Protein AF-A0A915E7G7-F1 (afdb_monomer_lite)

Radius of gyration: 58.78 Å; chains: 1; bounding box: 135×112×190 Å

Structure (mmCIF, N/CA/C/O backbone):
data_AF-A0A915E7G7-F1
#
_entry.id   AF-A0A915E7G7-F1
#
loop_
_atom_site.group_PDB
_atom_site.id
_atom_site.type_symbol
_atom_site.label_atom_id
_atom_site.label_alt_id
_atom_site.label_comp_id
_atom_site.label_asym_id
_atom_site.label_entity_id
_atom_site.label_seq_id
_atom_site.pdbx_PDB_ins_code
_atom_site.Cartn_x
_atom_site.Cartn_y
_atom_site.Cartn_z
_atom_site.occupancy
_atom_site.B_iso_or_equiv
_atom_site.auth_seq_id
_atom_site.auth_comp_id
_atom_site.auth_asym_id
_atom_site.auth_atom_id
_atom_site.pdbx_PDB_model_num
ATOM 1 N N . MET A 1 1 ? -4.649 21.781 -18.019 1.00 54.69 1 MET A N 1
ATOM 2 C CA . MET A 1 1 ? -5.034 21.771 -19.449 1.00 54.69 1 MET A CA 1
ATOM 3 C C . MET A 1 1 ? -5.941 20.570 -19.679 1.00 54.69 1 MET A C 1
ATOM 5 O O . MET A 1 1 ? -5.595 19.501 -19.196 1.00 54.69 1 MET A O 1
ATOM 9 N N . HIS A 1 2 ? -7.100 20.730 -20.323 1.00 81.50 2 HIS A N 1
ATOM 10 C CA . HIS A 1 2 ? -8.006 19.612 -20.626 1.00 81.50 2 HIS A CA 1
ATOM 11 C C . HIS A 1 2 ? -7.638 19.007 -21.987 1.00 81.50 2 HIS A C 1
ATOM 13 O O . HIS A 1 2 ? -7.570 19.746 -22.966 1.00 81.50 2 HIS A O 1
ATOM 19 N N . VAL A 1 3 ? -7.404 17.693 -22.051 1.00 84.75 3 VAL A N 1
ATOM 20 C CA . VAL A 1 3 ? -7.122 16.983 -23.311 1.00 84.75 3 VAL A CA 1
ATOM 21 C C . VAL A 1 3 ? -8.391 16.240 -23.760 1.00 84.75 3 VAL A C 1
ATOM 23 O O . VAL A 1 3 ? -8.927 15.445 -22.984 1.00 84.75 3 VAL A O 1
ATOM 26 N N . PRO A 1 4 ? -8.911 16.492 -24.976 1.00 89.94 4 PRO A N 1
ATOM 27 C CA . PRO A 1 4 ? -10.252 16.069 -25.384 1.00 89.94 4 PRO A CA 1
ATOM 28 C C . PRO A 1 4 ? -10.323 14.609 -25.876 1.00 89.94 4 PRO A C 1
ATOM 30 O O . PRO A 1 4 ? -10.762 14.321 -26.986 1.00 89.94 4 PRO A O 1
ATOM 33 N N . TYR A 1 5 ? -9.936 13.636 -25.041 1.00 89.69 5 TYR A N 1
ATOM 34 C CA . TYR A 1 5 ? -10.000 12.212 -25.419 1.00 89.69 5 TYR A CA 1
ATOM 35 C C . TYR A 1 5 ? -11.422 11.727 -25.751 1.00 89.69 5 TYR A C 1
ATOM 37 O O . TYR A 1 5 ? -11.588 10.754 -26.486 1.00 89.69 5 TYR A O 1
ATOM 45 N N . ARG A 1 6 ? -12.458 12.394 -25.224 1.00 90.44 6 ARG A N 1
ATOM 46 C CA . ARG A 1 6 ? -13.869 11.994 -25.363 1.00 90.44 6 ARG A CA 1
ATOM 47 C C . ARG A 1 6 ? -14.532 12.430 -26.674 1.00 90.44 6 ARG A C 1
ATOM 49 O O . ARG A 1 6 ? -15.612 11.919 -26.963 1.00 90.44 6 ARG A O 1
ATOM 56 N N . ASP A 1 7 ? -13.898 13.297 -27.460 1.00 90.50 7 ASP A N 1
ATOM 57 C CA . ASP A 1 7 ? -14.490 13.880 -28.674 1.00 90.50 7 ASP A CA 1
ATOM 58 C C . ASP A 1 7 ? -14.647 12.850 -29.807 1.00 90.50 7 ASP A C 1
ATOM 60 O O . ASP A 1 7 ? -15.495 13.003 -30.685 1.00 90.50 7 ASP A O 1
ATOM 64 N N . SER A 1 8 ? -13.883 11.751 -29.771 1.00 94.88 8 SER A N 1
ATOM 65 C CA . SER A 1 8 ? -14.063 10.616 -30.678 1.00 94.88 8 SER A CA 1
ATOM 66 C C . SER A 1 8 ? -13.946 9.269 -29.960 1.00 94.88 8 SER A C 1
ATOM 68 O O . SER A 1 8 ? -13.303 9.131 -28.918 1.00 94.88 8 SER A O 1
ATOM 70 N N . LYS A 1 9 ? -14.530 8.221 -30.558 1.00 89.88 9 LYS A N 1
ATOM 71 C CA . LYS A 1 9 ? -14.363 6.840 -30.071 1.00 89.88 9 LYS A CA 1
ATOM 72 C C . LYS A 1 9 ? -12.903 6.374 -30.153 1.00 89.88 9 LYS A C 1
ATOM 74 O O . LYS A 1 9 ? -12.458 5.648 -29.272 1.00 89.88 9 LYS A O 1
ATOM 79 N N . LEU A 1 10 ? -12.164 6.811 -31.177 1.00 92.75 10 LEU A N 1
ATOM 80 C CA . LEU A 1 10 ? -10.766 6.434 -31.398 1.00 92.75 10 LEU A CA 1
ATOM 81 C C . LEU A 1 10 ? -9.845 7.035 -30.327 1.00 92.75 10 LEU A C 1
ATOM 83 O O . LEU A 1 10 ? -9.101 6.306 -29.683 1.00 92.75 10 LEU A O 1
ATOM 87 N N . THR A 1 11 ? -9.951 8.341 -30.074 1.00 90.38 11 THR A N 1
ATOM 88 C CA . THR A 1 11 ? -9.165 9.042 -29.039 1.00 90.38 11 THR A CA 1
ATOM 89 C C . THR A 1 11 ? -9.468 8.554 -27.625 1.00 90.38 11 THR A C 1
ATOM 91 O O . THR A 1 11 ? -8.609 8.660 -26.757 1.00 90.38 11 THR A O 1
ATOM 94 N N . ARG A 1 12 ? -10.660 7.989 -27.392 1.00 88.81 12 ARG A N 1
ATOM 95 C CA . ARG A 1 12 ? -11.030 7.368 -26.116 1.00 88.81 12 ARG A CA 1
ATOM 96 C C . ARG A 1 12 ? -10.419 5.976 -25.936 1.00 88.81 12 ARG A C 1
ATOM 98 O O . ARG A 1 12 ? -10.080 5.622 -24.815 1.00 88.81 12 ARG A O 1
ATOM 105 N N . LEU A 1 13 ? -10.282 5.197 -27.011 1.00 89.25 13 LEU A N 1
ATOM 106 C CA . LEU A 1 13 ? -9.582 3.904 -26.982 1.00 89.25 13 LEU A CA 1
ATOM 107 C C . LEU A 1 13 ? -8.059 4.085 -26.899 1.00 89.25 13 LEU A C 1
ATOM 109 O O . LEU A 1 13 ? -7.390 3.322 -26.217 1.00 89.25 13 LEU A O 1
ATOM 113 N N . LEU A 1 14 ? -7.525 5.120 -27.551 1.00 91.69 14 LEU A N 1
ATOM 114 C CA . LEU A 1 14 ? -6.101 5.475 -27.544 1.00 91.69 14 LEU A CA 1
ATOM 115 C C . LEU A 1 14 ? -5.716 6.447 -26.415 1.00 91.69 14 LEU A C 1
ATOM 117 O O . LEU A 1 14 ? -4.626 7.016 -26.453 1.00 91.69 14 LEU A O 1
ATOM 121 N N . GLN A 1 15 ? -6.585 6.653 -25.420 1.00 89.06 15 GLN A N 1
ATOM 122 C CA . GLN A 1 15 ? -6.330 7.574 -24.308 1.00 89.06 15 GLN A CA 1
ATOM 123 C C . GLN A 1 15 ? -5.050 7.191 -23.546 1.00 89.06 15 GLN A C 1
ATOM 125 O O . GLN A 1 15 ? -4.221 8.055 -23.271 1.00 89.06 15 GLN A O 1
ATOM 130 N N . ASP A 1 16 ? -4.851 5.900 -23.275 1.00 85.62 16 ASP A N 1
ATOM 131 C CA . ASP A 1 16 ? -3.640 5.421 -22.600 1.00 85.62 16 ASP A CA 1
ATOM 132 C C . ASP A 1 16 ? -2.404 5.510 -23.508 1.00 85.62 16 ASP A C 1
ATOM 134 O O . ASP A 1 16 ? -1.295 5.756 -23.036 1.00 85.62 16 ASP A O 1
ATOM 138 N N . SER A 1 17 ? -2.593 5.393 -24.827 1.00 89.31 17 SER A N 1
ATOM 139 C CA . SER A 1 17 ? -1.530 5.516 -25.827 1.00 89.31 17 SER A CA 1
ATOM 140 C C . SER A 1 17 ? -1.025 6.948 -26.027 1.00 89.31 17 SER A C 1
ATOM 142 O O . SER A 1 17 ? 0.121 7.117 -26.447 1.00 89.31 17 SER A O 1
ATOM 144 N N . LEU A 1 18 ? -1.839 7.965 -25.741 1.00 89.56 18 LEU A N 1
ATOM 145 C CA . LEU A 1 18 ? -1.557 9.377 -26.016 1.00 89.56 18 LEU A CA 1
ATOM 146 C C . LEU A 1 18 ? -1.443 10.180 -24.711 1.00 89.56 18 LEU A C 1
ATOM 148 O O . LEU A 1 18 ? -2.327 10.960 -24.384 1.00 89.56 18 LEU A O 1
ATOM 152 N N . GLY A 1 19 ? -0.349 10.003 -23.969 1.00 81.94 19 GLY A N 1
ATOM 153 C CA . GLY A 1 19 ? -0.088 10.677 -22.689 1.00 81.94 19 GLY A CA 1
ATOM 154 C C . GLY A 1 19 ? -0.465 9.872 -21.439 1.00 81.94 19 GLY A C 1
ATOM 155 O O . GLY A 1 19 ? -0.427 10.421 -20.337 1.00 81.94 19 GLY A O 1
ATOM 156 N N . GLY A 1 20 ? -0.832 8.595 -21.586 1.00 85.31 20 GLY A N 1
ATOM 157 C CA . GLY A 1 20 ? -1.159 7.687 -20.484 1.00 85.31 20 GLY A CA 1
ATOM 158 C C . GLY A 1 20 ? -0.115 6.587 -20.265 1.00 85.31 20 GLY A C 1
ATOM 159 O O . GLY A 1 20 ? 1.084 6.789 -20.488 1.00 85.31 20 GLY A O 1
ATOM 160 N N . ASN A 1 21 ? -0.583 5.426 -19.794 1.00 83.12 21 ASN A N 1
ATOM 161 C CA . ASN A 1 21 ? 0.255 4.274 -19.466 1.00 83.12 21 ASN A CA 1
ATOM 162 C C . ASN A 1 21 ? 0.449 3.337 -20.672 1.00 83.12 21 ASN A C 1
ATOM 164 O O . ASN A 1 21 ? -0.200 2.300 -20.787 1.00 83.12 21 ASN A O 1
ATOM 168 N N . SER A 1 22 ? 1.326 3.727 -21.597 1.00 85.19 22 SER A N 1
ATOM 169 C CA . SER A 1 22 ? 1.618 2.953 -22.808 1.00 85.19 22 SER A CA 1
ATOM 170 C C . SER A 1 22 ? 2.986 3.313 -23.381 1.00 85.19 22 SER A C 1
ATOM 172 O O . SER A 1 22 ? 3.340 4.492 -23.455 1.00 85.19 22 SER A O 1
ATOM 174 N N . ARG A 1 23 ? 3.725 2.317 -23.884 1.00 86.19 23 ARG A N 1
ATOM 175 C CA . ARG A 1 23 ? 4.860 2.541 -24.793 1.00 86.19 23 ARG A CA 1
ATOM 176 C C . ARG A 1 23 ? 4.309 2.660 -26.215 1.00 86.19 23 ARG A C 1
ATOM 178 O O . ARG A 1 23 ? 3.904 1.663 -26.803 1.00 86.19 23 ARG A O 1
ATOM 185 N N . THR A 1 24 ? 4.246 3.879 -26.744 1.00 89.56 24 THR A N 1
ATOM 186 C CA . THR A 1 24 ? 3.555 4.175 -28.010 1.00 89.56 24 THR A CA 1
ATOM 187 C C . THR A 1 24 ? 4.539 4.549 -29.112 1.00 89.56 24 THR A C 1
ATOM 189 O O . THR A 1 24 ? 5.351 5.453 -28.940 1.00 89.56 24 THR A O 1
ATOM 192 N N . LEU A 1 25 ? 4.412 3.896 -30.269 1.00 91.62 25 LEU A N 1
ATOM 193 C CA . LEU A 1 25 ? 5.126 4.227 -31.501 1.00 91.62 25 LEU A CA 1
ATOM 194 C C . LEU A 1 25 ? 4.137 4.804 -32.524 1.00 91.62 25 LEU A C 1
ATOM 196 O O . LEU A 1 25 ? 3.086 4.214 -32.768 1.00 91.62 25 LEU A O 1
ATOM 200 N N . MET A 1 26 ? 4.491 5.924 -33.156 1.00 92.50 26 MET A N 1
ATOM 201 C CA . MET A 1 26 ? 3.766 6.471 -34.305 1.00 92.50 26 MET A CA 1
ATOM 202 C C . MET A 1 26 ? 4.609 6.294 -35.571 1.00 92.50 26 MET A C 1
ATOM 204 O O . MET A 1 26 ? 5.755 6.732 -35.616 1.00 92.50 26 MET A O 1
ATOM 208 N N . ILE A 1 27 ? 4.021 5.709 -36.617 1.00 94.56 27 ILE A N 1
ATOM 209 C CA . ILE A 1 27 ? 4.624 5.628 -37.952 1.00 94.56 27 ILE A CA 1
ATOM 210 C C . ILE A 1 27 ? 3.928 6.655 -38.850 1.00 94.56 27 ILE A C 1
ATOM 212 O O . ILE A 1 27 ? 2.714 6.601 -39.038 1.00 94.56 27 ILE A O 1
ATOM 216 N N . ALA A 1 28 ? 4.695 7.603 -39.386 1.00 94.81 28 ALA A N 1
ATOM 217 C CA . ALA A 1 28 ? 4.206 8.622 -40.308 1.00 94.81 28 ALA A CA 1
ATOM 218 C C . ALA A 1 28 ? 4.465 8.185 -41.759 1.00 94.81 28 ALA A C 1
ATOM 220 O O . ALA A 1 28 ? 5.601 8.217 -42.229 1.00 94.81 28 ALA A O 1
ATOM 221 N N . CYS A 1 29 ? 3.414 7.768 -42.466 1.00 94.06 29 CYS A N 1
ATOM 222 C CA . CYS A 1 29 ? 3.498 7.403 -43.880 1.00 94.06 29 CYS A CA 1
ATOM 223 C C . CYS A 1 29 ? 3.382 8.659 -44.755 1.00 94.06 29 CYS A C 1
ATOM 225 O O . CYS A 1 29 ? 2.391 9.377 -44.657 1.00 94.06 29 CYS A O 1
ATOM 227 N N . ALA A 1 30 ? 4.368 8.908 -45.616 1.00 94.94 30 ALA A N 1
ATOM 228 C CA . ALA A 1 30 ? 4.422 10.075 -46.496 1.00 94.94 30 ALA A CA 1
ATOM 229 C C . ALA A 1 30 ? 4.649 9.660 -47.956 1.00 94.94 30 ALA A C 1
ATOM 231 O O . ALA A 1 30 ? 5.318 8.660 -48.224 1.00 94.94 30 ALA A O 1
ATOM 232 N N . SER A 1 31 ? 4.114 10.446 -48.893 1.00 95.56 31 SER A N 1
ATOM 233 C CA . SER A 1 31 ? 4.314 10.245 -50.332 1.00 95.56 31 SER A CA 1
ATOM 234 C C . SER A 1 31 ? 5.494 11.090 -50.834 1.00 95.56 31 SER A C 1
ATOM 236 O O . SER A 1 31 ? 5.582 12.267 -50.470 1.00 95.56 31 SER A O 1
ATOM 238 N N . PRO A 1 32 ? 6.391 10.539 -51.678 1.00 93.12 32 PRO A N 1
ATOM 239 C CA . PRO A 1 32 ? 7.482 11.285 -52.307 1.00 93.12 32 PRO A CA 1
ATOM 240 C C . PRO A 1 32 ? 7.042 12.066 -53.563 1.00 93.12 32 PRO A C 1
ATOM 242 O O . PRO A 1 32 ? 7.893 12.603 -54.263 1.00 93.12 32 PRO A O 1
ATOM 245 N N . SER A 1 33 ? 5.746 12.080 -53.896 1.00 95.81 33 SER A N 1
ATOM 246 C CA . SER A 1 33 ? 5.197 12.794 -55.055 1.00 95.81 33 SER A CA 1
ATOM 247 C C . SER A 1 33 ? 5.033 14.289 -54.777 1.00 95.81 33 SER A C 1
ATOM 249 O O . SER A 1 33 ? 4.448 14.669 -53.763 1.00 95.81 33 SER A O 1
ATOM 251 N N . ASP A 1 34 ? 5.444 15.138 -55.724 1.00 94.25 34 ASP A N 1
ATOM 252 C CA . ASP A 1 34 ? 5.231 16.594 -55.656 1.00 94.25 34 ASP A CA 1
ATOM 253 C C . ASP A 1 34 ? 3.739 16.974 -55.576 1.00 94.25 34 ASP A C 1
ATOM 255 O O . ASP A 1 34 ? 3.386 18.000 -54.997 1.00 94.25 34 ASP A O 1
ATOM 259 N N . VAL A 1 35 ? 2.844 16.136 -56.117 1.00 96.19 35 VAL A N 1
ATOM 260 C CA . VAL A 1 35 ? 1.383 16.340 -56.054 1.00 96.19 35 VAL A CA 1
ATOM 261 C C . VAL A 1 35 ? 0.870 16.245 -54.612 1.00 96.19 35 VAL A C 1
ATOM 263 O O . VAL A 1 35 ? -0.044 16.973 -54.230 1.00 96.19 35 VAL A O 1
ATOM 266 N N . ASP A 1 36 ? 1.503 15.400 -53.796 1.00 94.62 36 ASP A N 1
ATOM 267 C CA . ASP A 1 36 ? 1.120 15.133 -52.407 1.00 94.62 36 ASP A CA 1
ATOM 268 C C . ASP A 1 36 ? 1.903 16.006 -51.406 1.00 94.62 36 ASP A C 1
ATOM 270 O O . ASP A 1 36 ? 1.794 15.816 -50.193 1.00 94.62 36 ASP A O 1
ATOM 274 N N . PHE A 1 37 ? 2.690 16.978 -51.890 1.00 94.12 37 PHE A N 1
ATOM 275 C CA . PHE A 1 37 ? 3.590 17.808 -51.080 1.00 94.12 37 PHE A CA 1
ATOM 276 C C . PHE A 1 37 ? 2.902 18.435 -49.857 1.00 94.12 37 PHE A C 1
ATOM 278 O O . PHE A 1 37 ? 3.454 18.423 -48.755 1.00 94.12 37 PHE A O 1
ATOM 285 N N . VAL A 1 38 ? 1.678 18.945 -50.033 1.00 95.69 38 VAL A N 1
ATOM 286 C CA . VAL A 1 38 ? 0.901 19.594 -48.964 1.00 95.69 38 VAL A CA 1
ATOM 287 C C . VAL A 1 38 ? 0.511 18.594 -47.869 1.00 95.69 38 VAL A C 1
ATOM 289 O O . VAL A 1 38 ? 0.689 18.884 -46.686 1.00 95.69 38 VAL A O 1
ATOM 292 N N . GLU A 1 39 ? 0.050 17.396 -48.237 1.00 95.62 39 GLU A N 1
ATOM 293 C CA . GLU A 1 39 ? -0.354 16.373 -47.265 1.00 95.62 39 GLU A CA 1
ATOM 294 C C . GLU A 1 39 ? 0.843 15.702 -46.588 1.00 95.62 39 GLU A C 1
ATOM 296 O O . GLU A 1 39 ? 0.814 15.437 -45.382 1.00 95.62 39 GLU A O 1
ATOM 301 N N . THR A 1 40 ? 1.944 15.512 -47.317 1.00 95.88 40 THR A N 1
ATOM 302 C CA . THR A 1 40 ? 3.223 15.081 -46.744 1.00 95.88 40 THR A CA 1
ATOM 303 C C . THR A 1 40 ? 3.724 16.097 -45.708 1.00 95.88 40 THR A C 1
ATOM 305 O O . THR A 1 40 ? 4.080 15.710 -44.593 1.00 95.88 40 THR A O 1
ATOM 308 N N . LEU A 1 41 ? 3.670 17.402 -46.004 1.00 94.88 41 LEU A N 1
ATOM 309 C CA . LEU A 1 41 ? 4.038 18.458 -45.054 1.00 94.88 41 LEU A CA 1
ATOM 310 C C . LEU A 1 41 ? 3.115 18.477 -43.820 1.00 94.88 41 LEU A C 1
ATOM 312 O O . LEU A 1 41 ? 3.600 18.570 -42.690 1.00 94.88 41 LEU A O 1
ATOM 316 N N . ASN A 1 42 ? 1.798 18.336 -44.003 1.00 96.56 42 ASN A N 1
ATOM 317 C CA . ASN A 1 42 ? 0.832 18.239 -42.901 1.00 96.56 42 ASN A CA 1
ATOM 318 C C . ASN A 1 42 ? 1.107 17.027 -41.995 1.00 96.56 42 ASN A C 1
ATOM 320 O O . ASN A 1 42 ? 1.098 17.152 -40.765 1.00 96.56 42 ASN A O 1
ATOM 324 N N . THR A 1 43 ? 1.407 15.876 -42.598 1.00 96.50 43 THR A N 1
ATOM 325 C CA . THR A 1 43 ? 1.704 14.618 -41.901 1.00 96.50 43 THR A CA 1
ATOM 326 C C . THR A 1 43 ? 2.986 14.724 -41.077 1.00 96.50 43 THR A C 1
ATOM 328 O O . THR A 1 43 ? 2.990 14.372 -39.895 1.00 96.50 43 THR A O 1
ATOM 331 N N . LEU A 1 44 ? 4.056 15.288 -41.648 1.00 95.38 44 LEU A N 1
ATOM 332 C CA . LEU A 1 44 ? 5.319 15.529 -40.940 1.00 95.38 44 LEU A CA 1
ATOM 333 C C . LEU A 1 44 ? 5.155 16.546 -39.798 1.00 95.38 44 LEU A C 1
ATOM 335 O O . LEU A 1 44 ? 5.664 16.326 -38.699 1.00 95.38 44 LEU A O 1
ATOM 339 N N . ASN A 1 45 ? 4.380 17.615 -40.006 1.00 96.31 45 ASN A N 1
ATOM 340 C CA . ASN A 1 45 ? 4.056 18.583 -38.955 1.00 96.31 45 ASN A CA 1
ATOM 341 C C . ASN A 1 45 ? 3.252 17.953 -37.804 1.00 96.31 45 ASN A C 1
ATOM 343 O O . ASN A 1 45 ? 3.466 18.294 -36.639 1.00 96.31 45 ASN A O 1
ATOM 347 N N . TYR A 1 46 ? 2.340 17.022 -38.099 1.00 95.25 46 TYR A N 1
ATOM 348 C CA . TYR A 1 46 ? 1.634 16.265 -37.066 1.00 95.25 46 TYR A CA 1
ATOM 349 C C . TYR A 1 46 ? 2.578 15.314 -36.316 1.00 95.25 46 TYR A C 1
ATOM 351 O O . TYR A 1 46 ? 2.574 15.319 -35.086 1.00 95.25 46 TYR A O 1
ATOM 359 N N . ALA A 1 47 ? 3.435 14.574 -37.025 1.00 95.69 47 ALA A N 1
ATOM 360 C CA . ALA A 1 47 ? 4.428 13.683 -36.421 1.00 95.69 47 ALA A CA 1
ATOM 361 C C . ALA A 1 47 ? 5.406 14.433 -35.495 1.00 95.69 47 ALA A C 1
ATOM 363 O O . ALA A 1 47 ? 5.680 13.977 -34.387 1.00 95.69 47 ALA A O 1
ATOM 364 N N . ASN A 1 48 ? 5.862 15.626 -35.892 1.00 94.50 48 ASN A N 1
ATOM 365 C CA . ASN A 1 48 ? 6.742 16.459 -35.069 1.00 94.50 48 ASN A CA 1
ATOM 366 C C . ASN A 1 48 ? 6.056 16.945 -33.774 1.00 94.50 48 ASN A C 1
ATOM 368 O O . ASN A 1 48 ? 6.692 17.026 -32.728 1.00 94.50 48 ASN A O 1
ATOM 372 N N . ARG A 1 49 ? 4.740 17.211 -33.804 1.00 92.88 49 ARG A N 1
ATOM 373 C CA . ARG A 1 49 ? 3.963 17.482 -32.578 1.00 92.88 49 ARG A CA 1
ATOM 374 C C . ARG A 1 49 ? 3.791 16.227 -31.721 1.00 92.88 49 ARG A C 1
ATOM 376 O O . ARG A 1 49 ? 3.947 16.309 -30.507 1.00 92.88 49 ARG A O 1
ATOM 383 N N . ALA A 1 50 ? 3.497 15.083 -32.341 1.00 91.88 50 ALA A N 1
ATOM 384 C CA . ALA A 1 50 ? 3.304 13.811 -31.647 1.00 91.88 50 ALA A CA 1
ATOM 385 C C . ALA A 1 50 ? 4.579 13.322 -30.937 1.00 91.88 50 ALA A C 1
ATOM 387 O O . ALA A 1 50 ? 4.486 12.795 -29.832 1.00 91.88 50 ALA A O 1
ATOM 388 N N . LYS A 1 51 ? 5.767 13.579 -31.509 1.00 92.31 51 LYS A N 1
ATOM 389 C CA . LYS A 1 51 ? 7.075 13.293 -30.890 1.00 92.31 51 LYS A CA 1
ATOM 390 C C . LYS A 1 51 ? 7.236 13.915 -29.494 1.00 92.31 51 LYS A C 1
ATOM 392 O O . LYS A 1 51 ? 7.929 13.353 -28.655 1.00 92.31 51 LYS A O 1
ATOM 397 N N . ASN A 1 52 ? 6.593 15.054 -29.235 1.00 90.38 52 ASN A N 1
ATOM 398 C CA . ASN A 1 52 ? 6.716 15.781 -27.968 1.00 90.38 52 ASN A CA 1
ATOM 399 C C . ASN A 1 52 ? 5.734 15.294 -26.880 1.00 90.38 52 ASN A C 1
ATOM 401 O O . ASN A 1 52 ? 5.700 15.863 -25.788 1.00 90.38 52 ASN A O 1
ATOM 405 N N . ILE A 1 53 ? 4.920 14.268 -27.155 1.00 90.56 53 ILE A N 1
ATOM 406 C CA . ILE A 1 53 ? 4.015 13.667 -26.168 1.00 90.56 53 ILE A CA 1
ATOM 407 C C . ILE A 1 53 ? 4.827 12.732 -25.261 1.00 90.56 53 ILE A C 1
ATOM 409 O O . ILE A 1 53 ? 5.302 11.688 -25.701 1.00 90.56 53 ILE A O 1
ATOM 413 N N . LYS A 1 54 ? 4.961 13.091 -23.979 1.00 86.44 54 LYS A N 1
ATOM 414 C CA . LYS A 1 54 ? 5.561 12.222 -22.956 1.00 86.44 54 LYS A CA 1
ATOM 415 C C . LYS A 1 54 ? 4.497 11.300 -22.348 1.00 86.44 54 LYS A C 1
ATOM 417 O O . LYS A 1 54 ? 3.571 11.779 -21.694 1.00 86.44 54 LYS A O 1
ATOM 422 N N . ASN A 1 55 ? 4.651 9.990 -22.531 1.00 87.56 55 ASN A N 1
ATOM 423 C CA . ASN A 1 55 ? 3.835 8.973 -21.858 1.00 87.56 55 ASN A CA 1
ATOM 424 C C . ASN A 1 55 ? 4.453 8.584 -20.510 1.00 87.56 55 ASN A C 1
ATOM 426 O O . ASN A 1 55 ? 5.671 8.615 -20.352 1.00 87.56 55 ASN A O 1
ATOM 430 N N . LYS A 1 56 ? 3.619 8.159 -19.556 1.00 78.94 56 LYS A N 1
ATOM 431 C CA . LYS A 1 56 ? 4.062 7.621 -18.261 1.00 78.94 56 LYS A CA 1
ATOM 432 C C . LYS A 1 56 ? 3.836 6.114 -18.237 1.00 78.94 56 LYS A C 1
ATOM 434 O O . LYS A 1 56 ? 2.873 5.636 -17.644 1.00 78.94 56 LYS A O 1
ATOM 439 N N . ALA A 1 57 ? 4.698 5.386 -18.941 1.00 77.44 57 ALA A N 1
ATOM 440 C CA . ALA A 1 57 ? 4.645 3.931 -18.992 1.00 77.44 57 ALA A CA 1
ATOM 441 C C . ALA A 1 57 ? 5.133 3.334 -17.660 1.00 77.44 57 ALA A C 1
ATOM 443 O O . ALA A 1 57 ? 6.325 3.372 -17.370 1.00 77.44 57 ALA A O 1
ATOM 444 N N . THR A 1 58 ? 4.222 2.772 -16.868 1.00 70.69 58 THR A N 1
ATOM 445 C CA . THR A 1 58 ? 4.546 1.963 -15.687 1.00 70.69 58 THR A CA 1
ATOM 446 C C . THR A 1 58 ? 4.453 0.480 -16.034 1.00 70.69 58 THR A C 1
ATOM 448 O O . THR A 1 58 ? 3.673 0.072 -16.898 1.00 70.69 58 THR A O 1
ATOM 451 N N . PHE A 1 59 ? 5.263 -0.352 -15.379 1.00 59.44 59 PHE A N 1
ATOM 452 C CA . PHE A 1 59 ? 5.261 -1.788 -15.639 1.00 59.44 59 PHE A CA 1
ATOM 453 C C . PHE A 1 59 ? 3.950 -2.425 -15.158 1.00 59.44 59 PHE A C 1
ATOM 455 O O . PHE A 1 59 ? 3.674 -2.483 -13.960 1.00 59.44 59 PHE A O 1
ATOM 462 N N . LEU A 1 60 ? 3.127 -2.908 -16.093 1.00 54.06 60 LEU A N 1
ATOM 463 C CA . LEU A 1 60 ? 1.846 -3.536 -15.771 1.00 54.06 60 LEU A CA 1
ATOM 464 C C . LEU A 1 60 ? 2.052 -5.031 -15.500 1.00 54.06 60 LEU A C 1
ATOM 466 O O . LEU A 1 60 ? 1.801 -5.895 -16.343 1.00 54.06 60 LEU A O 1
ATOM 470 N N . GLN A 1 61 ? 2.568 -5.315 -14.302 1.00 46.16 61 GLN A N 1
ATOM 471 C CA . GLN A 1 61 ? 2.841 -6.669 -13.840 1.00 46.16 61 GLN A CA 1
ATOM 472 C C . GLN A 1 61 ? 1.537 -7.482 -13.796 1.00 46.16 61 GLN A C 1
ATOM 474 O O . GLN A 1 61 ? 0.592 -7.170 -13.072 1.00 46.16 61 GLN A O 1
ATOM 479 N N . CYS A 1 62 ? 1.509 -8.555 -14.588 1.00 44.66 62 CYS A N 1
ATOM 480 C CA . CYS A 1 62 ? 0.525 -9.634 -14.530 1.00 44.66 62 CYS A CA 1
ATOM 481 C C . CYS A 1 62 ? -0.955 -9.241 -14.738 1.00 44.66 62 CYS A C 1
ATOM 483 O O . CYS A 1 62 ? -1.753 -9.324 -13.808 1.00 44.66 62 CYS A O 1
ATOM 485 N N . TYR A 1 63 ? -1.391 -9.012 -15.985 1.00 50.00 63 TYR A N 1
ATOM 486 C CA . TYR A 1 63 ? -2.827 -8.930 -16.337 1.00 50.00 63 TYR A CA 1
ATOM 487 C C . TYR A 1 63 ? -3.667 -10.141 -15.873 1.00 50.00 63 TYR A C 1
ATOM 489 O O . TYR A 1 63 ? -4.865 -9.999 -15.657 1.00 50.00 63 TYR A O 1
ATOM 497 N N . GLY A 1 64 ? -3.065 -11.323 -15.687 1.00 48.50 64 GLY A N 1
ATOM 498 C CA . GLY A 1 64 ? -3.735 -12.473 -15.066 1.00 48.50 64 GLY A CA 1
ATOM 499 C C . GLY A 1 64 ? -3.853 -12.346 -13.543 1.00 48.50 64 GLY A C 1
ATOM 500 O O . GLY A 1 64 ? -4.949 -12.441 -12.997 1.00 48.50 64 GLY A O 1
ATOM 501 N N . LEU A 1 65 ? -2.735 -12.101 -12.851 1.00 47.72 65 LEU A N 1
ATOM 502 C CA . LEU A 1 65 ? -2.693 -12.051 -11.385 1.00 47.72 65 LEU A CA 1
ATOM 503 C C . LEU A 1 65 ? -3.389 -10.803 -10.830 1.00 47.72 65 LEU A C 1
ATOM 505 O O . LEU A 1 65 ? -4.158 -10.923 -9.887 1.00 47.72 65 LEU A O 1
ATOM 509 N N . CYS A 1 66 ? -3.192 -9.635 -11.446 1.00 50.81 66 CYS A N 1
ATOM 510 C CA . CYS A 1 66 ? -3.857 -8.387 -11.081 1.00 50.81 66 CYS A CA 1
ATOM 511 C C . CYS A 1 66 ? -5.373 -8.477 -11.305 1.00 50.81 66 CYS A C 1
ATOM 513 O O . CYS A 1 66 ? -6.129 -8.081 -10.426 1.00 50.81 66 CYS A O 1
ATOM 515 N N . LEU A 1 67 ? -5.845 -9.084 -12.404 1.00 50.53 67 LEU A N 1
ATOM 516 C CA . LEU A 1 67 ? -7.281 -9.296 -12.612 1.00 50.53 67 LEU A CA 1
ATOM 517 C C . LEU A 1 67 ? -7.855 -10.314 -11.613 1.00 50.53 67 LEU A C 1
ATOM 519 O O . LEU A 1 67 ? -8.943 -10.098 -11.091 1.00 50.53 67 LEU A O 1
ATOM 523 N N . ILE A 1 68 ? -7.128 -11.389 -11.285 1.00 56.91 68 ILE A N 1
ATOM 524 C CA . ILE A 1 68 ? -7.541 -12.348 -10.246 1.00 56.91 68 ILE A CA 1
ATOM 525 C C . ILE A 1 68 ? -7.559 -11.688 -8.861 1.00 56.91 68 ILE A C 1
ATOM 527 O O . ILE A 1 68 ? -8.521 -11.888 -8.127 1.00 56.91 68 ILE A O 1
ATOM 531 N N . LEU A 1 69 ? -6.558 -10.877 -8.510 1.00 53.25 69 LEU A N 1
ATOM 532 C CA . LEU A 1 69 ? -6.517 -10.089 -7.275 1.00 53.25 69 LEU A CA 1
ATOM 533 C C . LEU A 1 69 ? -7.660 -9.073 -7.236 1.00 53.25 69 LEU A C 1
ATOM 535 O O . LEU A 1 69 ? -8.370 -9.005 -6.245 1.00 53.25 69 LEU A O 1
ATOM 539 N N . GLN A 1 70 ? -7.916 -8.349 -8.324 1.00 53.91 70 GLN A N 1
ATOM 540 C CA . GLN A 1 70 ? -8.985 -7.356 -8.410 1.00 53.91 70 GLN A CA 1
ATOM 541 C C . GLN A 1 70 ? -10.381 -7.998 -8.386 1.00 53.91 70 GLN A C 1
ATOM 543 O O . GLN A 1 70 ? -11.296 -7.428 -7.790 1.00 53.91 70 GLN A O 1
ATOM 548 N N . ILE A 1 71 ? -10.557 -9.190 -8.969 1.00 57.59 71 ILE A N 1
ATOM 549 C CA . ILE A 1 71 ? -11.791 -9.988 -8.870 1.00 57.59 71 ILE A CA 1
ATOM 550 C C . ILE A 1 71 ? -11.951 -10.564 -7.460 1.00 57.59 71 ILE A C 1
ATOM 552 O O . ILE A 1 71 ? -13.043 -10.455 -6.909 1.00 57.59 71 ILE A O 1
ATOM 556 N N . LYS A 1 72 ? -10.896 -11.123 -6.850 1.00 62.16 72 LYS A N 1
ATOM 557 C CA . LYS A 1 72 ? -10.918 -11.622 -5.463 1.00 62.16 72 LYS A CA 1
ATOM 558 C C . LYS A 1 72 ? -11.236 -10.498 -4.484 1.00 62.16 72 LYS A C 1
ATOM 560 O O . LYS A 1 72 ? -12.218 -10.609 -3.769 1.00 62.16 72 LYS A O 1
ATOM 565 N N . PHE A 1 73 ? -10.508 -9.387 -4.543 1.00 68.19 73 PHE A N 1
ATOM 566 C CA . PHE A 1 73 ? -10.729 -8.189 -3.734 1.00 68.19 73 PHE A CA 1
ATOM 567 C C . PHE A 1 73 ? -12.128 -7.599 -3.961 1.00 68.19 73 PHE A C 1
ATOM 569 O O . PHE A 1 73 ? -12.828 -7.281 -3.007 1.00 68.19 73 PHE A O 1
ATOM 576 N N . SER A 1 74 ? -12.613 -7.537 -5.209 1.00 69.00 74 SER A N 1
ATOM 577 C CA . SER A 1 74 ? -13.999 -7.125 -5.486 1.00 69.00 74 SER A CA 1
ATOM 578 C C . SER A 1 74 ? -15.032 -8.111 -4.939 1.00 69.00 74 SER A C 1
ATOM 580 O O . SER A 1 74 ? -16.094 -7.683 -4.497 1.00 69.00 74 SER A O 1
ATOM 582 N N . SER A 1 75 ? -14.763 -9.416 -4.985 1.00 64.25 75 SER A N 1
ATOM 583 C CA . SER A 1 75 ? -15.644 -10.462 -4.455 1.00 64.25 75 SER A CA 1
ATOM 584 C C . SER A 1 75 ? -15.655 -10.465 -2.929 1.00 64.25 75 SER A C 1
ATOM 586 O O . SER A 1 75 ? -16.708 -10.653 -2.329 1.00 64.25 75 SER A O 1
ATOM 588 N N . GLU A 1 76 ? -14.508 -10.222 -2.302 1.00 74.81 76 GLU A N 1
ATOM 589 C CA . GLU A 1 76 ? -14.350 -10.111 -0.860 1.00 74.81 76 GLU A CA 1
ATOM 590 C C . GLU A 1 76 ? -15.010 -8.838 -0.340 1.00 74.81 76 GLU A C 1
ATOM 592 O O . GLU A 1 76 ? -15.818 -8.921 0.577 1.00 74.81 76 GLU A O 1
ATOM 597 N N . LEU A 1 77 ? -14.786 -7.683 -0.977 1.00 81.38 77 LEU A N 1
ATOM 598 C CA . LEU A 1 77 ? -15.500 -6.448 -0.649 1.00 81.38 77 LEU A CA 1
ATOM 599 C C . LEU A 1 77 ? -17.013 -6.604 -0.838 1.00 81.38 77 LEU A C 1
ATOM 601 O O . LEU A 1 77 ? -17.770 -6.199 0.037 1.00 81.38 77 LEU A O 1
ATOM 605 N N . ARG A 1 78 ? -17.477 -7.240 -1.924 1.00 80.31 78 ARG A N 1
ATOM 606 C CA . ARG A 1 78 ? -18.910 -7.540 -2.120 1.00 80.31 78 ARG A CA 1
ATOM 607 C C . ARG A 1 78 ? -19.449 -8.509 -1.067 1.00 80.31 78 ARG A C 1
ATOM 609 O O . ARG A 1 78 ? -20.566 -8.311 -0.605 1.00 80.31 78 ARG A O 1
ATOM 616 N N . GLY A 1 79 ? -18.670 -9.508 -0.657 1.00 82.75 79 GLY A N 1
ATOM 617 C CA . GLY A 1 79 ? -19.019 -10.431 0.424 1.00 82.75 79 GLY A CA 1
ATOM 618 C C . GLY A 1 79 ? -19.071 -9.741 1.789 1.00 82.75 79 GLY A C 1
ATOM 619 O O . GLY A 1 79 ? -20.010 -9.960 2.548 1.00 82.75 79 GLY A O 1
ATOM 620 N N . ARG A 1 80 ? -18.118 -8.845 2.074 1.00 85.19 80 ARG A N 1
ATOM 621 C CA . ARG A 1 80 ? -18.069 -8.014 3.283 1.00 85.19 80 ARG A CA 1
ATOM 622 C C . ARG A 1 80 ? -19.255 -7.056 3.330 1.00 85.19 80 ARG A C 1
ATOM 624 O O . ARG A 1 80 ? -19.891 -6.956 4.370 1.00 85.19 80 ARG A O 1
ATOM 631 N N . ILE A 1 81 ? -19.581 -6.407 2.209 1.00 86.25 81 ILE A N 1
ATOM 632 C CA . ILE A 1 81 ? -20.767 -5.554 2.062 1.00 86.25 81 ILE A CA 1
ATOM 633 C C . ILE A 1 81 ? -22.033 -6.382 2.290 1.00 86.25 81 ILE A C 1
ATOM 635 O O . ILE A 1 81 ? -22.816 -6.013 3.150 1.00 86.25 81 ILE A O 1
ATOM 639 N N . ALA A 1 82 ? -22.201 -7.531 1.631 1.00 83.12 82 ALA A N 1
ATOM 640 C CA . ALA A 1 82 ? -23.382 -8.378 1.813 1.00 83.12 82 ALA A CA 1
ATOM 641 C C . ALA A 1 82 ? -23.531 -8.906 3.254 1.00 83.12 82 ALA A C 1
ATOM 643 O O . ALA A 1 82 ? -24.640 -8.947 3.780 1.00 83.12 82 ALA A O 1
ATOM 644 N N . ALA A 1 83 ? -22.428 -9.271 3.918 1.00 81.19 83 ALA A N 1
ATOM 645 C CA . ALA A 1 83 ? -22.434 -9.695 5.317 1.00 81.19 83 ALA A CA 1
ATOM 646 C C . ALA A 1 83 ? -22.779 -8.538 6.270 1.00 81.19 83 ALA A C 1
ATOM 648 O O . ALA A 1 83 ? -23.606 -8.709 7.161 1.00 81.19 83 ALA A O 1
ATOM 649 N N . LEU A 1 84 ? -22.203 -7.350 6.051 1.00 83.00 84 LEU A N 1
ATOM 650 C CA . LEU A 1 84 ? -22.518 -6.144 6.822 1.00 83.00 84 LEU A CA 1
ATOM 651 C C . LEU A 1 84 ? -23.949 -5.659 6.563 1.00 83.00 84 LEU A C 1
ATOM 653 O O . LEU A 1 84 ? -24.607 -5.216 7.493 1.00 83.00 84 LEU A O 1
ATOM 657 N N . GLU A 1 85 ? -24.465 -5.764 5.339 1.00 82.19 85 GLU A N 1
ATOM 658 C CA . GLU A 1 85 ? -25.857 -5.455 5.000 1.00 82.19 85 GLU A CA 1
ATOM 659 C C . GLU A 1 85 ? -26.825 -6.461 5.631 1.00 82.19 85 GLU A C 1
ATOM 661 O O . GLU A 1 85 ? -27.879 -6.055 6.118 1.00 82.19 85 GLU A O 1
ATOM 666 N N . ALA A 1 86 ? -26.472 -7.749 5.679 1.00 76.69 86 ALA A N 1
ATOM 667 C CA . ALA A 1 86 ? -27.247 -8.773 6.375 1.00 76.69 86 ALA A CA 1
ATOM 668 C C . ALA A 1 86 ? -27.265 -8.532 7.892 1.00 76.69 86 ALA A C 1
ATOM 670 O O . ALA A 1 86 ? -28.345 -8.465 8.473 1.00 76.69 86 ALA A O 1
ATOM 671 N N . GLU A 1 87 ? -26.106 -8.310 8.519 1.00 76.94 87 GLU A N 1
ATOM 672 C CA . GLU A 1 87 ? -26.001 -8.002 9.950 1.00 76.94 87 GLU A CA 1
ATOM 673 C C . GLU A 1 87 ? -26.705 -6.672 10.299 1.00 76.94 87 GLU A C 1
ATOM 675 O O . GLU A 1 87 ? -27.441 -6.589 11.281 1.00 76.94 87 GLU A O 1
ATOM 680 N N . LEU A 1 88 ? -26.567 -5.634 9.468 1.00 74.69 88 LEU A N 1
ATOM 681 C CA . LEU A 1 88 ? -27.277 -4.362 9.637 1.00 74.69 88 LEU A CA 1
ATOM 682 C C . LEU A 1 88 ? -28.796 -4.532 9.467 1.00 74.69 88 LEU A C 1
ATOM 684 O O . LEU A 1 88 ? -29.559 -3.875 10.172 1.00 74.69 88 LEU A O 1
ATOM 688 N N . ASN A 1 89 ? -29.254 -5.395 8.557 1.00 75.25 89 ASN A N 1
ATOM 689 C CA . ASN A 1 89 ? -30.675 -5.717 8.411 1.00 75.25 89 ASN A CA 1
ATOM 690 C C . ASN A 1 89 ? -31.200 -6.554 9.587 1.00 75.25 89 ASN A C 1
ATOM 692 O O . ASN A 1 89 ? -32.316 -6.304 10.030 1.00 75.25 89 ASN A O 1
ATOM 696 N N . GLU A 1 90 ? -30.402 -7.467 10.141 1.00 69.38 90 GLU A N 1
ATOM 697 C CA . GLU A 1 90 ? -30.727 -8.220 11.359 1.00 69.38 90 GLU A CA 1
ATOM 698 C C . GLU A 1 90 ? -30.841 -7.284 12.575 1.00 69.38 90 GLU A C 1
ATOM 700 O O . GLU A 1 90 ? -31.834 -7.331 13.298 1.00 69.38 90 GLU A O 1
ATOM 705 N N . TYR A 1 91 ? -29.902 -6.343 12.757 1.00 63.62 91 TYR A N 1
ATOM 706 C CA . TYR A 1 91 ? -30.028 -5.308 13.791 1.00 63.62 91 TYR A CA 1
ATOM 707 C C . TYR A 1 91 ? -31.236 -4.386 13.560 1.00 63.62 91 TYR A C 1
ATOM 709 O O . TYR A 1 91 ? -31.881 -3.992 14.529 1.00 63.62 91 TYR A O 1
ATOM 717 N N . LYS A 1 92 ? -31.578 -4.057 12.305 1.00 65.12 92 LYS A N 1
ATOM 718 C CA . LYS A 1 92 ? -32.766 -3.247 11.969 1.00 65.12 92 LYS A CA 1
ATOM 719 C C . LYS A 1 92 ? -34.095 -3.971 12.202 1.00 65.12 92 LYS A C 1
ATOM 721 O O . LYS A 1 92 ? -35.089 -3.303 12.469 1.00 65.12 92 LYS A O 1
ATOM 726 N N . GLN A 1 93 ? -34.121 -5.296 12.064 1.00 64.88 93 GLN A N 1
ATOM 727 C CA . GLN A 1 93 ? -35.315 -6.139 12.225 1.00 64.88 93 GLN A CA 1
ATOM 728 C C . GLN A 1 93 ? -35.473 -6.712 13.644 1.00 64.88 93 GLN A C 1
ATOM 730 O O . GLN A 1 93 ? -36.434 -7.434 13.893 1.00 64.88 93 GLN A O 1
ATOM 735 N N . GLY A 1 94 ? -34.552 -6.384 14.556 1.00 59.47 94 GLY A N 1
ATOM 736 C CA . GLY A 1 94 ? -34.496 -6.942 15.904 1.00 59.47 94 GLY A CA 1
ATOM 737 C C . GLY A 1 94 ? -33.695 -8.244 15.921 1.00 59.47 94 GLY A C 1
ATOM 738 O O . GLY A 1 94 ? -34.117 -9.271 15.387 1.00 59.47 94 GLY A O 1
ATOM 739 N N . LYS A 1 95 ? -32.519 -8.221 16.557 1.00 59.75 95 LYS A N 1
ATOM 740 C CA . LYS A 1 95 ? -31.632 -9.391 16.601 1.00 59.75 95 LYS A CA 1
ATOM 741 C C . LYS A 1 95 ? -32.258 -10.488 17.460 1.00 59.75 95 LYS A C 1
ATOM 743 O O . LYS A 1 95 ? -32.522 -10.260 18.642 1.00 59.75 95 LYS A O 1
ATOM 748 N N . LYS A 1 96 ? -32.465 -11.678 16.888 1.00 56.00 96 LYS A N 1
ATOM 749 C CA . LYS A 1 96 ? -32.889 -12.862 17.647 1.00 56.00 96 LYS A CA 1
ATOM 750 C C . LYS A 1 96 ? -31.715 -13.373 18.475 1.00 56.00 96 LYS A C 1
ATOM 752 O O . LYS A 1 96 ? -30.745 -13.893 17.931 1.00 56.00 96 LYS A O 1
ATOM 757 N N . LEU A 1 97 ? -31.808 -13.237 19.791 1.00 56.56 97 LEU A N 1
ATOM 758 C CA . LEU A 1 97 ? -30.851 -13.807 20.731 1.00 56.56 97 LEU A CA 1
ATOM 759 C C . LEU A 1 97 ? -31.489 -15.020 21.402 1.00 56.56 97 LEU A C 1
ATOM 761 O O . LEU A 1 97 ? -32.524 -14.903 22.057 1.00 56.56 97 LEU A O 1
ATOM 765 N N . THR A 1 98 ? -30.873 -16.189 21.259 1.00 47.59 98 THR A N 1
ATOM 766 C CA . THR A 1 98 ? -31.228 -17.363 22.060 1.00 47.59 98 THR A CA 1
ATOM 767 C C . THR A 1 98 ? -30.749 -17.130 23.491 1.00 47.59 98 THR A C 1
ATOM 769 O O . THR A 1 98 ? -29.548 -17.001 23.727 1.00 47.59 98 THR A O 1
ATOM 772 N N . GLY A 1 99 ? -31.679 -17.048 24.445 1.00 56.12 99 GLY A N 1
ATOM 773 C CA . GLY A 1 99 ? -31.340 -17.035 25.869 1.00 56.12 99 GLY A CA 1
ATOM 774 C C . GLY A 1 99 ? -30.784 -18.387 26.331 1.00 56.12 99 GLY A C 1
ATOM 775 O O . GLY A 1 99 ? -30.926 -19.391 25.633 1.00 56.12 99 GLY A O 1
ATOM 776 N N . GLU A 1 100 ? -30.192 -18.434 27.528 1.00 56.53 100 GLU A N 1
ATOM 777 C CA . GLU A 1 100 ? -29.619 -19.670 28.100 1.00 56.53 100 GLU A CA 1
ATOM 778 C C . GLU A 1 100 ? -30.655 -20.803 28.263 1.00 56.53 100 GLU A C 1
ATOM 780 O O . GLU A 1 100 ? -30.297 -21.976 28.184 1.00 56.53 100 GLU A O 1
ATOM 785 N N . ASP A 1 101 ? -31.944 -20.462 28.379 1.00 56.50 101 ASP A N 1
ATOM 786 C CA . ASP A 1 101 ? -33.073 -21.407 28.427 1.00 56.50 101 ASP A CA 1
ATOM 787 C C . ASP A 1 101 ? -33.552 -21.891 27.037 1.00 56.50 101 ASP A C 1
ATOM 789 O O . ASP A 1 101 ? -34.581 -22.558 26.918 1.00 56.50 101 ASP A O 1
ATOM 793 N N . GLY A 1 102 ? -32.862 -21.519 25.952 1.00 56.72 102 GLY A N 1
ATOM 794 C CA . GLY A 1 102 ? -33.226 -21.880 24.575 1.00 56.72 102 GLY A CA 1
ATOM 795 C C . GLY A 1 102 ? -34.429 -21.122 23.994 1.00 56.72 102 GLY A C 1
ATOM 796 O O . GLY A 1 102 ? -34.845 -21.413 22.873 1.00 56.72 102 GLY A O 1
ATOM 797 N N . GLN A 1 103 ? -34.988 -20.148 24.718 1.00 57.88 103 GLN A N 1
ATOM 798 C CA . GLN A 1 103 ? -36.054 -19.279 24.212 1.00 57.88 103 GLN A CA 1
ATOM 799 C C . GLN A 1 103 ? -35.486 -18.154 23.334 1.00 57.88 103 GLN A C 1
ATOM 801 O O . GLN A 1 103 ? -34.488 -17.520 23.684 1.00 57.88 103 GLN A O 1
ATOM 806 N N . GLU A 1 104 ? -36.137 -17.892 22.198 1.00 54.38 104 GLU A N 1
ATOM 807 C CA . GLU A 1 104 ? -35.817 -16.755 21.330 1.00 54.38 104 GLU A CA 1
ATOM 808 C C . GLU A 1 104 ? -36.290 -15.444 21.974 1.00 54.38 104 GLU A C 1
ATOM 810 O O . GLU A 1 104 ? -37.490 -15.219 22.138 1.00 54.38 104 GLU A O 1
ATOM 815 N N . ILE A 1 105 ? -35.353 -14.553 22.299 1.00 58.66 105 ILE A N 1
ATOM 816 C CA . ILE A 1 105 ? -35.635 -13.191 22.754 1.00 58.66 105 ILE A CA 1
ATOM 817 C C . ILE A 1 105 ? -35.300 -12.236 21.604 1.00 58.66 105 ILE A C 1
ATOM 819 O O . ILE A 1 105 ? -34.169 -12.201 21.116 1.00 58.66 105 ILE A O 1
ATOM 823 N N . VAL A 1 106 ? -36.286 -11.456 21.158 1.00 57.75 106 VAL A N 1
ATOM 824 C CA . VAL A 1 106 ? -36.098 -10.437 20.115 1.00 57.75 106 VAL A CA 1
ATOM 825 C C . VAL A 1 106 ? -35.562 -9.161 20.760 1.00 57.75 106 VAL A C 1
ATOM 827 O O . VAL A 1 106 ? -36.217 -8.573 21.620 1.00 57.75 106 VAL A O 1
ATOM 830 N N . ASN A 1 107 ? -34.363 -8.733 20.364 1.00 62.12 107 ASN A N 1
ATOM 831 C CA . ASN A 1 107 ? -33.767 -7.495 20.852 1.00 62.12 107 ASN A CA 1
ATOM 832 C C . ASN A 1 107 ? -34.137 -6.302 19.948 1.00 62.12 107 ASN A C 1
ATOM 834 O O . ASN A 1 107 ? -33.408 -5.970 19.012 1.00 62.12 107 ASN A O 1
ATOM 838 N N . ASP A 1 108 ? -35.247 -5.635 20.275 1.00 67.19 108 ASP A N 1
ATOM 839 C CA . ASP A 1 108 ? -35.806 -4.473 19.556 1.00 67.19 108 ASP A CA 1
ATOM 840 C C . ASP A 1 108 ? -35.127 -3.121 19.876 1.00 67.19 108 ASP A C 1
ATOM 842 O O . ASP A 1 108 ? -35.653 -2.051 19.552 1.00 67.19 108 ASP A O 1
ATOM 846 N N . GLN A 1 109 ? -33.916 -3.134 20.448 1.00 69.44 109 GLN A N 1
ATOM 847 C CA . GLN A 1 109 ? -33.131 -1.928 20.767 1.00 69.44 109 GLN A CA 1
ATOM 848 C C . GLN A 1 109 ? -32.983 -0.940 19.596 1.00 69.44 109 GLN A C 1
ATOM 850 O O . GLN A 1 109 ? -32.809 0.257 19.833 1.00 69.44 109 GLN A O 1
ATOM 855 N N . TYR A 1 110 ? -33.055 -1.391 18.339 1.00 68.38 110 TYR A N 1
ATOM 856 C CA . TYR A 1 110 ? -33.056 -0.496 17.180 1.00 68.38 110 TYR A CA 1
ATOM 857 C C . TYR A 1 110 ? -34.339 0.346 17.086 1.00 68.38 110 TYR A C 1
ATOM 859 O O . TYR A 1 110 ? -34.257 1.568 16.953 1.00 68.38 110 TYR A O 1
ATOM 867 N N . LEU A 1 111 ? -35.516 -0.277 17.213 1.00 70.69 111 LEU A N 1
ATOM 868 C CA . LEU A 1 111 ? -36.808 0.418 17.195 1.00 70.69 111 LEU A CA 1
ATOM 869 C C . LEU A 1 111 ? -36.948 1.358 18.399 1.00 70.69 111 LEU A C 1
ATOM 871 O O . LEU A 1 111 ? -37.404 2.494 18.247 1.00 70.69 111 LEU A O 1
ATOM 875 N N . GLU A 1 112 ? -36.473 0.928 19.570 1.00 79.44 112 GLU A N 1
ATOM 876 C CA . GLU A 1 112 ? -36.403 1.768 20.768 1.00 79.44 112 GLU A CA 1
ATOM 877 C C . GLU A 1 112 ? -35.516 3.004 20.535 1.00 79.44 112 GLU A C 1
ATOM 879 O O . G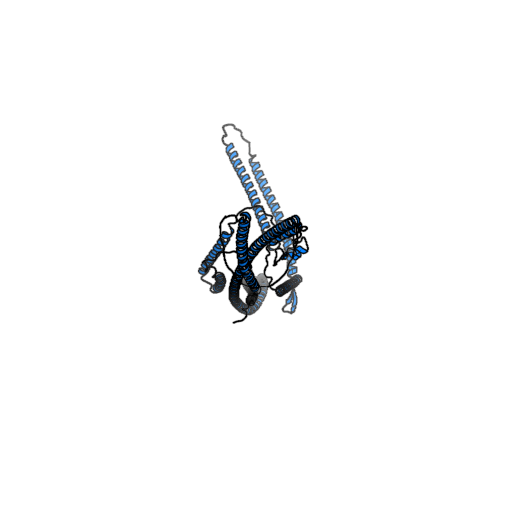LU A 1 112 ? -35.962 4.131 20.756 1.00 79.44 112 GLU A O 1
ATOM 884 N N . ASN A 1 113 ? -34.303 2.833 19.993 1.00 74.50 113 ASN A N 1
ATOM 885 C CA . ASN A 1 113 ? -33.418 3.956 19.662 1.00 74.50 113 ASN A CA 1
ATOM 886 C C . ASN A 1 113 ? -34.027 4.905 18.618 1.00 74.50 113 ASN A C 1
ATOM 888 O O . ASN A 1 113 ? -33.893 6.120 18.758 1.00 74.50 113 ASN A O 1
ATOM 892 N N . VAL A 1 114 ? -34.723 4.393 17.598 1.00 78.81 114 VAL A N 1
ATOM 893 C CA . VAL A 1 114 ? -35.417 5.232 16.602 1.00 78.81 114 VAL A CA 1
ATOM 894 C C . VAL A 1 114 ? -36.540 6.049 17.253 1.00 78.81 114 VAL A C 1
ATOM 896 O O . VAL A 1 114 ? -36.677 7.239 16.955 1.00 78.81 114 VAL A O 1
ATOM 899 N N . SER A 1 115 ? -37.303 5.462 18.180 1.00 79.38 115 SER A N 1
ATOM 900 C CA . SER A 1 115 ? -38.331 6.177 18.950 1.00 79.38 115 SER A CA 1
ATOM 901 C C . SER A 1 115 ? -37.716 7.246 19.866 1.00 79.38 115 SER A C 1
ATOM 903 O O . SER A 1 115 ? -38.127 8.408 19.841 1.00 79.38 115 SER A O 1
ATOM 905 N N . LEU A 1 116 ? -36.653 6.898 20.600 1.00 83.62 116 LEU A N 1
ATOM 906 C CA . LEU A 1 116 ? -35.913 7.825 21.462 1.00 83.62 116 LEU A CA 1
ATOM 907 C C . LEU A 1 116 ? -35.252 8.965 20.671 1.00 83.62 116 LEU A C 1
ATOM 909 O O . LEU A 1 116 ? -35.172 10.086 21.175 1.00 83.62 116 LEU A O 1
ATOM 913 N N . GLN A 1 117 ? -34.812 8.731 19.431 1.00 81.81 117 GLN A N 1
ATOM 914 C CA . GLN A 1 117 ? -34.319 9.787 18.539 1.00 81.81 117 GLN A CA 1
ATOM 915 C C . GLN A 1 117 ? -35.438 10.736 18.093 1.00 81.81 117 GLN A C 1
ATOM 917 O O . GLN A 1 117 ? -35.232 11.951 18.095 1.00 81.81 117 GLN A O 1
ATOM 922 N N . HIS A 1 118 ? -36.631 10.226 17.771 1.00 89.62 118 HIS A N 1
ATOM 923 C CA . HIS A 1 118 ? -37.794 11.072 17.472 1.00 89.62 118 HIS A CA 1
ATOM 924 C C . HIS A 1 118 ? -38.190 11.935 18.676 1.00 89.62 118 HIS A C 1
ATOM 926 O O . HIS A 1 118 ? -38.440 13.133 18.522 1.00 89.62 118 HIS A O 1
ATOM 932 N N . GLU A 1 119 ? -38.190 11.363 19.881 1.00 90.50 119 GLU A N 1
ATOM 933 C CA . GLU A 1 119 ? -38.488 12.104 21.105 1.00 90.50 119 GLU A CA 1
ATOM 934 C C . GLU A 1 119 ? -37.402 13.142 21.434 1.00 90.50 119 GLU A C 1
ATOM 936 O O . GLU A 1 119 ? -37.727 14.298 21.709 1.00 90.50 119 GLU A O 1
ATOM 941 N N . ASN A 1 120 ? -36.118 12.800 21.282 1.00 85.31 120 ASN A N 1
ATOM 942 C CA . ASN A 1 120 ? -35.014 13.759 21.394 1.00 85.31 120 ASN A CA 1
ATOM 943 C C . ASN A 1 120 ? -35.139 14.912 20.390 1.00 85.31 120 ASN A C 1
ATOM 945 O O . ASN A 1 120 ? -34.938 16.068 20.759 1.00 85.31 120 ASN A O 1
ATOM 949 N N . ASN A 1 121 ? -35.494 14.632 19.134 1.00 89.88 121 ASN A N 1
ATOM 950 C CA . ASN A 1 121 ? -35.689 15.669 18.120 1.00 89.88 121 ASN A CA 1
ATOM 951 C C . ASN A 1 121 ? -36.863 16.590 18.481 1.00 89.88 121 ASN A C 1
ATOM 953 O O . ASN A 1 121 ? -36.710 17.810 18.458 1.00 89.88 121 ASN A O 1
ATOM 957 N N . ARG A 1 122 ? -37.993 16.026 18.925 1.00 93.62 122 ARG A N 1
ATOM 958 C CA . ARG A 1 122 ? -39.151 16.784 19.429 1.00 93.62 122 ARG A CA 1
ATOM 959 C C . ARG A 1 122 ? -38.791 17.665 20.632 1.00 93.62 122 ARG A C 1
ATOM 961 O O . ARG A 1 122 ? -39.223 18.818 20.698 1.00 93.62 122 ARG A O 1
ATOM 968 N N . LEU A 1 123 ? -37.988 17.153 21.567 1.00 92.00 123 LEU A N 1
ATOM 969 C CA . LEU A 1 123 ? -37.483 17.917 22.710 1.00 92.00 123 LEU A CA 1
ATOM 970 C C . LEU A 1 123 ? -36.539 19.044 22.264 1.00 92.00 123 LEU A C 1
ATOM 972 O O . LEU A 1 123 ? -36.683 20.165 22.745 1.00 92.00 123 LEU A O 1
ATOM 976 N N . ARG A 1 124 ? -35.647 18.804 21.294 1.00 91.75 124 ARG A N 1
ATOM 977 C CA . ARG A 1 124 ? -34.764 19.834 20.713 1.00 91.75 124 ARG A CA 1
ATOM 978 C C . ARG A 1 124 ? -35.545 20.956 20.027 1.00 91.75 124 ARG A C 1
ATOM 980 O O . ARG A 1 124 ? -35.241 22.121 20.269 1.00 91.75 124 ARG A O 1
ATOM 987 N N . THR A 1 125 ? -36.576 20.643 19.237 1.00 89.62 125 THR A N 1
ATOM 988 C CA . THR A 1 125 ? -37.466 21.663 18.644 1.00 89.62 125 THR A CA 1
ATOM 989 C C . THR A 1 125 ? -38.150 22.499 19.729 1.00 89.62 125 THR A C 1
ATOM 991 O O . THR A 1 125 ? -38.238 23.718 19.605 1.00 89.62 125 THR A O 1
ATOM 994 N N . ARG A 1 126 ? -38.595 21.862 20.822 1.00 92.94 126 ARG A N 1
ATOM 995 C CA . ARG A 1 126 ? -39.231 22.554 21.951 1.00 92.94 126 ARG A CA 1
ATOM 996 C C . ARG A 1 126 ? -38.256 23.440 22.732 1.00 92.94 126 ARG A C 1
ATOM 998 O O . ARG A 1 126 ? -38.648 24.536 23.109 1.00 92.94 126 ARG A O 1
ATOM 1005 N N . ILE A 1 127 ? -37.017 22.995 22.950 1.00 90.50 127 ILE A N 1
ATOM 1006 C CA . ILE A 1 127 ? -35.954 23.817 23.551 1.00 90.50 127 ILE A CA 1
ATOM 1007 C C . ILE A 1 127 ? -35.705 25.048 22.676 1.00 90.50 127 ILE A C 1
ATOM 1009 O O . ILE A 1 127 ? -35.800 26.159 23.178 1.00 90.50 127 ILE A O 1
ATOM 1013 N N . LYS A 1 128 ? -35.545 24.871 21.358 1.00 90.50 128 LYS A N 1
ATOM 1014 C CA . LYS A 1 128 ? -35.328 25.992 20.435 1.00 90.50 128 LYS A CA 1
ATOM 1015 C C . LYS A 1 128 ? -36.453 27.039 20.487 1.00 90.50 128 LYS A C 1
ATOM 1017 O O . LYS A 1 128 ? -36.172 28.229 20.541 1.00 90.50 128 LYS A O 1
ATOM 1022 N N . ALA A 1 129 ? -37.716 26.611 20.531 1.00 87.31 129 ALA A N 1
ATOM 1023 C CA . ALA A 1 129 ? -38.854 27.527 20.667 1.00 87.31 129 ALA A CA 1
ATOM 1024 C C . ALA A 1 129 ? -38.889 28.257 22.031 1.00 87.31 129 ALA A C 1
ATOM 1026 O O . ALA A 1 129 ? -39.363 29.392 22.124 1.00 87.31 129 ALA A O 1
ATOM 1027 N N . LEU A 1 130 ? -38.383 27.625 23.098 1.00 88.94 130 LEU A N 1
ATOM 1028 C CA . LEU A 1 130 ? -38.218 28.268 24.405 1.00 88.94 130 LEU A CA 1
ATOM 1029 C C . LEU A 1 130 ? -37.055 29.268 24.400 1.00 88.94 130 LEU A C 1
ATOM 1031 O O . LEU A 1 130 ? -37.224 30.356 24.941 1.00 88.94 130 LEU A O 1
ATOM 1035 N N . ASP A 1 131 ? -35.934 28.956 23.748 1.00 85.62 131 ASP A N 1
ATOM 1036 C CA . ASP A 1 131 ? -34.803 29.878 23.581 1.00 85.62 131 ASP A CA 1
ATOM 1037 C C . ASP A 1 131 ? -35.213 31.116 22.765 1.00 85.62 131 ASP A C 1
ATOM 1039 O O . ASP A 1 131 ? -34.990 32.242 23.205 1.00 85.62 131 ASP A O 1
ATOM 1043 N N . GLU A 1 132 ? -35.930 30.928 21.649 1.00 89.19 132 GLU A N 1
ATOM 1044 C CA . GLU A 1 132 ? -36.519 32.020 20.854 1.00 89.19 132 GLU A CA 1
ATOM 1045 C C . GLU A 1 132 ? -37.467 32.897 21.712 1.00 89.19 132 GLU A C 1
ATOM 1047 O O . GLU A 1 132 ? -37.457 34.125 21.609 1.00 89.19 132 GLU A O 1
ATOM 1052 N N . THR A 1 133 ? -38.230 32.296 22.636 1.00 90.19 133 THR A N 1
ATOM 1053 C CA . THR A 1 133 ? -39.079 33.034 23.595 1.00 90.19 133 THR A CA 1
ATOM 1054 C C . THR A 1 133 ? -38.253 33.794 24.641 1.00 90.19 133 THR A C 1
ATOM 1056 O O . THR A 1 133 ? -38.582 34.933 24.983 1.00 90.19 133 THR A O 1
ATOM 1059 N N . ILE A 1 134 ? -37.177 33.191 25.154 1.00 88.94 134 ILE A N 1
ATOM 1060 C CA . ILE A 1 134 ? -36.254 33.818 26.110 1.00 88.94 134 ILE A CA 1
ATOM 1061 C C . ILE A 1 134 ? -35.562 35.023 25.469 1.00 88.94 134 ILE A C 1
ATOM 1063 O O . ILE A 1 134 ? -35.458 36.064 26.116 1.00 88.94 134 ILE A O 1
ATOM 1067 N N . ASP A 1 135 ? -35.143 34.929 24.208 1.00 87.06 135 ASP A N 1
ATOM 1068 C CA . ASP A 1 135 ? -34.501 36.039 23.503 1.00 87.06 135 ASP A CA 1
ATOM 1069 C C . ASP A 1 135 ? -35.478 37.189 23.225 1.00 87.06 135 ASP A C 1
ATOM 1071 O O . ASP A 1 135 ? -35.142 38.339 23.505 1.00 87.06 135 ASP A O 1
ATOM 1075 N N . ILE A 1 136 ? -36.731 36.909 22.839 1.00 88.94 136 ILE A N 1
ATOM 1076 C CA . ILE A 1 136 ? -37.787 37.939 22.758 1.00 88.94 136 ILE A CA 1
ATOM 1077 C C . ILE A 1 136 ? -37.974 38.652 24.111 1.00 88.94 136 ILE A C 1
ATOM 1079 O O . ILE A 1 136 ? -38.090 39.881 24.163 1.00 88.94 136 ILE A O 1
ATOM 1083 N N . LEU A 1 137 ? -37.982 37.905 25.221 1.00 87.06 137 LEU A N 1
ATOM 1084 C CA . LEU A 1 137 ? -38.100 38.476 26.567 1.00 87.06 137 LEU A CA 1
ATOM 1085 C C . LEU A 1 137 ? -36.853 39.277 26.979 1.00 87.06 137 LEU A C 1
ATOM 1087 O O . LEU A 1 137 ? -37.001 40.334 27.593 1.00 87.06 137 LEU A O 1
ATOM 1091 N N . ARG A 1 138 ? -35.644 38.836 26.606 1.00 88.00 138 ARG A N 1
ATOM 1092 C CA . ARG A 1 138 ? -34.387 39.578 26.812 1.00 88.00 138 ARG A CA 1
ATOM 1093 C C . ARG A 1 138 ? -34.394 40.896 26.046 1.00 88.00 138 ARG A C 1
ATOM 1095 O O . ARG A 1 138 ? -34.177 41.935 26.662 1.00 88.00 138 ARG A O 1
ATOM 1102 N N . THR A 1 139 ? -34.715 40.882 24.751 1.00 87.06 139 THR A N 1
ATOM 1103 C CA . THR A 1 139 ? -34.828 42.100 23.932 1.00 87.06 139 THR A CA 1
ATOM 1104 C C . THR A 1 139 ? -35.858 43.059 24.520 1.00 87.06 139 THR A C 1
ATOM 1106 O O . THR A 1 139 ? -35.569 44.243 24.675 1.00 87.06 139 THR A O 1
ATOM 1109 N N . ARG A 1 140 ? -37.027 42.558 24.944 1.00 88.38 140 ARG A N 1
ATOM 1110 C CA . ARG A 1 140 ? -38.048 43.383 25.606 1.00 88.38 140 ARG A CA 1
ATOM 1111 C C . ARG A 1 140 ? -37.571 43.950 26.947 1.00 88.38 140 ARG A C 1
ATOM 1113 O O . ARG A 1 140 ? -37.891 45.092 27.257 1.00 88.38 140 ARG A O 1
ATOM 1120 N N . SER A 1 141 ? -36.807 43.188 27.731 1.00 85.12 141 SER A N 1
ATOM 1121 C CA . SER A 1 141 ? -36.218 43.660 28.992 1.00 85.12 141 SER A CA 1
ATOM 1122 C C . SER A 1 141 ? -35.188 44.766 28.757 1.00 85.12 141 SER A C 1
ATOM 1124 O O . SER A 1 141 ? -35.233 45.782 29.445 1.00 85.12 141 SER A O 1
ATOM 1126 N N . ILE A 1 142 ? -34.310 44.604 27.763 1.00 82.75 142 ILE A N 1
ATOM 1127 C CA . ILE A 1 142 ? -33.319 45.616 27.364 1.00 82.75 142 ILE A CA 1
ATOM 1128 C C . ILE A 1 142 ? -34.030 46.883 26.877 1.00 82.75 142 ILE A C 1
ATOM 1130 O O . ILE A 1 142 ? -33.716 47.976 27.335 1.00 82.75 142 ILE A O 1
ATOM 1134 N N . GLN A 1 143 ? -35.048 46.747 26.024 1.00 81.69 143 GLN A N 1
ATOM 1135 C CA . GLN A 1 143 ? -35.824 47.881 25.520 1.00 81.69 143 GLN A CA 1
ATOM 1136 C C . GLN A 1 143 ? -36.582 48.613 26.641 1.00 81.69 143 GLN A C 1
ATOM 1138 O O . GLN A 1 143 ? -36.665 49.839 26.637 1.00 81.69 143 GLN A O 1
ATOM 1143 N N . LEU A 1 144 ? -37.105 47.889 27.637 1.00 84.00 144 LEU A N 1
ATOM 1144 C CA . LEU A 1 144 ? -37.708 48.497 28.827 1.00 84.00 144 LEU A CA 1
ATOM 1145 C C . LEU A 1 144 ? -36.669 49.217 29.697 1.00 84.00 144 LEU A C 1
ATOM 1147 O O . LEU A 1 144 ? -36.963 50.307 30.177 1.00 84.00 144 LEU A O 1
ATOM 1151 N N . GLN A 1 145 ? -35.465 48.660 29.870 1.00 77.38 145 GLN A N 1
ATOM 1152 C CA . GLN A 1 145 ? -34.365 49.329 30.577 1.00 77.38 145 GLN A CA 1
ATOM 1153 C C . GLN A 1 145 ? -33.932 50.611 29.855 1.00 77.38 145 GLN A C 1
ATOM 1155 O O . GLN A 1 145 ? -33.893 51.663 30.486 1.00 77.38 145 GLN A O 1
ATOM 1160 N N . GLN A 1 146 ? -33.727 50.554 28.536 1.00 74.75 146 GLN A N 1
ATOM 1161 C CA . GLN A 1 146 ? -33.413 51.718 27.700 1.00 74.75 146 GLN A CA 1
ATOM 1162 C C . GLN A 1 146 ? -34.501 52.794 27.783 1.00 74.75 146 GLN A C 1
ATOM 1164 O O . GLN A 1 146 ? -34.188 53.962 27.982 1.00 74.75 146 GLN A O 1
ATOM 1169 N N . ASN A 1 147 ? -35.784 52.423 27.711 1.00 75.12 147 ASN A N 1
ATOM 1170 C CA . ASN A 1 147 ? -36.887 53.375 27.876 1.00 75.12 147 ASN A CA 1
ATOM 1171 C C . ASN A 1 147 ? -36.891 54.031 29.270 1.00 75.12 147 ASN A C 1
ATOM 1173 O O . ASN A 1 147 ? -37.230 55.206 29.394 1.00 75.12 147 ASN A O 1
ATOM 1177 N N . LEU A 1 148 ? -36.504 53.295 30.316 1.00 77.50 148 LEU A N 1
ATOM 1178 C CA . LEU A 1 148 ? -36.438 53.787 31.696 1.00 77.50 148 LEU A CA 1
ATOM 1179 C C . LEU A 1 148 ? -35.215 54.702 31.912 1.00 77.50 148 LEU A C 1
ATOM 1181 O O . LEU A 1 148 ? -35.305 55.697 32.628 1.00 77.50 148 LEU A O 1
ATOM 1185 N N . GLU A 1 149 ? -34.089 54.426 31.253 1.00 71.06 149 GLU A N 1
ATOM 1186 C CA . GLU A 1 149 ? -32.915 55.311 31.228 1.00 71.06 149 GLU A CA 1
ATOM 1187 C C . GLU A 1 149 ? -33.159 56.577 30.396 1.00 71.06 149 GLU A C 1
ATOM 1189 O O . GLU A 1 149 ? -32.824 57.673 30.844 1.00 71.06 149 GLU A O 1
ATOM 1194 N N . MET A 1 150 ? -33.836 56.462 29.250 1.00 69.56 150 MET A N 1
ATOM 1195 C CA . MET A 1 150 ? -34.296 57.605 28.453 1.00 69.56 150 MET A CA 1
ATOM 1196 C C . MET A 1 150 ? -35.291 58.481 29.227 1.00 69.56 150 MET A C 1
ATOM 1198 O O . MET A 1 150 ? -35.196 59.704 29.162 1.00 69.56 150 MET A O 1
ATOM 1202 N N . ALA A 1 151 ? -36.199 57.884 30.008 1.00 69.31 151 ALA A N 1
ATOM 1203 C CA . ALA A 1 151 ? -37.096 58.630 30.892 1.00 69.31 151 ALA A CA 1
ATOM 1204 C C . ALA A 1 151 ? -36.324 59.388 31.989 1.00 69.31 151 ALA A C 1
ATOM 1206 O O . ALA A 1 151 ? -36.557 60.578 32.178 1.00 69.31 151 ALA A O 1
ATOM 1207 N N . LYS A 1 152 ? -35.339 58.750 32.640 1.00 67.56 152 LYS A N 1
ATOM 1208 C CA . LYS A 1 152 ? -34.463 59.405 33.634 1.00 67.56 152 LYS A CA 1
ATOM 1209 C C . LYS A 1 152 ? -33.627 60.544 33.043 1.00 67.56 152 LYS A C 1
ATOM 1211 O O . LYS A 1 152 ? -33.427 61.562 33.701 1.00 67.56 152 LYS A O 1
ATOM 1216 N N . LEU A 1 153 ? -33.140 60.388 31.810 1.00 58.53 153 LEU A N 1
ATOM 1217 C CA . LEU A 1 153 ? -32.447 61.451 31.075 1.00 58.53 153 LEU A CA 1
ATOM 1218 C C . LEU A 1 153 ? -33.393 62.602 30.694 1.00 58.53 153 LEU A C 1
ATOM 1220 O O . LEU A 1 153 ? -32.954 63.748 30.656 1.00 58.53 153 LEU A O 1
ATOM 1224 N N . GLY A 1 154 ? -34.678 62.314 30.461 1.00 55.47 154 GLY A N 1
ATOM 1225 C CA . GLY A 1 154 ? -35.724 63.319 30.259 1.00 55.47 154 GLY A CA 1
ATOM 1226 C C . GLY A 1 154 ? -36.077 64.097 31.531 1.00 55.47 154 GLY A C 1
ATOM 1227 O O . GLY A 1 154 ? -36.150 65.321 31.488 1.00 55.47 154 GLY A O 1
ATOM 1228 N N . GLU A 1 155 ? -36.229 63.421 32.675 1.00 50.41 155 GLU A N 1
ATOM 1229 C CA . GLU A 1 155 ? -36.552 64.066 33.963 1.00 50.41 155 GLU A CA 1
ATOM 1230 C C . GLU A 1 155 ? -35.439 65.010 34.455 1.00 50.41 155 GLU A C 1
ATOM 1232 O O . GLU A 1 155 ? -35.727 66.050 35.046 1.00 50.41 155 GLU A O 1
ATOM 1237 N N . LEU A 1 156 ? -34.173 64.722 34.129 1.00 48.69 156 LEU A N 1
ATOM 1238 C CA . LEU A 1 156 ? -33.037 65.633 34.350 1.00 48.69 156 LEU A CA 1
ATOM 1239 C C . LEU A 1 156 ? -33.071 66.907 33.477 1.00 48.69 156 LEU A C 1
ATOM 1241 O O . LEU A 1 156 ? -32.282 67.819 33.716 1.00 48.69 156 LEU A O 1
ATOM 1245 N N . GLY A 1 157 ? -33.973 66.988 32.493 1.00 51.25 157 GLY A N 1
ATOM 1246 C CA . GLY A 1 157 ? -34.213 68.176 31.671 1.00 51.25 157 GLY A CA 1
ATOM 1247 C C . GLY A 1 157 ? -35.361 69.074 32.150 1.00 51.25 157 GLY A C 1
ATOM 1248 O O . GLY A 1 157 ? -35.509 70.176 31.627 1.00 51.25 157 GLY A O 1
ATOM 1249 N N . THR A 1 158 ? -36.176 68.641 33.122 1.00 47.25 158 THR A N 1
ATOM 1250 C CA . THR A 1 158 ? -37.367 69.386 33.577 1.00 47.25 158 THR A CA 1
ATOM 1251 C C . THR A 1 158 ? -37.532 69.356 35.099 1.00 47.25 158 THR A C 1
ATOM 1253 O O . THR A 1 158 ? -38.530 68.856 35.619 1.00 47.25 158 THR A O 1
ATOM 1256 N N . ALA A 1 159 ? -36.564 69.924 35.821 1.00 42.53 159 ALA A N 1
ATOM 1257 C CA . ALA A 1 159 ? -36.668 70.157 37.259 1.00 42.53 159 ALA A CA 1
ATOM 1258 C C . ALA A 1 159 ? -36.313 71.612 37.620 1.00 42.53 159 ALA A C 1
ATOM 1260 O O . ALA A 1 159 ? -35.152 72.006 37.586 1.00 42.53 159 ALA A O 1
ATOM 1261 N N . GLN A 1 160 ? -37.338 72.358 38.044 1.00 41.25 160 GLN A N 1
ATOM 1262 C CA . GLN A 1 160 ? -37.254 73.596 38.829 1.00 41.25 160 GLN A CA 1
ATOM 1263 C C . GLN A 1 160 ? -36.675 74.870 38.157 1.00 41.25 160 GLN A C 1
ATOM 1265 O O . GLN A 1 160 ? -35.597 75.347 38.505 1.00 41.25 160 GLN A O 1
ATOM 1270 N N . GLU A 1 161 ? -37.486 75.547 37.334 1.00 40.94 161 GLU A N 1
ATOM 1271 C CA . GLU A 1 161 ? -37.521 77.019 37.410 1.00 40.94 161 GLU A CA 1
ATOM 1272 C C . GLU A 1 161 ? -38.290 77.427 38.679 1.00 40.94 161 GLU A C 1
ATOM 1274 O O . GLU A 1 161 ? -39.361 76.885 38.961 1.00 40.94 161 GLU A O 1
ATOM 1279 N N . GLY A 1 162 ? -37.762 78.382 39.451 1.00 38.81 162 GLY A N 1
ATOM 1280 C CA . GLY A 1 162 ? -38.466 78.936 40.610 1.00 38.81 162 GLY A CA 1
ATOM 1281 C C . GLY A 1 162 ? -37.575 79.715 41.579 1.00 38.81 162 GLY A C 1
ATOM 1282 O O . GLY A 1 162 ? -37.035 79.129 42.514 1.00 38.81 162 GLY A O 1
ATOM 1283 N N . GLY A 1 163 ? -37.487 81.037 41.399 1.00 35.44 163 GLY A N 1
ATOM 1284 C CA . GLY A 1 163 ? -36.916 81.961 42.390 1.00 35.44 163 GLY A CA 1
ATOM 1285 C C . GLY A 1 163 ? -36.056 83.078 41.793 1.00 35.44 163 GLY A C 1
ATOM 1286 O O . GLY A 1 163 ? -34.955 82.830 41.310 1.00 35.44 163 GLY A O 1
ATOM 1287 N N . ASP A 1 164 ? -36.545 84.316 41.870 1.00 39.94 164 ASP A N 1
ATOM 1288 C CA . ASP A 1 164 ? -35.877 85.521 41.371 1.00 39.94 164 ASP A CA 1
ATOM 1289 C C . ASP A 1 164 ? -34.572 85.879 42.114 1.00 39.94 164 ASP A C 1
ATOM 1291 O O . ASP A 1 164 ? -34.571 86.015 43.340 1.00 39.94 164 ASP A O 1
ATOM 1295 N N . ASN A 1 165 ? -33.493 86.179 41.375 1.00 43.00 165 ASN A N 1
ATOM 1296 C CA . ASN A 1 165 ? -32.801 87.482 41.457 1.00 43.00 165 ASN A CA 1
ATOM 1297 C C . ASN A 1 165 ? -31.639 87.620 40.442 1.00 43.00 165 ASN A C 1
ATOM 1299 O O . ASN A 1 165 ? -30.999 86.623 40.108 1.00 43.00 165 ASN A O 1
ATOM 1303 N N . PRO A 1 166 ? -31.303 88.844 39.978 1.00 55.72 166 PRO A N 1
ATOM 1304 C CA . PRO A 1 166 ? -30.252 89.061 38.984 1.00 55.72 166 PRO A CA 1
ATOM 1305 C C . PRO A 1 166 ? -28.928 89.568 39.586 1.00 55.72 166 PRO A C 1
ATOM 1307 O O . PRO A 1 166 ? -28.925 90.603 40.253 1.00 55.72 166 PRO A O 1
ATOM 1310 N N . SER A 1 167 ? -27.790 88.929 39.267 1.00 38.16 167 SER A N 1
ATOM 1311 C CA . SER A 1 167 ? -26.489 89.590 38.984 1.00 38.16 167 SER A CA 1
ATOM 1312 C C . SER A 1 167 ? -25.317 88.617 38.772 1.00 38.16 167 SER A C 1
ATOM 1314 O O . SER A 1 167 ? -25.275 87.529 39.335 1.00 38.16 167 SER A O 1
ATOM 1316 N N . SER A 1 168 ? -24.313 89.107 38.032 1.00 39.28 168 SER A N 1
ATOM 1317 C CA . SER A 1 168 ? -22.921 88.623 37.910 1.00 39.28 168 SER A CA 1
ATOM 1318 C C . SER A 1 168 ? -22.643 87.248 37.269 1.00 39.28 168 SER A C 1
ATOM 1320 O O . SER A 1 168 ? -22.616 86.216 37.927 1.00 39.28 168 SER A O 1
ATOM 1322 N N . ASN A 1 169 ? -22.264 87.314 35.987 1.00 39.50 169 ASN A N 1
ATOM 1323 C CA . ASN A 1 169 ? -21.134 86.620 35.346 1.00 39.50 169 ASN A CA 1
ATOM 1324 C C . ASN A 1 169 ? -20.952 85.108 35.602 1.00 39.50 169 ASN A C 1
ATOM 1326 O O . ASN A 1 169 ? -20.085 84.688 36.367 1.00 39.50 169 ASN A O 1
ATOM 1330 N N . GLY A 1 170 ? -21.675 84.290 34.834 1.00 38.66 170 GLY A N 1
ATOM 1331 C CA . GLY A 1 170 ? -21.466 82.841 34.732 1.00 38.66 170 GLY A CA 1
ATOM 1332 C C . GLY A 1 170 ? -20.510 82.407 33.609 1.00 38.66 170 GLY A C 1
ATOM 1333 O O . GLY A 1 170 ? -20.924 81.672 32.714 1.00 38.66 170 GLY A O 1
ATOM 1334 N N . GLU A 1 171 ? -19.231 82.794 33.650 1.00 45.16 171 GLU A N 1
ATOM 1335 C CA . GLU A 1 171 ? -18.202 82.200 32.772 1.00 45.16 171 GLU A CA 1
ATOM 1336 C C . GLU A 1 171 ? -17.766 80.819 33.303 1.00 45.16 171 GLU A C 1
ATOM 1338 O O . GLU A 1 171 ? -16.747 80.677 33.978 1.00 45.16 171 GLU A O 1
ATOM 1343 N N . GLY A 1 172 ? -18.553 79.774 33.019 1.00 48.12 172 GLY A N 1
ATOM 1344 C CA . GLY A 1 172 ? -18.216 78.411 33.465 1.00 48.12 172 GLY A CA 1
ATOM 1345 C C . GLY A 1 172 ? -18.986 77.246 32.835 1.00 48.12 172 GLY A C 1
ATOM 1346 O O . GLY A 1 172 ? -18.478 76.125 32.830 1.00 48.12 172 GLY A O 1
ATOM 1347 N N . ALA A 1 173 ? -20.176 77.473 32.269 1.00 48.09 173 ALA A N 1
ATOM 1348 C CA . ALA A 1 173 ? -21.067 76.382 31.851 1.00 48.09 173 ALA A CA 1
ATOM 1349 C C . ALA A 1 173 ? -20.689 75.690 30.518 1.00 48.09 173 ALA A C 1
ATOM 1351 O O . ALA A 1 173 ? -20.939 74.494 30.358 1.00 48.09 173 ALA A O 1
ATOM 1352 N N . GLU A 1 174 ? -20.056 76.387 29.564 1.00 51.09 174 GLU A N 1
ATOM 1353 C CA . GLU A 1 174 ? -19.803 75.828 28.219 1.00 51.09 174 GLU A CA 1
ATOM 1354 C C . GLU A 1 174 ? -18.809 74.657 28.202 1.00 51.09 174 GLU A C 1
ATOM 1356 O O . GLU A 1 174 ? -19.007 73.680 27.475 1.00 51.09 174 GLU A O 1
ATOM 1361 N N . LYS A 1 175 ? -17.748 74.705 29.021 1.00 51.72 175 LYS A N 1
ATOM 1362 C CA . LYS A 1 175 ? -16.700 73.666 29.001 1.00 51.72 175 LYS A CA 1
ATOM 1363 C C . LYS A 1 175 ? -17.195 72.318 29.530 1.00 51.72 175 LYS A C 1
ATOM 1365 O O . LYS A 1 175 ? -16.769 71.286 29.018 1.00 51.72 175 LYS A O 1
ATOM 1370 N N . GLY A 1 176 ? -18.122 72.314 30.491 1.00 50.81 176 GLY A N 1
ATOM 1371 C CA . GLY A 1 176 ? -18.747 71.084 30.989 1.00 50.81 176 GLY A CA 1
ATOM 1372 C C . GLY A 1 176 ? -19.581 70.386 29.912 1.00 50.81 176 GLY A C 1
ATOM 1373 O O . GLY A 1 176 ? -19.414 69.187 29.683 1.00 50.81 176 GLY A O 1
ATOM 1374 N N . SER A 1 177 ? -20.413 71.149 29.194 1.00 55.88 177 SER A N 1
ATOM 1375 C CA . SER A 1 177 ? -21.223 70.636 28.081 1.00 55.88 177 SER A CA 1
ATOM 1376 C C . SER A 1 177 ? -20.353 70.122 26.926 1.00 55.88 177 SER A C 1
ATOM 1378 O O . SER A 1 177 ? -20.550 69.002 26.459 1.00 55.88 177 SER A O 1
ATOM 1380 N N . SER A 1 178 ? -19.315 70.871 26.531 1.00 56.31 178 SER A N 1
ATOM 1381 C CA . SER A 1 178 ? -18.386 70.465 25.464 1.00 56.31 178 SER A CA 1
ATOM 1382 C C . SER A 1 178 ? -17.623 69.174 25.800 1.00 56.31 178 SER A C 1
ATOM 1384 O O . SER A 1 178 ? -17.585 68.258 24.977 1.00 56.31 178 SER A O 1
ATOM 1386 N N . ILE A 1 179 ? -17.084 69.043 27.019 1.00 62.09 179 ILE A N 1
ATOM 1387 C CA . ILE A 1 179 ? -16.379 67.823 27.452 1.00 62.09 179 ILE A CA 1
ATOM 1388 C C . ILE A 1 179 ? -17.349 66.636 27.553 1.00 62.09 179 ILE A C 1
ATOM 1390 O O . ILE A 1 179 ? -17.024 65.543 27.097 1.00 62.09 179 ILE A O 1
ATOM 1394 N N . THR A 1 180 ? -18.561 66.844 28.073 1.00 66.19 180 THR A N 1
ATOM 1395 C CA . THR A 1 180 ? -19.592 65.792 28.152 1.00 66.19 180 THR A CA 1
ATOM 1396 C C . THR A 1 180 ? -20.064 65.352 26.761 1.00 66.19 180 THR A C 1
ATOM 1398 O O . THR A 1 180 ? -20.268 64.161 26.531 1.00 66.19 180 THR A O 1
ATOM 1401 N N . SER A 1 181 ? -20.172 66.282 25.807 1.00 69.69 181 SER A N 1
ATOM 1402 C CA . SER A 1 181 ? -20.482 65.988 24.403 1.00 69.69 181 SER A CA 1
ATOM 1403 C C . SER A 1 181 ? -19.360 65.205 23.719 1.00 69.69 181 SER A C 1
ATOM 1405 O O . SER A 1 181 ? -19.644 64.260 22.989 1.00 69.69 181 SER A O 1
ATOM 1407 N N . ALA A 1 182 ? -18.094 65.554 23.968 1.00 69.06 182 ALA A N 1
ATOM 1408 C CA . ALA A 1 182 ? -16.948 64.823 23.429 1.00 69.06 182 ALA A CA 1
ATOM 1409 C C . ALA A 1 182 ? -16.861 63.399 24.007 1.00 69.06 182 ALA A C 1
ATOM 1411 O O . ALA A 1 182 ? -16.668 62.441 23.264 1.00 69.06 182 ALA A O 1
ATOM 1412 N N . ILE A 1 183 ? -17.077 63.241 25.319 1.00 73.25 183 ILE A N 1
ATOM 1413 C CA . ILE A 1 183 ? -17.151 61.926 25.975 1.00 73.25 183 ILE A CA 1
ATOM 1414 C C . ILE A 1 183 ? -18.301 61.092 25.395 1.00 73.25 183 ILE A C 1
ATOM 1416 O O . ILE A 1 183 ? -18.104 59.909 25.131 1.00 73.25 183 ILE A O 1
ATOM 1420 N N . ARG A 1 184 ? -19.472 61.693 25.139 1.00 72.25 184 ARG A N 1
ATOM 1421 C CA . ARG A 1 184 ? -20.595 61.003 24.486 1.00 72.25 184 ARG A CA 1
ATOM 1422 C C . ARG A 1 184 ? -20.229 60.521 23.078 1.00 72.25 184 ARG A C 1
ATOM 1424 O O . ARG A 1 184 ? -20.445 59.352 22.789 1.00 72.25 184 ARG A O 1
ATOM 1431 N N . GLY A 1 185 ? -19.603 61.372 22.262 1.00 76.06 185 GLY A N 1
ATOM 1432 C CA . GLY A 1 185 ? -19.126 60.990 20.927 1.00 76.06 185 GLY A CA 1
ATOM 1433 C C . GLY A 1 185 ? -18.139 59.817 20.958 1.00 76.06 185 GLY A C 1
ATOM 1434 O O . GLY A 1 185 ? -18.301 58.863 20.205 1.00 76.06 185 GLY A O 1
ATOM 1435 N N . TYR A 1 186 ? -17.177 59.821 21.889 1.00 80.31 186 TYR A N 1
ATOM 1436 C CA . TYR A 1 186 ? -16.258 58.688 22.058 1.00 80.31 186 TYR A CA 1
ATOM 1437 C C . TYR A 1 186 ? -16.947 57.410 22.560 1.00 80.31 186 TYR A C 1
ATOM 1439 O O . TYR A 1 186 ? -16.510 56.317 22.209 1.00 80.31 186 TYR A O 1
ATOM 1447 N N . ILE A 1 187 ? -18.007 57.508 23.370 1.00 77.69 187 ILE A N 1
ATOM 1448 C CA . ILE A 1 187 ? -18.795 56.339 23.793 1.00 77.69 187 ILE A CA 1
ATOM 1449 C C . ILE A 1 187 ? -19.554 55.752 22.596 1.00 77.69 187 ILE A C 1
ATOM 1451 O O . ILE A 1 187 ? -19.444 54.553 22.351 1.00 77.69 187 ILE A O 1
ATOM 1455 N N . GLU A 1 188 ? -20.240 56.588 21.812 1.00 74.44 188 GLU A N 1
ATOM 1456 C CA . GLU A 1 188 ? -20.956 56.174 20.595 1.00 74.44 188 GLU A CA 1
ATOM 1457 C C . GLU A 1 188 ? -20.001 55.535 19.564 1.00 74.44 188 GLU A C 1
ATOM 1459 O O . GLU A 1 188 ? -20.308 54.490 18.986 1.00 74.44 188 GLU A O 1
ATOM 1464 N N . GLU A 1 189 ? -18.799 56.094 19.387 1.00 80.88 189 GLU A N 1
ATOM 1465 C CA . GLU A 1 189 ? -17.765 55.546 18.499 1.00 80.88 189 GLU A CA 1
ATOM 1466 C C . GLU A 1 189 ? -17.186 54.214 19.020 1.00 80.88 189 GLU A C 1
ATOM 1468 O O . GLU A 1 189 ? -17.036 53.257 18.256 1.00 80.88 189 GLU A O 1
ATOM 1473 N N . LEU A 1 190 ? -16.927 54.093 20.330 1.00 79.06 190 LEU A N 1
ATOM 1474 C CA . LEU A 1 190 ? -16.489 52.838 20.957 1.00 79.06 190 LEU A CA 1
ATOM 1475 C C . LEU A 1 190 ? -17.555 51.736 20.878 1.00 79.06 190 LEU A C 1
ATOM 1477 O O . LEU A 1 190 ? -17.211 50.559 20.740 1.00 79.06 190 LEU A O 1
ATOM 1481 N N . GLU A 1 191 ? -18.837 52.086 20.962 1.00 75.69 191 GLU A N 1
ATOM 1482 C CA . GLU A 1 191 ? -19.944 51.145 20.785 1.00 75.69 191 GLU A CA 1
ATOM 1483 C C . GLU A 1 191 ? -20.090 50.719 19.319 1.00 75.69 191 GLU A C 1
ATOM 1485 O O . GLU A 1 191 ? -20.171 49.518 19.048 1.00 75.69 191 GLU A O 1
ATOM 1490 N N . GLY A 1 192 ? -19.981 51.651 18.366 1.00 78.12 192 GLY A N 1
ATOM 1491 C CA . GLY A 1 192 ? -19.935 51.340 16.933 1.00 78.12 192 GLY A CA 1
ATOM 1492 C C . GLY A 1 192 ? -18.784 50.394 16.562 1.00 78.12 192 GLY A C 1
ATOM 1493 O O . GLY A 1 192 ? -18.996 49.382 15.889 1.00 78.12 192 GLY A O 1
ATOM 1494 N N . LEU A 1 193 ? -17.575 50.653 17.074 1.00 83.38 193 LEU A N 1
ATOM 1495 C CA . LEU A 1 193 ? -16.409 49.783 16.878 1.00 83.38 193 LEU A CA 1
ATOM 1496 C C . LEU A 1 193 ? -16.584 48.401 17.531 1.00 83.38 193 LEU A C 1
ATOM 1498 O O . LEU A 1 193 ? -16.131 47.397 16.977 1.00 83.38 193 LEU A O 1
ATOM 1502 N N . ARG A 1 194 ? -17.269 48.309 18.681 1.00 76.06 194 ARG A N 1
ATOM 1503 C CA . ARG A 1 194 ? -17.611 47.020 19.310 1.00 76.06 194 ARG A CA 1
ATOM 1504 C C . ARG A 1 194 ? -18.591 46.210 18.465 1.00 76.06 194 ARG A C 1
ATOM 1506 O O . ARG A 1 194 ? -18.375 45.008 18.319 1.00 76.06 194 ARG A O 1
ATOM 1513 N N . VAL A 1 195 ? -19.618 46.842 17.893 1.00 78.94 195 VAL A N 1
ATOM 1514 C CA . VAL A 1 195 ? -20.577 46.178 16.991 1.00 78.94 195 VAL A CA 1
ATOM 1515 C C . VAL A 1 195 ? -19.854 45.639 15.755 1.00 78.94 195 VAL A C 1
ATOM 1517 O O . VAL A 1 195 ? -19.910 44.435 15.505 1.00 78.94 195 VAL A O 1
ATOM 1520 N N . GLN A 1 196 ? -19.066 46.474 15.067 1.00 75.44 196 GLN A N 1
ATOM 1521 C CA . GLN A 1 196 ? -18.279 46.047 13.901 1.00 75.44 196 GLN A CA 1
ATOM 1522 C C . GLN A 1 196 ? -17.313 44.898 14.228 1.00 75.44 196 GLN A C 1
ATOM 1524 O O . GLN A 1 196 ? -17.148 43.973 13.435 1.00 75.44 196 GLN A O 1
ATOM 1529 N N . LEU A 1 197 ? -16.693 44.904 15.412 1.00 81.12 197 LEU A N 1
ATOM 1530 C CA . LEU A 1 197 ? -15.792 43.836 15.852 1.00 81.12 197 LEU A CA 1
ATOM 1531 C C . LEU A 1 197 ? -16.532 42.522 16.169 1.00 81.12 197 LEU A C 1
ATOM 1533 O O . LEU A 1 197 ? -15.976 41.443 15.949 1.00 81.12 197 LEU A O 1
ATOM 1537 N N . ILE A 1 198 ? -17.775 42.581 16.655 1.00 82.19 198 ILE A N 1
ATOM 1538 C CA . ILE A 1 198 ? -18.631 41.400 16.854 1.00 82.19 198 ILE A CA 1
ATOM 1539 C C . ILE A 1 198 ? -19.083 40.835 15.499 1.00 82.19 198 ILE A C 1
ATOM 1541 O O . ILE A 1 198 ? -18.970 39.628 15.277 1.00 82.19 198 ILE A O 1
ATOM 1545 N N . GLU A 1 199 ? -19.498 41.687 14.562 1.00 72.44 199 GLU A N 1
ATOM 1546 C CA . GLU A 1 199 ? -19.861 41.293 13.193 1.00 72.44 199 GLU A CA 1
ATOM 1547 C C . GLU A 1 199 ? -18.666 40.686 12.434 1.00 72.44 199 GLU A C 1
ATOM 1549 O O . GLU A 1 199 ? -18.779 39.610 11.838 1.00 72.44 199 GLU A O 1
ATOM 1554 N N . ALA A 1 200 ? -17.483 41.301 12.529 1.00 72.38 200 ALA A N 1
ATOM 1555 C CA . ALA A 1 200 ? -16.240 40.800 11.937 1.00 72.38 200 ALA A CA 1
ATOM 1556 C C . ALA A 1 200 ? -15.776 39.461 12.544 1.00 72.38 200 ALA A C 1
ATOM 1558 O O . ALA A 1 200 ? -15.177 38.634 11.849 1.00 72.38 200 ALA A O 1
ATOM 1559 N N . ARG A 1 201 ? -16.056 39.214 13.833 1.00 77.56 201 ARG A N 1
ATOM 1560 C CA . ARG A 1 201 ? -15.811 37.913 14.481 1.00 77.56 201 ARG A CA 1
ATOM 1561 C C . ARG A 1 201 ? -16.814 36.855 14.028 1.00 77.56 201 ARG A C 1
ATOM 1563 O O . ARG A 1 201 ? -16.387 35.767 13.653 1.00 77.56 201 ARG A O 1
ATOM 1570 N N . SER A 1 202 ? -18.104 37.186 14.008 1.00 77.00 202 SER A N 1
ATOM 1571 C CA . SER A 1 202 ? -19.185 36.293 13.565 1.00 77.00 202 SER A CA 1
ATOM 1572 C C . SER A 1 202 ? -18.977 35.826 12.118 1.00 77.00 202 SER A C 1
ATOM 1574 O O . SER A 1 202 ? -18.959 34.628 11.837 1.00 77.00 202 SER A O 1
ATOM 1576 N N . THR A 1 203 ? -18.687 36.761 11.209 1.00 75.94 203 THR A N 1
ATOM 1577 C CA . THR A 1 203 ? -18.376 36.462 9.799 1.00 75.94 203 THR A CA 1
ATOM 1578 C C . THR A 1 203 ? -17.116 35.605 9.634 1.00 75.94 203 THR A C 1
ATOM 1580 O O . THR A 1 203 ? -17.129 34.655 8.851 1.00 75.94 203 THR A O 1
ATOM 1583 N N . ASN A 1 204 ? -16.048 35.856 10.403 1.00 72.62 204 ASN A N 1
ATOM 1584 C CA . ASN A 1 204 ? -14.861 34.990 10.414 1.00 72.62 204 ASN A CA 1
ATOM 1585 C C . ASN A 1 204 ? -15.157 33.576 10.931 1.00 72.62 204 ASN A C 1
ATOM 1587 O O . ASN A 1 204 ? -14.605 32.600 10.420 1.00 72.62 204 ASN A O 1
ATOM 1591 N N . GLU A 1 205 ? -16.000 33.447 11.954 1.00 80.38 205 GLU A N 1
ATOM 1592 C CA . GLU A 1 205 ? -16.367 32.149 12.513 1.00 80.38 205 GLU A CA 1
ATOM 1593 C C . GLU A 1 205 ? -17.223 31.340 11.529 1.00 80.38 205 GLU A C 1
ATOM 1595 O O . GLU A 1 205 ? -16.981 30.147 11.342 1.00 80.38 205 GLU A O 1
ATOM 1600 N N . GLU A 1 206 ? -18.152 31.990 10.825 1.00 75.69 206 GLU A N 1
ATOM 1601 C CA . GLU A 1 206 ? -18.957 31.350 9.783 1.00 75.69 206 GLU A CA 1
ATOM 1602 C C . GLU A 1 206 ? -18.103 30.946 8.569 1.00 75.69 206 GLU A C 1
ATOM 1604 O O . GLU A 1 206 ? -18.219 29.821 8.082 1.00 75.69 206 GLU A O 1
ATOM 1609 N N . LEU A 1 207 ? -17.148 31.785 8.144 1.00 75.00 207 LEU A N 1
ATOM 1610 C CA . LEU A 1 207 ? -16.163 31.431 7.110 1.00 75.00 207 LEU A CA 1
ATOM 1611 C C . LEU A 1 207 ? -15.257 30.262 7.528 1.00 75.00 207 LEU A C 1
ATOM 1613 O O . LEU A 1 207 ? -14.903 29.430 6.687 1.00 75.00 207 LEU A O 1
ATOM 1617 N N . ARG A 1 208 ? -14.895 30.152 8.814 1.00 78.56 208 ARG A N 1
ATOM 1618 C CA . ARG A 1 208 ? -14.167 28.988 9.349 1.00 78.56 208 ARG A CA 1
ATOM 1619 C C . ARG A 1 208 ? -15.030 27.730 9.335 1.00 78.56 208 ARG A C 1
ATOM 1621 O O . ARG A 1 208 ? -14.555 26.696 8.871 1.00 78.56 208 ARG A O 1
ATOM 1628 N N . LYS A 1 209 ? -16.296 27.814 9.759 1.00 80.25 209 LYS A N 1
ATOM 1629 C CA . LYS A 1 209 ? -17.256 26.695 9.706 1.00 80.25 209 LYS A CA 1
ATOM 1630 C C . LYS A 1 209 ? -17.513 26.237 8.269 1.00 80.25 209 LYS A C 1
ATOM 1632 O O . LYS A 1 209 ? -17.510 25.034 8.016 1.00 80.25 209 LYS A O 1
ATOM 1637 N N . GLN A 1 210 ? -17.660 27.160 7.318 1.00 74.69 210 GLN A N 1
ATOM 1638 C CA . GLN A 1 210 ? -17.761 26.832 5.893 1.00 74.69 210 GLN A CA 1
ATOM 1639 C C . GLN A 1 210 ? -16.487 26.161 5.372 1.00 74.69 210 GLN A C 1
ATOM 1641 O O . GLN A 1 210 ? -16.581 25.086 4.789 1.00 74.69 210 GLN A O 1
ATOM 1646 N N . ASN A 1 211 ? -15.297 26.714 5.633 1.00 69.50 211 ASN A N 1
ATOM 1647 C CA . ASN A 1 211 ? -14.033 26.078 5.236 1.00 69.50 211 ASN A CA 1
ATOM 1648 C C . ASN A 1 211 ? -13.864 24.680 5.844 1.00 69.50 211 ASN A C 1
ATOM 1650 O O . ASN A 1 211 ? -13.394 23.771 5.166 1.00 69.50 211 ASN A O 1
ATOM 1654 N N . GLN A 1 212 ? -14.271 24.477 7.097 1.00 72.50 212 GLN A N 1
ATOM 1655 C CA . GLN A 1 212 ? -14.218 23.165 7.731 1.00 72.50 212 GLN A CA 1
ATOM 1656 C C . GLN A 1 212 ? -15.193 22.182 7.066 1.00 72.50 212 GLN A C 1
ATOM 1658 O O . GLN A 1 212 ? -14.779 21.073 6.744 1.00 72.50 212 GLN A O 1
ATOM 1663 N N . ARG A 1 213 ? -16.426 22.603 6.743 1.00 71.25 213 ARG A N 1
ATOM 1664 C CA . ARG A 1 213 ? -17.379 21.801 5.948 1.00 71.25 213 ARG A CA 1
ATOM 1665 C C . ARG A 1 213 ? -16.849 21.478 4.548 1.00 71.25 213 ARG A C 1
ATOM 1667 O O . ARG A 1 213 ? -16.983 20.341 4.112 1.00 71.25 213 ARG A O 1
ATOM 1674 N N . TYR A 1 214 ? -16.201 22.425 3.865 1.00 67.44 214 TYR A N 1
ATOM 1675 C CA . TYR A 1 214 ? -15.555 22.169 2.573 1.00 67.44 214 TYR A CA 1
ATOM 1676 C C . TYR A 1 214 ? -14.385 21.185 2.694 1.00 67.44 214 TYR A C 1
ATOM 1678 O O . TYR A 1 214 ? -14.257 20.309 1.846 1.00 67.44 214 TYR A O 1
ATOM 1686 N N . ARG A 1 215 ? -13.566 21.259 3.755 1.00 64.94 215 ARG A N 1
ATOM 1687 C CA . ARG A 1 215 ? -12.489 20.281 4.003 1.00 64.94 215 ARG A CA 1
ATOM 1688 C C . ARG A 1 215 ? -13.029 18.891 4.352 1.00 64.94 215 ARG A C 1
ATOM 1690 O O . ARG A 1 215 ? -12.461 17.914 3.880 1.00 64.94 215 ARG A O 1
ATOM 1697 N N . SER A 1 216 ? -14.126 18.795 5.106 1.00 56.94 216 SER A N 1
ATOM 1698 C CA . SER A 1 216 ? -14.826 17.528 5.362 1.00 56.94 216 SER A CA 1
ATOM 1699 C C . SER A 1 216 ? -15.401 16.930 4.075 1.00 56.94 216 SER A C 1
ATOM 1701 O O . SER A 1 216 ? -15.095 15.790 3.744 1.00 56.94 216 SER A O 1
ATOM 1703 N N . HIS A 1 217 ? -16.138 17.712 3.280 1.00 53.88 217 HIS A N 1
ATOM 1704 C CA . HIS A 1 217 ? -16.677 17.226 2.007 1.00 53.88 217 HIS A CA 1
ATOM 1705 C C . HIS A 1 217 ? -15.592 16.902 0.971 1.00 53.88 217 HIS A C 1
ATOM 1707 O O . HIS A 1 217 ? -15.771 15.964 0.205 1.00 53.88 217 HIS A O 1
ATOM 1713 N N . ALA A 1 218 ? -14.453 17.600 0.963 1.00 50.81 218 ALA A N 1
ATOM 1714 C CA . ALA A 1 218 ? -13.312 17.255 0.109 1.00 50.81 218 ALA A CA 1
ATOM 1715 C C . ALA A 1 218 ? -12.575 15.974 0.554 1.00 50.81 218 ALA A C 1
ATOM 1717 O O . ALA A 1 218 ? -11.862 15.382 -0.252 1.00 50.81 218 ALA A O 1
ATOM 1718 N N . ALA A 1 219 ? -12.741 15.540 1.809 1.00 51.28 219 ALA A N 1
ATOM 1719 C CA . ALA A 1 219 ? -12.230 14.258 2.297 1.00 51.28 219 ALA A CA 1
ATOM 1720 C C . ALA A 1 219 ? -13.188 13.085 1.998 1.00 51.28 219 ALA A C 1
ATOM 1722 O O . ALA A 1 219 ? -12.730 11.962 1.811 1.00 51.28 219 ALA A O 1
ATOM 1723 N N . GLU A 1 220 ? -14.499 13.338 1.922 1.00 46.94 220 GLU A N 1
ATOM 1724 C CA . GLU A 1 220 ? -15.525 12.316 1.643 1.00 46.94 220 GLU A CA 1
ATOM 1725 C C . GLU A 1 220 ? -15.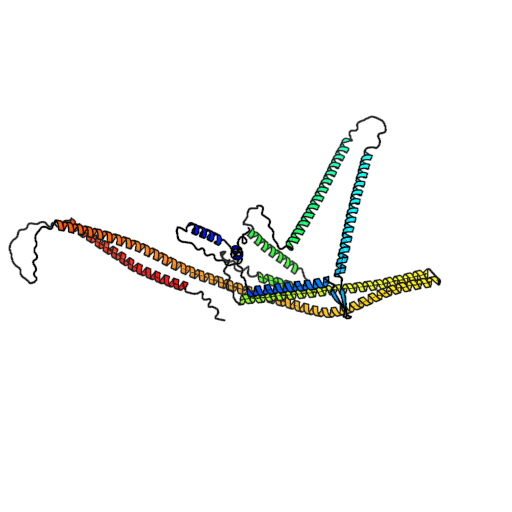869 12.177 0.146 1.00 46.94 220 GLU A C 1
ATOM 1727 O O . GLU A 1 220 ? -16.223 11.094 -0.316 1.00 46.94 220 GLU A O 1
ATOM 1732 N N . SER A 1 221 ? -15.744 13.253 -0.637 1.00 43.56 221 SER A N 1
ATOM 1733 C CA . SER A 1 221 ? -15.945 13.260 -2.089 1.00 43.56 221 SER A CA 1
ATOM 1734 C C . SER A 1 221 ? -14.598 13.336 -2.806 1.00 43.56 221 SER A C 1
ATOM 1736 O O . SER A 1 221 ? -14.072 14.427 -3.032 1.00 43.56 221 SER A O 1
ATOM 1738 N N . GLY A 1 222 ? -14.080 12.182 -3.237 1.00 46.38 222 GLY A N 1
ATOM 1739 C CA . GLY A 1 222 ? -12.851 12.039 -4.033 1.00 46.38 222 GLY A CA 1
ATOM 1740 C C . GLY A 1 222 ? -12.954 12.566 -5.473 1.00 46.38 2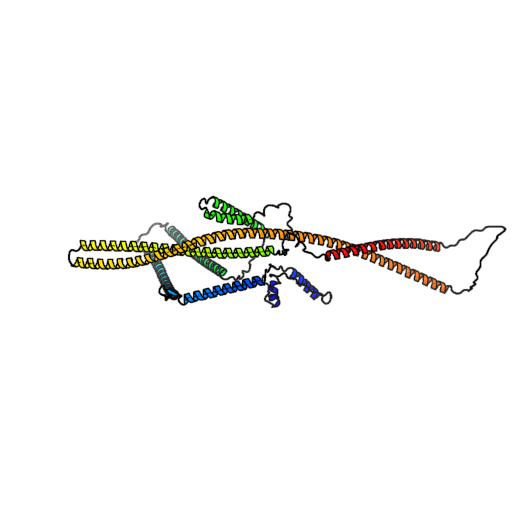22 GLY A C 1
ATOM 1741 O O . GLY A 1 222 ? -12.623 11.853 -6.415 1.00 46.38 222 GLY A O 1
ATOM 1742 N N . ASN A 1 223 ? -13.435 13.797 -5.650 1.00 35.53 223 ASN A N 1
ATOM 1743 C CA . ASN A 1 223 ? -13.672 14.441 -6.937 1.00 35.53 223 ASN A CA 1
ATOM 1744 C C . ASN A 1 223 ? -13.086 15.862 -6.920 1.00 35.53 223 ASN A C 1
ATOM 1746 O O . ASN A 1 223 ? -13.589 16.747 -6.228 1.00 35.53 223 ASN A O 1
ATOM 1750 N N . SER A 1 224 ? -12.026 16.091 -7.694 1.00 41.97 224 SER A N 1
ATOM 1751 C CA . SER A 1 224 ? -11.411 17.409 -7.856 1.00 41.97 224 SER A CA 1
ATOM 1752 C C . SER A 1 224 ? -12.157 18.242 -8.906 1.00 41.97 224 SER A C 1
ATOM 1754 O O . SER A 1 224 ? -12.382 17.808 -10.035 1.00 41.97 224 SER A O 1
ATOM 1756 N N . VAL A 1 225 ? -12.532 19.469 -8.536 1.00 38.53 225 VAL A N 1
ATOM 1757 C CA . VAL A 1 225 ? -13.193 20.463 -9.402 1.00 38.53 225 VAL A CA 1
ATOM 1758 C C . VAL A 1 225 ? -12.368 21.762 -9.339 1.00 38.53 225 VAL A C 1
ATOM 1760 O O . VAL A 1 225 ? -11.813 22.061 -8.280 1.00 38.53 225 VAL A O 1
ATOM 1763 N N . PRO A 1 226 ? -12.165 22.487 -10.459 1.00 39.81 226 PRO A N 1
ATOM 1764 C CA . PRO A 1 226 ? -10.933 23.250 -10.641 1.00 39.81 226 PRO A CA 1
ATOM 1765 C C . PRO A 1 226 ? -11.011 24.703 -10.162 1.00 39.81 226 PRO A C 1
ATOM 1767 O O . PRO A 1 226 ? -11.968 25.422 -10.441 1.00 39.81 226 PRO A O 1
ATOM 1770 N N . THR A 1 227 ? -9.919 25.176 -9.564 1.00 34.97 227 THR A N 1
ATOM 1771 C CA . THR A 1 227 ? -9.601 26.602 -9.463 1.00 34.97 227 THR A CA 1
ATOM 1772 C C . THR A 1 227 ? -8.867 27.065 -10.724 1.00 34.97 227 THR A C 1
ATOM 1774 O O . THR A 1 227 ? -7.787 26.573 -11.051 1.00 34.97 227 THR A O 1
ATOM 1777 N N . SER A 1 228 ? -9.445 28.032 -11.443 1.00 31.94 228 SER A N 1
ATOM 1778 C CA . SER A 1 228 ? -8.722 28.765 -12.492 1.00 31.94 228 SER A CA 1
ATOM 1779 C C . SER A 1 228 ? -7.703 29.733 -11.868 1.00 31.94 228 SER A C 1
ATOM 1781 O O . SER A 1 228 ? -7.952 30.236 -10.769 1.00 31.94 228 SER A O 1
ATOM 1783 N N . PRO A 1 229 ? -6.565 30.021 -12.528 1.00 40.75 229 PRO A N 1
ATOM 1784 C CA . PRO A 1 229 ? -5.450 30.716 -11.894 1.00 40.75 229 PRO A CA 1
ATOM 1785 C C . PRO A 1 229 ? -5.522 32.236 -12.077 1.00 40.75 229 PRO A C 1
ATOM 1787 O O . PRO A 1 229 ? -5.833 32.723 -13.164 1.00 40.75 229 PRO A O 1
ATOM 1790 N N . CYS A 1 230 ? -5.126 32.981 -11.042 1.00 28.41 230 CYS A N 1
ATOM 1791 C CA . CYS A 1 230 ? -4.672 34.362 -11.193 1.00 28.41 230 CYS A CA 1
ATOM 1792 C C . CYS A 1 230 ? -3.134 34.404 -11.219 1.00 28.41 230 CYS A C 1
ATOM 1794 O O . CYS A 1 230 ? -2.469 33.619 -10.545 1.00 28.41 230 CYS A O 1
ATOM 1796 N N . MET A 1 231 ? -2.600 35.315 -12.028 1.00 41.56 231 MET A N 1
ATOM 1797 C CA . MET A 1 231 ? -1.183 35.510 -12.350 1.00 41.56 231 MET A CA 1
ATOM 1798 C C . MET A 1 231 ? -0.263 35.638 -11.123 1.00 41.56 231 MET A C 1
ATOM 1800 O O . MET A 1 231 ? -0.424 36.578 -10.348 1.00 41.56 231 MET A O 1
ATOM 1804 N N . ILE A 1 232 ? 0.796 34.822 -11.051 1.00 31.66 232 ILE A N 1
ATOM 1805 C CA . ILE A 1 232 ? 2.086 35.210 -10.447 1.00 31.66 232 ILE A CA 1
ATOM 1806 C C . ILE A 1 232 ? 3.215 34.673 -11.342 1.00 31.66 232 ILE A C 1
ATOM 1808 O O . ILE A 1 232 ? 3.262 33.483 -11.645 1.00 31.66 232 ILE A O 1
ATOM 1812 N N . ASN A 1 233 ? 4.113 35.562 -11.773 1.00 34.47 233 ASN A N 1
ATOM 1813 C CA . ASN A 1 233 ? 5.312 35.235 -12.554 1.00 34.47 233 ASN A CA 1
ATOM 1814 C C . ASN A 1 233 ? 6.524 34.954 -11.647 1.00 34.47 233 ASN A C 1
ATOM 1816 O O . ASN A 1 233 ? 6.602 35.498 -10.549 1.00 34.47 233 ASN A O 1
ATOM 1820 N N . SER A 1 234 ? 7.526 34.251 -12.200 1.00 32.47 234 SER A N 1
ATOM 1821 C CA . SER A 1 234 ? 8.935 34.151 -11.743 1.00 32.47 234 SER A CA 1
ATOM 1822 C C . SER A 1 234 ? 9.171 33.515 -10.353 1.00 32.47 234 SER A C 1
ATOM 1824 O O . SER A 1 234 ? 8.727 34.016 -9.333 1.00 32.47 234 SER A O 1
ATOM 1826 N N . THR A 1 235 ? 9.914 32.414 -10.209 1.00 31.52 235 THR A N 1
ATOM 1827 C CA . THR A 1 235 ? 11.371 32.322 -10.443 1.00 31.52 235 THR A CA 1
ATOM 1828 C C . THR A 1 235 ? 11.841 30.859 -10.344 1.00 31.52 235 THR A C 1
ATOM 1830 O O . THR A 1 235 ? 11.469 30.139 -9.422 1.00 31.52 235 THR A O 1
ATOM 1833 N N . THR A 1 236 ? 12.709 30.413 -11.254 1.00 41.84 236 THR A N 1
ATOM 1834 C CA . THR A 1 236 ? 13.121 28.998 -11.400 1.00 41.84 236 THR A CA 1
ATOM 1835 C C . THR A 1 236 ? 14.261 28.542 -10.468 1.00 41.84 236 THR A C 1
ATOM 1837 O O . THR A 1 236 ? 14.915 27.548 -10.752 1.00 41.84 236 THR A O 1
ATOM 1840 N N . ALA A 1 237 ? 14.524 29.252 -9.363 1.00 42.75 237 ALA A N 1
ATOM 1841 C CA . ALA A 1 237 ? 15.716 29.049 -8.520 1.00 42.75 237 ALA A CA 1
ATOM 1842 C C . ALA A 1 237 ? 15.441 28.482 -7.105 1.00 42.75 237 ALA A C 1
ATOM 1844 O O . ALA A 1 237 ? 16.375 28.252 -6.341 1.00 42.75 237 ALA A O 1
ATOM 1845 N N . ALA A 1 238 ? 14.177 28.266 -6.718 1.00 40.19 238 ALA A N 1
ATOM 1846 C CA . ALA A 1 238 ? 13.805 27.943 -5.329 1.00 40.19 238 ALA A CA 1
ATOM 1847 C C . ALA A 1 238 ? 13.695 26.433 -4.994 1.00 40.19 238 ALA A C 1
ATOM 1849 O O . ALA A 1 238 ? 13.640 26.065 -3.816 1.00 40.19 238 ALA A O 1
ATOM 1850 N N . ASN A 1 239 ? 13.673 25.54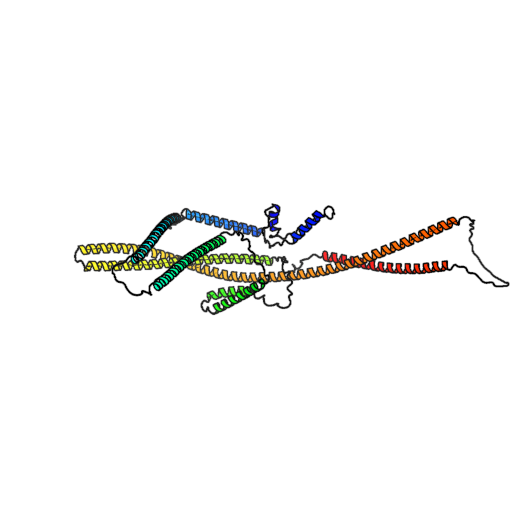7 -5.995 1.00 48.59 239 ASN A N 1
ATOM 1851 C CA . ASN A 1 239 ? 13.389 24.116 -5.786 1.00 48.59 239 ASN A CA 1
ATOM 1852 C C . ASN A 1 239 ? 14.568 23.331 -5.172 1.00 48.59 239 ASN A C 1
ATOM 1854 O O . ASN A 1 239 ? 14.364 22.378 -4.416 1.00 48.59 239 ASN A O 1
ATOM 1858 N N . ASN A 1 240 ? 15.805 23.771 -5.411 1.00 51.62 240 ASN A N 1
ATOM 1859 C CA . ASN A 1 240 ? 16.994 23.094 -4.879 1.00 51.62 240 ASN A CA 1
ATOM 1860 C C . ASN A 1 240 ? 17.175 23.421 -3.383 1.00 51.62 240 ASN A C 1
ATOM 1862 O O . ASN A 1 240 ? 17.431 22.533 -2.567 1.00 51.62 240 ASN A O 1
ATOM 1866 N N . ASN A 1 241 ? 16.914 24.675 -2.989 1.00 55.88 241 ASN A N 1
ATOM 1867 C CA . ASN A 1 241 ? 16.941 25.094 -1.584 1.00 55.88 241 ASN A CA 1
ATOM 1868 C C . ASN A 1 241 ? 15.829 24.450 -0.749 1.00 55.88 241 ASN A C 1
ATOM 1870 O O . ASN A 1 241 ? 16.075 24.082 0.394 1.00 55.88 241 ASN A O 1
ATOM 1874 N N . THR A 1 242 ? 14.621 24.272 -1.289 1.00 51.12 242 THR A N 1
ATOM 1875 C CA . THR A 1 242 ? 13.535 23.603 -0.547 1.00 51.12 242 THR A CA 1
ATOM 1876 C C . THR A 1 242 ? 13.848 22.130 -0.280 1.00 51.12 242 THR A C 1
ATOM 1878 O O . THR A 1 242 ? 13.654 21.668 0.841 1.00 51.12 242 THR A O 1
ATOM 1881 N N . THR A 1 243 ? 14.430 21.415 -1.246 1.00 51.91 243 THR A N 1
ATOM 1882 C CA . THR A 1 243 ? 14.874 20.020 -1.058 1.00 51.91 243 THR A CA 1
ATOM 1883 C C . THR A 1 243 ? 16.007 19.911 -0.025 1.00 51.91 243 THR A C 1
ATOM 1885 O O . THR A 1 243 ? 15.956 19.058 0.863 1.00 51.91 243 THR A O 1
ATOM 1888 N N . SER A 1 244 ? 16.982 20.827 -0.072 1.00 58.56 244 SER A N 1
ATOM 1889 C CA . SER A 1 244 ? 18.061 20.948 0.923 1.00 58.56 244 SER A CA 1
ATOM 1890 C C . SER A 1 244 ? 17.531 21.224 2.341 1.00 58.56 244 SER A C 1
ATOM 1892 O O . SER A 1 244 ? 17.860 20.503 3.285 1.00 58.56 244 SER A O 1
ATOM 1894 N N . LEU A 1 245 ? 16.625 22.197 2.489 1.00 61.56 245 LEU A N 1
ATOM 1895 C CA . LEU A 1 245 ? 15.994 22.544 3.769 1.00 61.56 245 LEU A CA 1
ATOM 1896 C C . LEU A 1 245 ? 15.154 21.391 4.338 1.00 61.56 245 LEU A C 1
ATOM 1898 O O . LEU A 1 245 ? 15.150 21.184 5.549 1.00 61.56 245 LEU A O 1
ATOM 1902 N N . ILE A 1 246 ? 14.492 20.596 3.489 1.00 60.28 246 ILE A N 1
ATOM 1903 C CA . ILE A 1 246 ? 13.768 19.389 3.918 1.00 60.28 246 ILE A CA 1
ATOM 1904 C C . ILE A 1 246 ? 14.741 18.308 4.419 1.00 60.28 246 ILE A C 1
ATOM 1906 O O . ILE A 1 246 ? 14.472 17.701 5.458 1.00 60.28 246 ILE A O 1
ATOM 1910 N N . LYS A 1 247 ? 15.880 18.078 3.741 1.00 64.12 247 LYS A N 1
ATOM 1911 C CA . LYS A 1 247 ? 16.928 17.158 4.233 1.00 64.12 247 LYS A CA 1
ATOM 1912 C C . LYS A 1 247 ? 17.495 17.636 5.585 1.00 64.12 247 LYS A C 1
ATOM 1914 O O . LYS A 1 247 ? 17.628 16.829 6.505 1.00 64.12 247 LYS A O 1
ATOM 1919 N N . ALA A 1 248 ? 17.753 18.937 5.745 1.00 64.75 248 ALA A N 1
ATOM 1920 C CA . ALA A 1 248 ? 18.235 19.520 7.001 1.00 64.75 248 ALA A CA 1
ATOM 1921 C C . ALA A 1 248 ? 17.218 19.378 8.154 1.00 64.75 248 ALA A C 1
ATOM 1923 O O . ALA A 1 248 ? 17.568 18.872 9.219 1.00 64.75 248 ALA A O 1
ATOM 1924 N N . ALA A 1 249 ? 15.948 19.730 7.924 1.00 63.22 249 ALA A N 1
ATOM 1925 C CA . ALA A 1 249 ? 14.890 19.633 8.932 1.00 63.22 249 ALA A CA 1
ATOM 1926 C C . ALA A 1 249 ? 14.628 18.183 9.385 1.00 63.22 249 ALA A C 1
ATOM 1928 O O . ALA A 1 249 ? 14.408 17.932 10.569 1.00 63.22 249 ALA A O 1
ATOM 1929 N N . LYS A 1 250 ? 14.704 17.201 8.472 1.00 60.00 250 LYS A N 1
ATOM 1930 C CA . LYS A 1 250 ? 14.622 15.773 8.833 1.00 60.00 250 LYS A CA 1
ATOM 1931 C C . LYS A 1 250 ? 15.760 15.349 9.767 1.00 60.00 250 LYS A C 1
ATOM 1933 O O . LYS A 1 250 ? 15.509 14.661 10.757 1.00 60.00 250 LYS A O 1
ATOM 1938 N N . ARG A 1 251 ? 16.992 15.789 9.486 1.00 64.44 251 ARG A N 1
ATOM 1939 C CA . ARG A 1 251 ? 18.177 15.504 10.312 1.00 64.44 251 ARG A CA 1
ATOM 1940 C C . ARG A 1 251 ? 18.047 16.105 11.716 1.00 64.44 251 ARG A C 1
ATOM 1942 O O . ARG A 1 251 ? 18.337 15.427 12.698 1.00 64.44 251 ARG A O 1
ATOM 1949 N N . GLU A 1 252 ? 17.540 17.332 11.816 1.00 72.00 252 GLU A N 1
ATOM 1950 C CA . GLU A 1 252 ? 17.295 18.014 13.092 1.00 72.00 252 GLU A CA 1
ATOM 1951 C C . GLU A 1 252 ? 16.212 17.308 13.933 1.00 72.00 252 GLU A C 1
ATOM 1953 O O . GLU A 1 252 ? 16.414 17.064 15.123 1.00 72.00 252 GLU A O 1
ATOM 1958 N N . ILE A 1 253 ? 15.110 16.869 13.310 1.00 65.25 253 ILE A N 1
ATOM 1959 C CA . ILE A 1 253 ? 14.055 16.083 13.978 1.00 65.25 253 ILE A CA 1
ATOM 1960 C C . ILE A 1 253 ? 14.598 14.743 14.508 1.00 65.25 253 ILE A C 1
ATOM 1962 O O . ILE A 1 253 ? 14.266 14.355 15.630 1.00 65.25 253 ILE A O 1
ATOM 1966 N N . ARG A 1 254 ? 15.455 14.038 13.751 1.00 58.03 254 ARG A N 1
ATOM 1967 C CA . ARG A 1 254 ? 16.110 12.806 14.238 1.00 58.03 254 ARG A CA 1
ATOM 1968 C C . ARG A 1 254 ? 17.026 13.077 15.431 1.00 58.03 254 ARG A C 1
ATOM 1970 O O . ARG A 1 254 ? 16.976 12.342 16.413 1.00 58.03 254 ARG A O 1
ATOM 1977 N N . GLN A 1 255 ? 17.811 14.154 15.391 1.00 66.19 255 GLN A N 1
ATOM 1978 C CA . GLN A 1 255 ? 18.696 14.519 16.499 1.00 66.19 255 GLN A CA 1
ATOM 1979 C C . GLN A 1 255 ? 17.904 14.859 17.775 1.00 66.19 255 GLN A C 1
ATOM 1981 O O . GLN A 1 255 ? 18.280 14.427 18.865 1.00 66.19 255 GLN A O 1
ATOM 1986 N N . GLN A 1 256 ? 16.760 15.540 17.642 1.00 67.81 256 GLN A N 1
ATOM 1987 C CA . GLN A 1 256 ? 15.834 15.792 18.752 1.00 67.81 256 GLN A CA 1
ATOM 1988 C C . GLN A 1 256 ? 15.210 14.496 19.304 1.00 67.81 256 GLN A C 1
ATOM 1990 O O . GLN A 1 256 ? 15.148 14.332 20.522 1.00 67.81 256 GLN A O 1
ATOM 1995 N N . LYS A 1 257 ? 14.813 13.544 18.444 1.00 61.66 257 LYS A N 1
ATOM 1996 C CA . LYS A 1 257 ? 14.329 12.219 18.879 1.00 61.66 257 LYS A CA 1
ATOM 1997 C C . LYS A 1 257 ? 15.397 11.425 19.640 1.00 61.66 257 LYS A C 1
ATOM 1999 O O . LYS A 1 257 ? 15.096 10.906 20.710 1.00 61.66 257 LYS A O 1
ATOM 2004 N N . LYS A 1 258 ? 16.642 11.389 19.149 1.00 58.12 258 LYS A N 1
ATOM 2005 C CA . LYS A 1 258 ? 17.761 10.679 19.799 1.00 58.12 258 LYS A CA 1
ATOM 2006 C C . LYS A 1 258 ? 18.071 11.260 21.185 1.00 58.12 258 LYS A C 1
ATOM 2008 O O . LYS A 1 258 ? 18.258 10.515 22.143 1.00 58.12 258 LYS A O 1
ATOM 2013 N N . LEU A 1 259 ? 18.027 12.588 21.324 1.00 67.75 259 LEU A N 1
ATOM 2014 C CA . LEU A 1 259 ? 18.155 13.268 22.619 1.00 67.75 259 LEU A CA 1
ATOM 2015 C C . LEU A 1 259 ? 16.975 12.979 23.564 1.00 67.75 259 LEU A C 1
ATOM 2017 O O . LEU A 1 259 ? 17.198 12.801 24.759 1.00 67.75 259 LEU A O 1
ATOM 2021 N N . ALA A 1 260 ? 15.744 12.886 23.051 1.00 63.97 260 ALA A N 1
ATOM 2022 C CA . ALA A 1 260 ? 14.575 12.508 23.848 1.00 63.97 260 ALA A CA 1
ATOM 2023 C C . ALA A 1 260 ? 14.636 11.040 24.319 1.00 63.97 260 ALA A C 1
ATOM 2025 O O . ALA A 1 260 ? 14.323 10.758 25.474 1.00 63.97 260 ALA A O 1
ATOM 2026 N N . ALA A 1 261 ? 15.105 10.118 23.470 1.00 55.28 261 ALA A N 1
ATOM 2027 C CA . ALA A 1 261 ? 15.300 8.711 23.823 1.00 55.28 261 ALA A CA 1
ATOM 2028 C C . ALA A 1 261 ? 16.363 8.534 24.923 1.00 55.28 261 ALA A C 1
ATOM 2030 O O . ALA A 1 261 ? 16.118 7.844 25.909 1.00 55.28 261 ALA A O 1
ATOM 2031 N N . MET A 1 262 ? 17.501 9.238 24.833 1.00 60.50 262 MET A N 1
ATOM 2032 C CA . MET A 1 262 ? 18.537 9.222 25.883 1.00 60.50 262 MET A CA 1
ATOM 2033 C C . MET A 1 262 ? 18.079 9.834 27.222 1.00 60.50 262 MET A C 1
ATOM 2035 O O . MET A 1 262 ? 18.716 9.600 28.248 1.00 60.50 262 MET A O 1
ATOM 2039 N N . GLN A 1 263 ? 16.994 10.615 27.235 1.00 62.25 263 GLN A N 1
ATOM 2040 C CA . GLN A 1 263 ? 16.396 11.174 28.455 1.00 62.25 263 GLN A CA 1
ATOM 2041 C C . GLN A 1 263 ? 15.323 10.257 29.071 1.00 62.25 263 GLN A C 1
ATOM 2043 O O . GLN A 1 263 ? 15.006 10.401 30.253 1.00 62.25 263 GLN A O 1
ATOM 2048 N N . ALA A 1 264 ? 14.798 9.286 28.318 1.00 52.28 264 ALA A N 1
ATOM 2049 C CA . ALA A 1 264 ? 13.752 8.357 28.746 1.00 52.28 264 ALA A CA 1
ATOM 2050 C C . ALA A 1 264 ? 14.315 7.103 29.450 1.00 52.28 264 ALA A C 1
ATOM 2052 O O . ALA A 1 264 ? 14.060 5.966 29.053 1.00 52.28 264 ALA A O 1
ATOM 2053 N N . ASN A 1 265 ? 15.072 7.297 30.535 1.00 50.59 265 ASN A N 1
ATOM 2054 C CA . ASN A 1 265 ? 15.525 6.192 31.387 1.00 50.59 265 ASN A CA 1
ATOM 2055 C C . ASN A 1 265 ? 14.364 5.614 32.216 1.00 50.59 265 ASN A C 1
ATOM 2057 O O . ASN A 1 265 ? 14.162 6.008 33.366 1.00 50.59 265 ASN A O 1
ATOM 2061 N N . GLY A 1 266 ? 13.631 4.652 31.646 1.00 48.34 266 GLY A N 1
ATOM 2062 C CA . GLY A 1 266 ? 12.709 3.808 32.410 1.00 48.34 266 GLY A CA 1
ATOM 2063 C C . GLY A 1 266 ? 11.526 3.225 31.641 1.00 48.34 266 GLY A C 1
ATOM 2064 O O . GLY A 1 266 ? 10.407 3.601 31.949 1.00 48.34 266 GLY A O 1
ATOM 2065 N N . GLU A 1 267 ? 11.765 2.294 30.705 1.00 42.59 267 GLU A N 1
ATOM 2066 C CA . GLU A 1 267 ? 10.868 1.161 30.373 1.00 42.59 267 GLU A CA 1
ATOM 2067 C C . GLU A 1 267 ? 11.508 0.268 29.283 1.00 42.59 267 GLU A C 1
ATOM 2069 O O . GLU A 1 267 ? 11.421 0.530 28.082 1.00 42.59 267 GLU A O 1
ATOM 2074 N N . GLU A 1 268 ? 12.174 -0.819 29.695 1.00 44.38 268 GLU A N 1
ATOM 2075 C CA . GLU A 1 268 ? 13.011 -1.655 28.807 1.00 44.38 268 GLU A CA 1
ATOM 2076 C C . GLU A 1 268 ? 12.242 -2.301 27.637 1.00 44.38 268 GLU A C 1
ATOM 2078 O O . GLU A 1 268 ? 12.825 -2.555 26.584 1.00 44.38 268 GLU A O 1
ATOM 2083 N N . SER A 1 269 ? 10.927 -2.509 27.775 1.00 41.94 269 SER A N 1
ATOM 2084 C CA . SER A 1 269 ? 10.097 -3.153 26.746 1.00 41.94 269 SER A CA 1
ATOM 2085 C C . SER A 1 269 ? 9.722 -2.244 25.567 1.00 41.94 269 SER A C 1
ATOM 2087 O O . SER A 1 269 ? 9.289 -2.764 24.538 1.00 41.94 269 SER A O 1
ATOM 2089 N N . SER A 1 270 ? 9.859 -0.916 25.688 1.00 45.50 270 SER A N 1
ATOM 2090 C CA . SER A 1 270 ? 9.615 0.012 24.569 1.00 45.50 270 SER A CA 1
ATOM 2091 C C . SER A 1 270 ? 10.876 0.222 23.724 1.00 45.50 270 SER A C 1
ATOM 2093 O O . SER A 1 270 ? 10.786 0.361 22.503 1.00 45.50 270 SER A O 1
ATOM 2095 N N . ASN A 1 271 ? 12.057 0.183 24.352 1.00 39.78 271 ASN A N 1
ATOM 2096 C CA . ASN A 1 271 ? 13.340 0.374 23.670 1.00 39.78 271 ASN A CA 1
ATOM 2097 C C . ASN A 1 271 ? 13.584 -0.663 22.567 1.00 39.78 271 ASN A C 1
ATOM 2099 O O . ASN A 1 271 ? 14.104 -0.310 21.515 1.00 39.78 271 ASN A O 1
ATOM 2103 N N . THR A 1 272 ? 13.168 -1.922 22.747 1.00 43.94 272 THR A N 1
ATOM 2104 C CA . THR A 1 272 ? 13.355 -2.956 21.714 1.00 43.94 272 THR A CA 1
ATOM 2105 C C . THR A 1 272 ? 12.569 -2.667 20.432 1.00 43.94 272 THR A C 1
ATOM 2107 O O . THR A 1 272 ? 13.020 -3.042 19.356 1.00 43.94 272 THR A O 1
ATOM 2110 N N . HIS A 1 273 ? 11.415 -1.995 20.513 1.00 48.09 273 HIS A N 1
ATOM 2111 C CA . HIS A 1 273 ? 10.646 -1.634 19.318 1.00 48.09 273 HIS A CA 1
ATOM 2112 C C . HIS A 1 273 ? 11.271 -0.437 18.589 1.00 48.09 273 HIS A C 1
ATOM 2114 O O . HIS A 1 273 ? 11.345 -0.457 17.362 1.00 48.09 273 HIS A O 1
ATOM 2120 N N . ILE A 1 274 ? 11.751 0.558 19.342 1.00 48.69 274 ILE A N 1
ATOM 2121 C CA . ILE A 1 274 ? 12.396 1.764 18.802 1.00 48.69 274 ILE A CA 1
ATOM 2122 C C . ILE A 1 274 ? 13.714 1.399 18.110 1.00 48.69 274 ILE A C 1
ATOM 2124 O O . ILE A 1 274 ? 13.917 1.789 16.969 1.00 48.69 274 ILE A O 1
ATOM 2128 N N . LEU A 1 275 ? 14.554 0.569 18.740 1.00 46.53 275 LEU A N 1
ATOM 2129 C CA . LEU A 1 275 ? 15.822 0.118 18.153 1.00 46.53 275 LEU A CA 1
ATOM 2130 C C . LEU A 1 275 ? 15.624 -0.643 16.830 1.00 46.53 275 LEU A C 1
ATOM 2132 O O . LEU A 1 275 ? 16.422 -0.478 15.917 1.00 46.53 275 LEU A O 1
ATOM 2136 N N . ILE A 1 276 ? 14.542 -1.420 16.691 1.00 49.69 276 ILE A N 1
ATOM 2137 C CA . ILE A 1 276 ? 14.216 -2.133 15.441 1.00 49.69 276 ILE A CA 1
ATOM 2138 C C . ILE A 1 276 ? 13.686 -1.178 14.354 1.00 49.69 276 ILE A C 1
ATOM 2140 O O . ILE A 1 276 ? 13.865 -1.460 13.173 1.00 49.69 276 ILE A O 1
ATOM 2144 N N . GLU A 1 277 ? 13.041 -0.061 14.712 1.00 48.81 277 GLU A N 1
ATOM 2145 C CA . GLU A 1 277 ? 12.662 0.985 13.744 1.00 48.81 277 GLU A CA 1
ATOM 2146 C C . GLU A 1 277 ? 13.857 1.866 13.341 1.00 48.81 277 GLU A C 1
ATOM 2148 O O . GLU A 1 277 ? 13.954 2.259 12.180 1.00 48.81 277 GLU A O 1
ATOM 2153 N N . GLU A 1 278 ? 14.791 2.131 14.259 1.00 45.50 278 GLU A N 1
ATOM 2154 C CA . GLU A 1 278 ? 16.033 2.866 13.978 1.00 45.50 278 GLU A CA 1
ATOM 2155 C C . GLU A 1 278 ? 16.987 2.043 13.092 1.00 45.50 278 GLU A C 1
ATOM 2157 O O . GLU A 1 278 ? 17.446 2.558 12.076 1.00 45.50 278 GLU A O 1
ATOM 2162 N N . GLU A 1 279 ? 17.167 0.745 13.364 1.00 46.59 279 GLU A N 1
ATOM 2163 C CA . GLU A 1 279 ? 17.910 -0.199 12.503 1.00 46.59 279 GLU A CA 1
ATOM 2164 C C . GLU A 1 279 ? 17.252 -0.345 11.106 1.00 46.59 279 GLU A C 1
ATOM 2166 O O . GLU A 1 279 ? 17.929 -0.584 10.104 1.00 46.59 279 GLU A O 1
ATOM 2171 N N . TYR A 1 280 ? 15.933 -0.116 11.006 1.00 50.34 280 TYR A N 1
ATOM 2172 C CA . TYR A 1 280 ? 15.187 -0.048 9.740 1.00 50.34 280 TYR A CA 1
ATOM 2173 C C . TYR A 1 280 ? 15.464 1.238 8.936 1.00 50.34 280 TYR A C 1
ATOM 2175 O O . TYR A 1 280 ? 15.445 1.182 7.703 1.00 50.34 280 TYR A O 1
ATOM 2183 N N . GLU A 1 281 ? 15.677 2.389 9.594 1.00 49.06 281 GLU A N 1
ATOM 2184 C CA . GLU A 1 281 ? 16.019 3.661 8.930 1.00 49.06 281 GLU A CA 1
ATOM 2185 C C . GLU A 1 281 ? 17.525 3.797 8.637 1.00 49.06 281 GLU A C 1
ATOM 2187 O O . GLU A 1 281 ? 17.868 4.313 7.575 1.00 49.06 281 GLU A O 1
ATOM 2192 N N . GLU A 1 282 ? 18.426 3.305 9.497 1.00 44.66 282 GLU A N 1
ATOM 2193 C CA . GLU A 1 282 ? 19.878 3.321 9.232 1.00 44.66 282 GLU A CA 1
ATOM 2194 C C . GLU A 1 282 ? 20.212 2.442 8.005 1.00 44.66 282 GLU A C 1
ATOM 2196 O O . GLU A 1 282 ? 20.818 2.927 7.046 1.00 44.66 282 GLU A O 1
ATOM 2201 N N . ALA A 1 283 ? 19.636 1.235 7.900 1.00 46.22 283 ALA A N 1
ATOM 2202 C CA . ALA A 1 283 ? 19.742 0.377 6.707 1.00 46.22 283 ALA A CA 1
ATOM 2203 C C . ALA A 1 283 ? 19.044 0.933 5.436 1.00 46.22 283 ALA A C 1
ATOM 2205 O O . ALA A 1 283 ? 19.012 0.274 4.383 1.00 46.22 283 ALA A O 1
ATOM 2206 N N . LEU A 1 284 ? 18.442 2.128 5.504 1.00 47.25 284 LEU A N 1
ATOM 2207 C CA . LEU A 1 284 ? 17.914 2.880 4.364 1.00 47.25 284 LEU A CA 1
ATOM 2208 C C . LEU A 1 284 ? 18.818 4.029 3.896 1.00 47.25 284 LEU A C 1
ATOM 2210 O O . LEU A 1 284 ? 18.582 4.497 2.784 1.00 47.25 284 LEU A O 1
ATOM 2214 N N . GLU A 1 285 ? 19.831 4.439 4.668 1.00 48.97 285 GLU A N 1
ATOM 2215 C CA . GLU A 1 285 ? 20.608 5.666 4.407 1.00 48.97 285 GLU A CA 1
ATOM 2216 C C . GLU A 1 285 ? 22.145 5.501 4.391 1.00 48.97 285 GLU A C 1
ATOM 2218 O O . GLU A 1 285 ? 22.832 6.459 4.047 1.00 48.97 285 GLU A O 1
ATOM 2223 N N . GLU A 1 286 ? 22.708 4.325 4.703 1.00 46.81 286 GLU A N 1
ATOM 2224 C CA . GLU A 1 286 ? 24.176 4.146 4.805 1.00 46.81 286 GLU A CA 1
ATOM 2225 C C . GLU A 1 286 ? 24.986 4.235 3.485 1.00 46.81 286 GLU A C 1
ATOM 2227 O O . GLU A 1 286 ? 26.194 4.438 3.557 1.00 46.81 286 GLU A O 1
ATOM 2232 N N . ASP A 1 287 ? 24.366 4.176 2.298 1.00 38.97 287 ASP A N 1
ATOM 2233 C CA . ASP A 1 287 ? 25.077 4.250 0.995 1.00 38.97 287 ASP A CA 1
ATOM 2234 C C . ASP A 1 287 ? 25.227 5.695 0.434 1.00 38.97 287 ASP A C 1
ATOM 2236 O O . ASP A 1 287 ? 25.888 5.891 -0.582 1.00 38.97 287 ASP A O 1
ATOM 2240 N N . ASP A 1 288 ? 24.661 6.736 1.068 1.00 45.00 288 ASP A N 1
ATOM 2241 C CA . ASP A 1 288 ? 24.633 8.128 0.539 1.00 45.00 288 ASP A CA 1
ATOM 2242 C C . ASP A 1 288 ? 25.958 8.918 0.782 1.00 45.00 288 ASP A C 1
ATOM 2244 O O . ASP A 1 288 ? 25.969 10.150 0.692 1.00 45.00 288 ASP A O 1
ATOM 2248 N N . MET A 1 289 ? 27.063 8.251 1.168 1.00 46.50 289 MET A N 1
ATOM 2249 C CA . MET A 1 289 ? 28.269 8.899 1.738 1.00 46.50 289 MET A CA 1
ATOM 2250 C C . MET A 1 289 ? 29.651 8.343 1.320 1.00 46.50 289 MET A C 1
ATOM 2252 O O . MET A 1 289 ? 30.652 8.800 1.873 1.00 46.50 289 MET A O 1
ATOM 2256 N N . GLU A 1 290 ? 29.758 7.444 0.335 1.00 42.34 290 GLU A N 1
ATOM 2257 C CA . GLU A 1 290 ? 31.066 6.991 -0.187 1.00 42.34 290 GLU A CA 1
ATOM 2258 C C . GLU A 1 290 ? 31.047 6.776 -1.717 1.00 42.34 290 GLU A C 1
ATOM 2260 O O . GLU A 1 290 ? 30.964 5.653 -2.187 1.00 42.34 290 GLU A O 1
ATOM 2265 N N . ASP A 1 291 ? 31.079 7.880 -2.483 1.00 37.44 291 ASP A N 1
ATOM 2266 C CA . ASP A 1 291 ? 31.748 8.003 -3.804 1.00 37.44 291 ASP A CA 1
ATOM 2267 C C . ASP A 1 291 ? 31.650 9.456 -4.334 1.00 37.44 291 ASP A C 1
ATOM 2269 O O . ASP A 1 291 ? 31.056 9.769 -5.362 1.00 37.44 291 ASP A O 1
ATOM 2273 N N . ALA A 1 292 ? 32.242 10.402 -3.595 1.00 41.31 292 ALA A N 1
ATOM 2274 C CA . ALA A 1 292 ? 32.328 11.816 -3.988 1.00 41.31 292 ALA A CA 1
ATOM 2275 C C . ALA A 1 292 ? 33.641 12.130 -4.738 1.00 41.31 292 ALA A C 1
ATOM 2277 O O . ALA A 1 292 ? 34.367 13.060 -4.374 1.00 41.31 292 ALA A O 1
ATOM 2278 N N . ALA A 1 293 ? 33.966 11.327 -5.756 1.00 47.09 293 ALA A N 1
ATOM 2279 C CA . ALA A 1 293 ? 35.141 11.502 -6.608 1.00 47.09 293 ALA A CA 1
ATOM 2280 C C . ALA A 1 293 ? 34.814 11.166 -8.077 1.00 47.09 293 ALA A C 1
ATOM 2282 O O . ALA A 1 293 ? 34.867 10.011 -8.483 1.00 47.09 293 ALA A O 1
ATOM 2283 N N . ASP A 1 294 ? 34.526 12.213 -8.854 1.00 43.09 294 ASP A N 1
ATOM 2284 C CA . ASP A 1 294 ? 34.404 12.216 -10.319 1.00 43.09 294 ASP A CA 1
ATOM 2285 C C . ASP A 1 294 ? 33.325 11.298 -10.948 1.00 43.09 294 ASP A C 1
ATOM 2287 O O . ASP A 1 294 ? 33.619 10.486 -11.826 1.00 43.09 294 ASP A O 1
ATOM 2291 N N . GLU A 1 295 ? 32.048 11.528 -10.614 1.00 40.12 295 GLU A N 1
ATOM 2292 C CA . GLU A 1 295 ? 30.957 11.352 -11.592 1.00 40.12 295 GLU A CA 1
ATOM 2293 C C . GLU A 1 295 ? 30.545 12.736 -12.136 1.00 40.12 295 GLU A C 1
ATOM 2295 O O . GLU A 1 295 ? 30.056 13.590 -11.394 1.00 40.12 295 GLU A O 1
ATOM 2300 N N . GLU A 1 296 ? 30.768 12.984 -13.434 1.00 40.16 296 GLU A N 1
ATOM 2301 C CA . GLU A 1 296 ? 30.117 14.098 -14.138 1.00 40.16 296 GLU A CA 1
ATOM 2302 C C . GLU A 1 296 ? 28.620 13.762 -14.276 1.00 40.16 296 GLU A C 1
ATOM 2304 O O . GLU A 1 296 ? 28.269 12.713 -14.817 1.00 40.16 296 GLU A O 1
ATOM 2309 N N . GLU A 1 297 ? 27.738 14.634 -13.771 1.00 42.22 297 GLU A N 1
ATOM 2310 C CA . GLU A 1 297 ? 26.275 14.470 -13.831 1.00 42.22 297 GLU A CA 1
ATOM 2311 C C . GLU A 1 297 ? 25.742 14.618 -15.276 1.00 42.22 297 GLU A C 1
ATOM 2313 O O . GLU A 1 297 ? 25.187 15.654 -15.648 1.00 42.22 297 GLU A O 1
ATOM 2318 N N . ASP A 1 298 ? 25.872 13.572 -16.095 1.00 36.03 298 ASP A N 1
ATOM 2319 C CA . ASP A 1 298 ? 25.093 13.424 -17.331 1.00 36.03 298 ASP A CA 1
ATOM 2320 C C . ASP A 1 298 ? 23.671 12.927 -16.986 1.00 36.03 298 ASP A C 1
ATOM 2322 O O . ASP A 1 298 ? 23.463 11.773 -16.605 1.00 36.03 298 ASP A O 1
ATOM 2326 N N . GLU A 1 299 ? 22.668 13.806 -17.124 1.00 44.56 299 GLU A N 1
ATOM 2327 C CA . GLU A 1 299 ? 21.240 13.544 -16.850 1.00 44.56 299 GLU A CA 1
ATOM 2328 C C . GLU A 1 299 ? 20.582 12.550 -17.856 1.00 44.56 299 GLU A C 1
ATOM 2330 O O . GLU A 1 299 ? 19.630 12.900 -18.557 1.00 44.56 299 GLU A O 1
ATOM 2335 N N . GLU A 1 300 ? 21.041 11.292 -17.926 1.00 42.12 300 GLU A N 1
ATOM 2336 C CA . GLU A 1 300 ? 20.451 10.221 -18.768 1.00 42.12 300 GLU A CA 1
ATOM 2337 C C . GLU A 1 300 ? 19.859 9.025 -17.977 1.00 42.12 300 GLU A C 1
ATOM 2339 O O . GLU A 1 300 ? 19.631 7.948 -18.527 1.00 42.12 300 GLU A O 1
ATOM 2344 N N . ASP A 1 301 ? 19.512 9.209 -16.698 1.00 38.44 301 ASP A N 1
ATOM 2345 C CA . ASP A 1 301 ? 18.952 8.149 -15.828 1.00 38.44 301 ASP A CA 1
ATOM 2346 C C . ASP A 1 301 ? 17.473 7.756 -16.125 1.00 38.44 301 ASP A C 1
ATOM 2348 O O . ASP A 1 301 ? 16.920 6.856 -15.484 1.00 38.44 301 ASP A O 1
ATOM 2352 N N . GLU A 1 302 ? 16.790 8.377 -17.103 1.00 44.56 302 GLU A N 1
ATOM 2353 C CA . GLU A 1 302 ? 15.426 7.978 -17.508 1.00 44.56 302 GLU A CA 1
ATOM 2354 C C . GLU A 1 302 ? 15.410 6.956 -18.668 1.00 44.56 302 GLU A C 1
ATOM 2356 O O . GLU A 1 302 ? 15.302 7.303 -19.845 1.00 44.56 302 GLU A O 1
ATOM 2361 N N . ALA A 1 303 ? 15.313 5.679 -18.271 1.00 47.19 303 ALA A N 1
ATOM 2362 C CA . ALA A 1 303 ? 14.786 4.533 -19.028 1.00 47.19 303 ALA A CA 1
ATOM 2363 C C . ALA A 1 303 ? 15.750 3.661 -19.861 1.00 47.19 303 ALA A C 1
ATOM 2365 O O . ALA A 1 303 ? 15.532 3.437 -21.056 1.00 47.19 303 ALA A O 1
ATOM 2366 N N . VAL A 1 304 ? 16.605 2.912 -19.158 1.00 46.78 304 VAL A N 1
ATOM 2367 C CA . VAL A 1 304 ? 16.649 1.455 -19.380 1.00 46.78 304 VAL A CA 1
ATOM 2368 C C . VAL A 1 304 ? 16.429 0.756 -18.033 1.00 46.78 304 VAL A C 1
ATOM 2370 O O . VAL A 1 304 ? 17.201 0.938 -17.104 1.00 46.78 304 VAL A O 1
ATOM 2373 N N . GLU A 1 305 ? 15.307 0.044 -17.913 1.00 49.78 305 GLU A N 1
ATOM 2374 C CA . GLU A 1 305 ? 15.023 -0.901 -16.824 1.00 49.78 305 GLU A CA 1
ATOM 2375 C C . GLU A 1 305 ? 14.194 -2.032 -17.443 1.00 49.78 305 GLU A C 1
ATOM 2377 O O . GLU A 1 305 ? 12.958 -1.950 -17.497 1.00 49.78 305 GLU A O 1
ATOM 2382 N N . LEU A 1 306 ? 14.850 -3.046 -18.024 1.00 48.97 306 LEU A N 1
ATOM 2383 C CA . LEU A 1 306 ? 14.151 -4.276 -18.434 1.00 48.97 306 LEU A CA 1
ATOM 2384 C C . LEU A 1 306 ? 15.049 -5.503 -18.670 1.00 48.97 306 LEU A C 1
ATOM 2386 O O . LEU A 1 306 ? 14.951 -6.173 -19.700 1.00 48.97 306 LEU A O 1
ATOM 2390 N N . VAL A 1 307 ? 15.805 -5.901 -17.645 1.00 46.53 307 VAL A N 1
ATOM 2391 C CA . VAL A 1 307 ? 16.155 -7.319 -17.439 1.00 46.53 307 VAL A CA 1
ATOM 2392 C C . VAL A 1 307 ? 15.496 -7.811 -16.152 1.00 46.53 307 VAL A C 1
ATOM 2394 O O . VAL A 1 307 ? 16.003 -7.639 -15.048 1.00 46.53 307 VAL A O 1
ATOM 2397 N N . ILE A 1 308 ? 14.315 -8.415 -16.293 1.00 53.72 308 ILE A N 1
ATOM 2398 C CA . ILE A 1 308 ? 13.575 -8.991 -15.165 1.00 53.72 308 ILE A CA 1
ATOM 2399 C C . ILE A 1 308 ? 14.184 -10.353 -14.823 1.00 53.72 308 ILE A C 1
ATOM 2401 O O . ILE A 1 308 ? 13.888 -11.350 -15.485 1.00 53.72 308 ILE A O 1
ATOM 2405 N N . SER A 1 309 ? 15.016 -10.405 -13.779 1.00 63.94 309 SER A N 1
ATOM 2406 C CA . SER A 1 309 ? 15.384 -11.682 -13.158 1.00 63.94 309 SER A CA 1
ATOM 2407 C C . SER A 1 309 ? 14.157 -12.304 -12.483 1.00 63.94 309 SER A C 1
ATOM 2409 O O . SER A 1 309 ? 13.402 -11.625 -11.781 1.00 63.94 309 SER A O 1
ATOM 2411 N N . LYS A 1 310 ? 13.980 -13.619 -12.660 1.00 72.56 310 LYS A N 1
ATOM 2412 C CA . LYS A 1 310 ? 12.928 -14.401 -11.984 1.00 72.56 310 LYS A CA 1
ATOM 2413 C C . LYS A 1 310 ? 13.063 -14.318 -10.459 1.00 72.56 310 LYS A C 1
ATOM 2415 O O . LYS A 1 310 ? 12.056 -14.326 -9.760 1.00 72.56 310 LYS A O 1
ATOM 2420 N N . GLU A 1 311 ? 14.292 -14.195 -9.963 1.00 73.75 311 GLU A N 1
ATOM 2421 C CA . GLU A 1 311 ? 14.611 -14.115 -8.535 1.00 73.75 311 GLU A CA 1
ATOM 2422 C C . GLU A 1 311 ? 14.148 -12.785 -7.934 1.00 73.75 311 GLU A C 1
ATOM 2424 O O . GLU A 1 311 ? 13.537 -12.772 -6.869 1.00 73.75 311 GLU A O 1
ATOM 2429 N N . ARG A 1 312 ? 14.324 -11.671 -8.660 1.00 74.62 312 ARG A N 1
ATOM 2430 C CA . ARG A 1 312 ? 13.804 -10.350 -8.268 1.00 74.62 312 ARG A CA 1
ATOM 2431 C C . ARG A 1 312 ? 12.280 -10.372 -8.132 1.00 74.62 312 ARG A C 1
ATOM 2433 O O . ARG A 1 312 ? 11.739 -9.893 -7.139 1.00 74.62 312 ARG A O 1
ATOM 2440 N N . ASP A 1 313 ? 11.586 -10.947 -9.114 1.00 76.19 313 ASP A N 1
ATOM 2441 C CA . ASP A 1 313 ? 10.125 -11.073 -9.075 1.00 76.19 313 ASP A CA 1
ATOM 2442 C C . ASP A 1 313 ? 9.663 -11.994 -7.932 1.00 76.19 313 ASP A C 1
ATOM 2444 O O . ASP A 1 313 ? 8.655 -11.706 -7.286 1.00 76.19 313 ASP A O 1
ATOM 2448 N N . GLN A 1 314 ? 10.410 -13.058 -7.625 1.00 79.44 314 GLN A N 1
ATOM 2449 C CA . GLN A 1 314 ? 10.134 -13.926 -6.479 1.00 79.44 314 GLN A CA 1
ATOM 2450 C C . GLN A 1 314 ? 10.315 -13.189 -5.140 1.00 79.44 314 GLN A C 1
ATOM 2452 O O . GLN A 1 314 ? 9.388 -13.189 -4.333 1.00 79.44 314 GLN A O 1
ATOM 2457 N N . LEU A 1 315 ? 11.423 -12.463 -4.949 1.00 78.44 315 LEU A N 1
ATOM 2458 C CA . LEU A 1 315 ? 11.661 -11.631 -3.761 1.00 78.44 315 LEU A CA 1
ATOM 2459 C C . LEU A 1 315 ? 10.559 -10.577 -3.556 1.00 78.44 315 LEU A C 1
ATOM 2461 O O . LEU A 1 315 ? 10.112 -10.370 -2.428 1.00 78.44 315 LEU A O 1
ATOM 2465 N N . CYS A 1 316 ? 10.078 -9.939 -4.629 1.00 74.19 316 CYS A N 1
ATOM 2466 C CA . CYS A 1 316 ? 8.944 -9.011 -4.567 1.00 74.19 316 CYS A CA 1
ATOM 2467 C C . CYS A 1 316 ? 7.642 -9.689 -4.103 1.00 74.19 316 CYS A C 1
ATOM 2469 O O . CYS A 1 316 ? 6.907 -9.111 -3.299 1.00 74.19 316 CYS A O 1
ATOM 2471 N N . ASN A 1 317 ? 7.352 -10.900 -4.590 1.00 77.19 317 ASN A N 1
ATOM 2472 C CA . ASN A 1 317 ? 6.153 -11.652 -4.205 1.00 77.19 317 ASN A CA 1
ATOM 2473 C C . ASN A 1 317 ? 6.213 -12.113 -2.739 1.00 77.19 317 ASN A C 1
ATOM 2475 O O . ASN A 1 317 ? 5.245 -11.924 -2.001 1.00 77.19 317 ASN A O 1
ATOM 2479 N N . ASP A 1 318 ? 7.351 -12.657 -2.302 1.00 80.75 318 ASP A N 1
ATOM 2480 C CA . ASP A 1 318 ? 7.558 -13.123 -0.925 1.00 80.75 318 ASP A CA 1
ATOM 2481 C C . ASP A 1 318 ? 7.436 -11.957 0.076 1.00 80.75 318 ASP A C 1
ATOM 2483 O O . ASP A 1 318 ? 6.810 -12.075 1.132 1.00 80.75 318 ASP A O 1
ATOM 2487 N N . LEU A 1 319 ? 7.961 -10.784 -0.294 1.00 79.44 319 LEU A N 1
ATOM 2488 C CA . LEU A 1 319 ? 7.860 -9.556 0.492 1.00 79.44 319 LEU A CA 1
ATOM 2489 C C . LEU A 1 319 ? 6.419 -9.032 0.579 1.00 79.44 319 LEU A C 1
ATOM 2491 O O . LEU A 1 319 ? 5.990 -8.608 1.653 1.00 79.44 319 LEU A O 1
ATOM 2495 N N . ALA A 1 320 ? 5.661 -9.085 -0.521 1.00 76.56 320 ALA A N 1
ATOM 2496 C CA . ALA A 1 320 ? 4.245 -8.723 -0.527 1.00 76.56 320 ALA A CA 1
ATOM 2497 C C . ALA A 1 320 ? 3.410 -9.665 0.362 1.00 76.56 320 ALA A C 1
ATOM 2499 O O . ALA A 1 320 ? 2.591 -9.182 1.143 1.00 76.56 320 ALA A O 1
ATOM 2500 N N . SER A 1 321 ? 3.673 -10.978 0.314 1.00 79.56 321 SER A N 1
ATOM 2501 C CA . SER A 1 321 ? 3.012 -11.970 1.177 1.00 79.56 321 SER A CA 1
ATOM 2502 C C . SER A 1 321 ? 3.281 -11.701 2.660 1.00 79.56 321 SER A C 1
ATOM 2504 O O . SER A 1 321 ? 2.348 -11.633 3.454 1.00 79.56 321 SER A O 1
ATOM 2506 N N . LEU A 1 322 ? 4.542 -11.466 3.045 1.00 80.00 322 LEU A N 1
ATOM 2507 C CA . LEU A 1 322 ? 4.880 -11.149 4.438 1.00 80.00 322 LEU A CA 1
ATOM 2508 C C . LEU A 1 322 ? 4.275 -9.822 4.909 1.00 80.00 322 LEU A C 1
ATOM 2510 O O . LEU A 1 322 ? 3.899 -9.697 6.072 1.00 80.00 322 LEU A O 1
ATOM 2514 N N . GLN A 1 323 ? 4.166 -8.827 4.028 1.00 79.12 323 GLN A N 1
ATOM 2515 C CA . GLN A 1 323 ? 3.511 -7.556 4.341 1.00 79.12 323 GLN A CA 1
ATOM 2516 C C . GLN A 1 323 ? 2.006 -7.747 4.622 1.00 79.12 323 GLN A C 1
ATOM 2518 O O . GLN A 1 323 ? 1.472 -7.092 5.521 1.00 79.12 323 GLN A O 1
ATOM 2523 N N . GLU A 1 324 ? 1.337 -8.652 3.900 1.00 83.62 324 GLU A N 1
ATOM 2524 C CA . GLU A 1 324 ? -0.057 -9.046 4.144 1.00 83.62 324 GLU A CA 1
ATOM 2525 C C . GLU A 1 324 ? -0.199 -9.814 5.473 1.00 83.62 324 GLU A C 1
ATOM 2527 O O . GLU A 1 324 ? -0.998 -9.416 6.325 1.00 83.62 324 GLU A O 1
ATOM 2532 N N . ASP A 1 325 ? 0.644 -10.825 5.717 1.00 81.31 325 ASP A N 1
ATOM 2533 C CA . ASP A 1 325 ? 0.650 -11.615 6.960 1.00 81.31 325 ASP A CA 1
ATOM 2534 C C . ASP A 1 325 ? 0.913 -10.760 8.214 1.00 81.31 325 ASP A C 1
ATOM 2536 O O . ASP A 1 325 ? 0.253 -10.938 9.246 1.00 81.31 325 ASP A O 1
ATOM 2540 N N . ILE A 1 326 ? 1.843 -9.796 8.132 1.00 80.00 326 ILE A N 1
ATOM 2541 C CA . ILE A 1 326 ? 2.087 -8.802 9.190 1.00 80.00 326 ILE A CA 1
ATOM 2542 C C . ILE A 1 326 ? 0.813 -7.994 9.449 1.00 80.00 326 ILE A C 1
ATOM 2544 O O . ILE A 1 326 ? 0.391 -7.896 10.600 1.00 80.00 326 ILE A O 1
ATOM 2548 N N . SER A 1 327 ? 0.172 -7.461 8.405 1.00 78.06 327 SER A N 1
ATOM 2549 C CA . SER A 1 327 ? -1.020 -6.618 8.553 1.00 78.06 327 SER A CA 1
ATOM 2550 C C . SER A 1 327 ? -2.199 -7.375 9.180 1.00 78.06 327 SER A C 1
ATOM 2552 O O . SER A 1 327 ? -2.843 -6.866 10.102 1.00 78.06 327 SER A O 1
ATOM 2554 N N . ILE A 1 328 ? -2.438 -8.621 8.757 1.00 81.69 328 ILE A N 1
ATOM 2555 C CA . ILE A 1 328 ? -3.490 -9.485 9.314 1.00 81.69 328 ILE A CA 1
ATOM 2556 C C . ILE A 1 328 ? -3.226 -9.778 10.799 1.00 81.69 328 ILE A C 1
ATOM 2558 O O . ILE A 1 328 ? -4.136 -9.666 11.628 1.00 81.69 328 ILE A O 1
ATOM 2562 N N . LYS A 1 329 ? -1.983 -10.118 11.166 1.00 82.31 329 LYS A N 1
ATOM 2563 C CA . LYS A 1 329 ? -1.620 -10.401 12.564 1.00 82.31 329 LYS A CA 1
ATOM 2564 C C . LYS A 1 329 ? -1.649 -9.143 13.441 1.00 82.31 329 LYS A C 1
ATOM 2566 O O . LYS A 1 329 ? -2.113 -9.222 14.579 1.00 82.31 329 LYS A O 1
ATOM 2571 N N . GLU A 1 330 ? -1.251 -7.978 12.928 1.00 82.50 330 GLU A N 1
ATOM 2572 C CA . GLU A 1 330 ? -1.388 -6.690 13.628 1.00 82.50 330 GLU A CA 1
ATOM 2573 C C . GLU A 1 330 ? -2.860 -6.335 13.894 1.00 82.50 330 GLU A C 1
ATOM 2575 O O . GLU A 1 330 ? -3.205 -5.943 15.014 1.00 82.50 330 GLU A O 1
ATOM 2580 N N . MET A 1 331 ? -3.754 -6.552 12.920 1.00 82.56 331 MET A N 1
ATOM 2581 C CA . MET A 1 331 ? -5.201 -6.390 13.117 1.00 82.56 331 MET A CA 1
ATOM 2582 C C . MET A 1 331 ? -5.756 -7.337 14.190 1.00 82.56 331 MET A C 1
ATOM 2584 O O . MET A 1 331 ? -6.534 -6.904 15.043 1.00 82.56 331 MET A O 1
ATOM 2588 N N . LEU A 1 332 ? -5.338 -8.607 14.190 1.00 85.12 332 LEU A N 1
ATOM 2589 C CA . LEU A 1 332 ? -5.765 -9.591 15.191 1.00 85.12 332 LEU A CA 1
ATOM 2590 C C . LEU A 1 332 ? -5.320 -9.194 16.610 1.00 85.12 332 LEU A C 1
ATOM 2592 O O . LEU A 1 332 ? -6.115 -9.264 17.550 1.00 85.12 332 LEU A O 1
ATOM 2596 N N . VAL A 1 333 ? -4.082 -8.712 16.770 1.00 85.69 333 VAL A N 1
ATOM 2597 C CA . VAL A 1 333 ? -3.589 -8.170 18.048 1.00 85.69 333 VAL A CA 1
ATOM 2598 C C . VAL A 1 333 ? -4.421 -6.960 18.486 1.00 85.69 333 VAL A C 1
ATOM 2600 O O . VAL A 1 333 ? -4.837 -6.898 19.645 1.00 85.69 333 VAL A O 1
ATOM 2603 N N . ALA A 1 334 ? -4.731 -6.028 17.580 1.00 84.00 334 ALA A N 1
ATOM 2604 C CA . ALA A 1 334 ? -5.557 -4.860 17.894 1.00 84.00 334 ALA A CA 1
ATOM 2605 C C . ALA A 1 334 ? -6.983 -5.242 18.346 1.00 84.00 334 ALA A C 1
ATOM 2607 O O . ALA A 1 334 ? -7.504 -4.656 19.303 1.00 84.00 334 ALA A O 1
ATOM 2608 N N . GLU A 1 335 ? -7.599 -6.250 17.719 1.00 85.62 335 GLU A N 1
ATOM 2609 C CA . GLU A 1 335 ? -8.925 -6.753 18.101 1.00 85.62 335 GLU A CA 1
ATOM 2610 C C . GLU A 1 335 ? -8.905 -7.432 19.484 1.00 85.62 335 GLU A C 1
ATOM 2612 O O . GLU A 1 335 ? -9.779 -7.171 20.319 1.00 85.62 335 GLU A O 1
ATOM 2617 N N . ILE A 1 336 ? -7.889 -8.256 19.773 1.00 83.94 336 ILE A N 1
ATOM 2618 C CA . ILE A 1 336 ? -7.720 -8.887 21.093 1.00 83.94 336 ILE A CA 1
ATOM 2619 C C . ILE A 1 336 ? -7.519 -7.814 22.176 1.00 83.94 336 ILE A C 1
ATOM 2621 O O . ILE A 1 336 ? -8.199 -7.851 23.204 1.00 83.94 336 ILE A O 1
ATOM 2625 N N . GLN A 1 337 ? -6.686 -6.798 21.927 1.00 87.12 337 GLN A N 1
ATOM 2626 C CA . GLN A 1 337 ? -6.507 -5.667 22.846 1.00 87.12 337 GLN A CA 1
ATOM 2627 C C . GLN A 1 337 ? -7.796 -4.860 23.068 1.00 87.12 337 GLN A C 1
ATOM 2629 O O . GLN A 1 337 ? -8.042 -4.369 24.171 1.00 87.12 337 GLN A O 1
ATOM 2634 N N . GLN A 1 338 ? -8.642 -4.695 22.044 1.00 88.31 338 GLN A N 1
ATOM 2635 C CA . GLN A 1 338 ? -9.936 -4.026 22.201 1.00 88.31 338 GLN A CA 1
ATOM 2636 C C . GLN A 1 338 ? -10.885 -4.840 23.095 1.00 88.31 338 GLN A C 1
ATOM 2638 O O . GLN A 1 338 ? -11.550 -4.265 23.962 1.00 88.31 338 GLN A O 1
ATOM 2643 N N . LYS A 1 339 ? -10.920 -6.168 22.922 1.00 84.88 339 LYS A N 1
ATOM 2644 C CA . LYS A 1 339 ? -11.706 -7.085 23.764 1.00 84.88 339 LYS A CA 1
ATOM 2645 C C . LYS A 1 339 ? -11.202 -7.102 25.212 1.00 84.88 339 LYS A C 1
ATOM 2647 O O . LYS A 1 339 ? -12.022 -7.053 26.126 1.00 84.88 339 LYS A O 1
ATOM 2652 N N . ASP A 1 340 ? -9.887 -7.088 25.428 1.00 84.50 340 ASP A N 1
ATOM 2653 C CA . ASP A 1 340 ? -9.259 -6.985 26.755 1.00 84.50 340 ASP A CA 1
ATOM 2654 C C . ASP A 1 340 ? -9.607 -5.665 27.466 1.00 84.50 340 ASP A C 1
ATOM 2656 O O . ASP A 1 340 ? -10.121 -5.685 28.587 1.00 84.50 340 ASP A O 1
ATOM 2660 N N . ARG A 1 341 ? -9.462 -4.515 26.786 1.00 86.81 341 ARG A N 1
ATOM 2661 C CA . ARG A 1 341 ? -9.878 -3.203 27.324 1.00 86.81 341 ARG A CA 1
ATOM 2662 C C . ARG A 1 341 ? -11.361 -3.179 27.711 1.00 86.81 341 ARG A C 1
ATOM 2664 O O . ARG A 1 341 ? -11.702 -2.705 28.793 1.00 86.81 341 ARG A O 1
ATOM 2671 N N . ARG A 1 342 ? -12.242 -3.721 26.859 1.00 87.56 342 ARG A N 1
ATOM 2672 C CA . ARG A 1 342 ? -13.690 -3.783 27.127 1.00 87.56 342 ARG A CA 1
ATOM 2673 C C . ARG A 1 342 ? -14.027 -4.704 28.302 1.00 87.56 342 ARG A C 1
ATOM 2675 O O . ARG A 1 342 ? -14.917 -4.362 29.080 1.00 87.56 342 ARG A O 1
ATOM 2682 N N . LEU A 1 343 ? -13.336 -5.839 28.450 1.00 84.88 343 LEU A N 1
ATOM 2683 C CA . LEU A 1 343 ? -13.564 -6.741 29.581 1.00 84.88 343 LEU A CA 1
ATOM 2684 C C . LEU A 1 343 ? -13.110 -6.093 30.899 1.00 84.88 343 LEU A C 1
ATOM 2686 O O . LEU A 1 343 ? -13.891 -6.051 31.845 1.00 84.88 343 LEU A O 1
ATOM 2690 N N . LYS A 1 344 ? -11.919 -5.480 30.929 1.00 85.12 344 LYS A N 1
ATOM 2691 C CA . LYS A 1 344 ? -11.407 -4.738 32.098 1.00 85.12 344 LYS A CA 1
ATOM 2692 C C . LYS A 1 344 ? -12.329 -3.599 32.535 1.00 85.12 344 LYS A C 1
ATOM 2694 O O . LYS A 1 344 ? -12.570 -3.441 33.728 1.00 85.12 344 LYS A O 1
ATOM 2699 N N . GLN A 1 345 ? -12.883 -2.834 31.593 1.00 88.31 345 GLN A N 1
ATOM 2700 C CA . GLN A 1 345 ? -13.854 -1.785 31.918 1.00 88.31 345 GLN A CA 1
ATOM 2701 C C . GLN A 1 345 ? -15.135 -2.371 32.535 1.00 88.31 345 GLN A C 1
ATOM 2703 O O . GLN A 1 345 ? -15.597 -1.896 33.570 1.00 88.31 345 GLN A O 1
ATOM 2708 N N . MET A 1 346 ? -15.664 -3.452 31.954 1.00 85.50 346 MET A N 1
ATOM 2709 C CA . MET A 1 346 ? -16.830 -4.158 32.490 1.00 85.50 346 MET A CA 1
ATOM 2710 C C . MET A 1 346 ? -16.578 -4.716 33.905 1.00 85.50 346 MET A C 1
ATOM 2712 O O . MET A 1 346 ? -17.470 -4.635 34.749 1.00 85.50 346 MET A O 1
ATOM 2716 N N . GLN A 1 347 ? -15.371 -5.221 34.191 1.00 84.00 347 GLN A N 1
ATOM 2717 C CA . GLN A 1 347 ? -14.972 -5.644 35.538 1.00 84.00 347 GLN A CA 1
ATOM 2718 C C . GLN A 1 347 ? -15.079 -4.483 36.539 1.00 84.00 347 GLN A C 1
ATOM 2720 O O . GLN A 1 347 ? -15.757 -4.605 37.560 1.00 84.00 347 GLN A O 1
ATOM 2725 N N . GLN A 1 348 ? -14.460 -3.341 36.215 1.00 87.19 348 GLN A N 1
ATOM 2726 C CA . GLN A 1 348 ? -14.444 -2.149 37.070 1.00 87.19 348 GLN A CA 1
ATOM 2727 C C . GLN A 1 348 ? -15.851 -1.601 37.336 1.00 87.19 348 GLN A C 1
ATOM 2729 O O . GLN A 1 348 ? -16.138 -1.140 38.441 1.00 87.19 348 GLN A O 1
ATOM 2734 N N . ASP A 1 349 ? -16.747 -1.656 36.348 1.00 88.38 349 ASP A N 1
ATOM 2735 C CA . ASP A 1 349 ? -18.130 -1.206 36.510 1.00 88.38 349 ASP A CA 1
ATOM 2736 C C . ASP A 1 349 ? -18.935 -2.129 37.440 1.00 88.38 349 ASP A C 1
ATOM 2738 O O . ASP A 1 349 ? -19.708 -1.637 38.271 1.00 88.38 349 ASP A O 1
ATOM 2742 N N . TYR A 1 350 ? -18.717 -3.449 37.383 1.00 86.44 350 TYR A N 1
ATOM 2743 C CA . TYR A 1 350 ? -19.317 -4.382 38.342 1.00 86.44 350 TYR A CA 1
ATOM 2744 C C . TYR A 1 350 ? -18.746 -4.210 39.754 1.00 86.44 350 TYR A C 1
ATOM 2746 O O . TYR A 1 350 ? -19.527 -4.111 40.700 1.00 86.44 350 TYR A O 1
ATOM 2754 N N . GLU A 1 351 ? -17.426 -4.092 39.912 1.00 86.38 351 GLU A N 1
ATOM 2755 C CA . GLU A 1 351 ? -16.780 -3.826 41.208 1.00 86.38 351 GLU A CA 1
ATOM 2756 C C . GLU A 1 351 ? -17.306 -2.527 41.842 1.00 86.38 351 GLU A C 1
ATOM 2758 O O . GLU A 1 351 ? -17.720 -2.512 43.005 1.00 86.38 351 GLU A O 1
ATOM 2763 N N . ARG A 1 352 ? -17.406 -1.448 41.054 1.00 91.19 352 ARG A N 1
ATOM 2764 C CA . ARG A 1 352 ? -17.985 -0.167 41.487 1.00 91.19 352 ARG A CA 1
ATOM 2765 C C . ARG A 1 352 ? -19.441 -0.320 41.935 1.00 91.19 352 ARG A C 1
ATOM 2767 O O . ARG A 1 352 ? -19.822 0.228 42.970 1.00 91.19 352 ARG A O 1
ATOM 2774 N N . LYS A 1 353 ? -20.259 -1.078 41.193 1.00 90.81 353 LYS A N 1
ATOM 2775 C CA . LYS A 1 353 ? -21.670 -1.306 41.545 1.00 90.81 353 LYS A CA 1
ATOM 2776 C C . LYS A 1 353 ? -21.826 -2.172 42.798 1.00 90.81 353 LYS A C 1
ATOM 2778 O O . LYS A 1 353 ? -22.730 -1.926 43.597 1.00 90.81 353 LYS A O 1
ATOM 2783 N N . MET A 1 354 ? -20.928 -3.134 43.008 1.00 88.25 354 MET A N 1
ATOM 2784 C CA . MET A 1 354 ? -20.860 -3.929 44.236 1.00 88.25 354 MET A CA 1
ATOM 2785 C C . MET A 1 354 ? -20.542 -3.063 45.462 1.00 88.25 354 MET A C 1
ATOM 2787 O O . MET A 1 354 ? -21.192 -3.222 46.500 1.00 88.25 354 MET A O 1
ATOM 2791 N N . ILE A 1 355 ? -19.607 -2.116 45.340 1.00 91.69 355 ILE A N 1
ATOM 2792 C CA . ILE A 1 355 ? -19.294 -1.144 46.399 1.00 91.69 355 ILE A CA 1
ATOM 2793 C C . ILE A 1 355 ? -20.511 -0.248 46.680 1.00 91.69 355 ILE A C 1
ATOM 2795 O O . ILE A 1 355 ? -20.970 -0.207 47.821 1.00 91.69 355 ILE A O 1
ATOM 2799 N N . GLU A 1 356 ? -21.117 0.361 45.651 1.00 92.56 356 GLU A N 1
ATOM 2800 C CA . GLU A 1 356 ? -22.310 1.218 45.803 1.00 92.56 356 GLU A CA 1
ATOM 2801 C C . GLU A 1 356 ? -23.455 0.484 46.521 1.00 92.56 356 GLU A C 1
ATOM 2803 O O . GLU A 1 356 ? -24.061 1.021 47.448 1.00 92.56 356 GLU A O 1
ATOM 2808 N N . LEU A 1 357 ? -23.754 -0.762 46.134 1.00 90.25 357 LEU A N 1
ATOM 2809 C CA . LEU A 1 357 ? -24.797 -1.560 46.784 1.00 90.25 357 LEU A CA 1
ATOM 2810 C C . LEU A 1 357 ? -24.445 -1.898 48.241 1.00 90.25 357 LEU A C 1
ATOM 2812 O O . LEU A 1 357 ? -25.336 -1.894 49.090 1.00 90.25 357 LEU A O 1
ATOM 2816 N N . THR A 1 358 ? -23.167 -2.139 48.552 1.00 90.88 358 THR A N 1
ATOM 2817 C CA . THR A 1 358 ? -22.697 -2.375 49.930 1.00 90.88 358 THR A CA 1
ATOM 2818 C C . THR A 1 358 ? -22.921 -1.143 50.805 1.00 90.88 358 THR A C 1
ATOM 2820 O O . THR A 1 358 ? -23.550 -1.238 51.861 1.00 90.88 358 THR A O 1
ATOM 2823 N N . GLU A 1 359 ? -22.466 0.023 50.344 1.00 93.69 359 GLU A N 1
ATOM 2824 C CA . GLU A 1 359 ? -22.629 1.301 51.042 1.00 93.69 359 GLU A CA 1
ATOM 2825 C C . GLU A 1 359 ? -24.108 1.656 51.213 1.00 93.69 359 GLU A C 1
ATOM 2827 O O . GLU A 1 359 ? -24.541 2.040 52.297 1.00 93.69 359 GLU A O 1
ATOM 2832 N N . ARG A 1 360 ? -24.926 1.450 50.175 1.00 92.69 360 ARG A N 1
ATOM 2833 C CA . ARG A 1 360 ? -26.366 1.738 50.203 1.00 92.69 360 ARG A CA 1
ATOM 2834 C C . ARG A 1 360 ? -27.126 0.834 51.175 1.00 92.69 360 ARG A C 1
ATOM 2836 O O . ARG A 1 360 ? -28.008 1.319 51.880 1.00 92.69 360 ARG A O 1
ATOM 2843 N N . ILE A 1 361 ? -26.763 -0.450 51.264 1.00 91.69 361 ILE A N 1
ATOM 2844 C CA . ILE A 1 361 ? -27.286 -1.373 52.286 1.00 91.69 361 ILE A CA 1
ATOM 2845 C C . ILE A 1 361 ? -26.868 -0.915 53.692 1.00 91.69 361 ILE A C 1
ATOM 2847 O O . ILE A 1 361 ? -27.706 -0.909 54.594 1.00 91.69 361 ILE A O 1
ATOM 2851 N N . SER A 1 362 ? -25.607 -0.508 53.874 1.00 94.19 362 SER A N 1
ATOM 2852 C CA . SER A 1 362 ? -25.082 -0.015 55.156 1.00 94.19 362 SER A CA 1
ATOM 2853 C C . SER A 1 362 ? -25.793 1.263 55.618 1.00 94.19 362 SER A C 1
ATOM 2855 O O . SER A 1 362 ? -26.272 1.335 56.748 1.00 94.19 362 SER A O 1
ATOM 2857 N N . ASN A 1 363 ? -25.944 2.244 54.726 1.00 93.38 363 ASN A N 1
ATOM 2858 C CA . ASN A 1 363 ? -26.583 3.525 55.021 1.00 93.38 363 ASN A CA 1
ATOM 2859 C C . ASN A 1 363 ? -28.067 3.351 55.375 1.00 93.38 363 ASN A C 1
ATOM 2861 O O . ASN A 1 363 ? -28.518 3.889 56.381 1.00 93.38 363 ASN A O 1
ATOM 2865 N N . ILE A 1 364 ? -28.815 2.538 54.620 1.00 90.38 364 ILE A N 1
ATOM 2866 C CA . ILE A 1 364 ? -30.238 2.275 54.904 1.00 90.38 364 ILE A CA 1
ATOM 2867 C C . ILE A 1 364 ? -30.411 1.482 56.214 1.00 90.38 364 ILE A C 1
ATOM 2869 O O . ILE A 1 364 ? -31.387 1.700 56.932 1.00 90.38 364 ILE A O 1
ATOM 2873 N N . ALA A 1 365 ? -29.468 0.601 56.570 1.00 88.06 365 ALA A N 1
ATOM 2874 C CA . ALA A 1 365 ? -29.467 -0.063 57.875 1.00 88.06 365 ALA A CA 1
ATOM 2875 C C . ALA A 1 365 ? -29.206 0.928 59.027 1.00 88.06 365 ALA A C 1
ATOM 2877 O O . ALA A 1 365 ? -29.938 0.915 60.015 1.00 88.06 365 ALA A O 1
ATOM 2878 N N . ALA A 1 366 ? -28.234 1.833 58.876 1.00 91.38 366 ALA A N 1
ATOM 2879 C CA . ALA A 1 366 ? -27.946 2.871 59.866 1.00 91.38 366 ALA A CA 1
ATOM 2880 C C . ALA A 1 366 ? -29.104 3.880 60.025 1.00 91.38 366 ALA A C 1
ATOM 2882 O O . ALA A 1 366 ? -29.442 4.258 61.146 1.00 91.38 366 ALA A O 1
ATOM 2883 N N . GLU A 1 367 ? -29.756 4.281 58.926 1.00 91.38 367 GLU A N 1
ATOM 2884 C CA . GLU A 1 367 ? -30.970 5.109 58.952 1.00 91.38 367 GLU A CA 1
ATOM 2885 C C . GLU A 1 367 ? -32.116 4.416 59.694 1.00 91.38 367 GLU A C 1
ATOM 2887 O O . GLU A 1 367 ? -32.727 5.030 60.572 1.00 91.38 367 GLU A O 1
ATOM 2892 N N . ARG A 1 368 ? -32.383 3.137 59.386 1.00 88.56 368 ARG A N 1
ATOM 2893 C CA . ARG A 1 368 ? -33.390 2.324 60.086 1.00 88.56 368 ARG A CA 1
ATOM 2894 C C . ARG A 1 368 ? -33.134 2.331 61.591 1.00 88.56 368 ARG A C 1
ATOM 2896 O O . ARG A 1 368 ? -34.042 2.626 62.362 1.00 88.56 368 ARG A O 1
ATOM 2903 N N . ASP A 1 369 ? -31.908 2.022 62.003 1.00 88.94 369 ASP A N 1
ATOM 2904 C CA . ASP A 1 369 ? -31.562 1.863 63.418 1.00 88.94 369 ASP A CA 1
ATOM 2905 C C . ASP A 1 369 ? -31.638 3.202 64.169 1.00 88.94 369 ASP A C 1
ATOM 2907 O O . ASP A 1 369 ? -32.145 3.257 65.292 1.00 88.94 369 ASP A O 1
ATOM 2911 N N . LYS A 1 370 ? -31.256 4.306 63.512 1.00 90.44 370 LYS A N 1
ATOM 2912 C CA . LYS A 1 370 ? -31.421 5.669 64.033 1.00 90.44 370 LYS A CA 1
ATOM 2913 C C . LYS A 1 370 ? -32.894 6.059 64.198 1.00 90.44 370 LYS A C 1
ATOM 2915 O O . LYS A 1 370 ? -33.275 6.543 65.260 1.00 90.44 370 LYS A O 1
ATOM 2920 N N . ILE A 1 371 ? -33.734 5.821 63.188 1.00 87.19 371 ILE A N 1
ATOM 2921 C CA . ILE A 1 371 ? -35.169 6.152 63.241 1.00 87.19 371 ILE A CA 1
ATOM 2922 C C . ILE A 1 371 ? -35.885 5.307 64.304 1.00 87.19 371 ILE A C 1
ATOM 2924 O O . ILE A 1 371 ? -36.716 5.829 65.046 1.00 87.19 371 ILE A O 1
ATOM 2928 N N . ILE A 1 372 ? -35.535 4.023 64.438 1.00 84.94 372 ILE A N 1
ATOM 2929 C CA . ILE A 1 372 ? -36.062 3.160 65.504 1.00 84.94 372 ILE A CA 1
ATOM 2930 C C . ILE A 1 372 ? -35.679 3.712 66.887 1.00 84.94 372 ILE A C 1
ATOM 2932 O O . ILE A 1 372 ? -36.550 3.803 67.755 1.00 84.94 372 ILE A O 1
ATOM 2936 N N . ALA A 1 373 ? -34.429 4.140 67.096 1.00 85.75 373 ALA A N 1
ATOM 2937 C CA . ALA A 1 373 ? -33.997 4.762 68.352 1.00 85.75 373 ALA A CA 1
ATOM 2938 C C . ALA A 1 373 ? -34.726 6.094 68.641 1.00 85.75 373 ALA A C 1
ATOM 2940 O O . ALA A 1 373 ? -35.166 6.330 69.770 1.00 85.75 373 ALA A O 1
ATOM 2941 N N . ASP A 1 374 ? -34.925 6.940 67.626 1.00 85.88 374 ASP A N 1
ATOM 2942 C CA . ASP A 1 374 ? -35.652 8.212 67.743 1.00 85.88 374 ASP A CA 1
ATOM 2943 C C . ASP A 1 374 ? -37.141 8.019 68.089 1.00 85.88 374 ASP A C 1
ATOM 2945 O O . ASP A 1 374 ? -37.689 8.779 68.888 1.00 85.88 374 ASP A O 1
ATOM 2949 N N . ILE A 1 375 ? -37.813 7.008 67.523 1.00 83.69 375 ILE A N 1
ATOM 2950 C CA . ILE A 1 375 ? -39.220 6.712 67.851 1.00 83.69 375 ILE A CA 1
ATOM 2951 C C . ILE A 1 375 ? -39.323 6.096 69.255 1.00 83.69 375 ILE A C 1
ATOM 2953 O O . ILE A 1 375 ? -40.160 6.517 70.055 1.00 83.69 375 ILE A O 1
ATOM 2957 N N . THR A 1 376 ? -38.431 5.155 69.583 1.00 80.94 376 THR A N 1
ATOM 2958 C CA . THR A 1 376 ? -38.408 4.466 70.888 1.00 80.94 376 THR A CA 1
ATOM 2959 C C . THR A 1 376 ? -38.131 5.434 72.044 1.00 80.94 376 THR A C 1
ATOM 2961 O O . THR A 1 376 ? -38.717 5.296 73.113 1.00 80.94 376 THR A O 1
ATOM 2964 N N . SER A 1 377 ? -37.280 6.445 71.836 1.00 81.00 377 SER A N 1
ATOM 2965 C CA . SER A 1 377 ? -36.965 7.458 72.856 1.00 81.00 377 SER A CA 1
ATOM 2966 C C . SER A 1 377 ? -38.053 8.523 73.049 1.00 81.00 377 SER A C 1
ATOM 2968 O O . SER A 1 377 ? -38.130 9.115 74.124 1.00 81.00 377 SER A O 1
ATOM 2970 N N . LYS A 1 378 ? -38.905 8.773 72.043 1.00 74.12 378 LYS A N 1
ATOM 2971 C CA . LYS A 1 378 ? -39.922 9.845 72.077 1.00 74.12 378 LYS A CA 1
ATOM 2972 C C . LYS A 1 378 ? -41.331 9.388 72.452 1.00 74.12 378 LYS A C 1
ATOM 2974 O O . LYS A 1 378 ? -42.147 10.236 72.807 1.00 74.12 378 LYS A O 1
ATOM 2979 N N . ALA A 1 379 ? -41.649 8.097 72.360 1.00 60.03 379 ALA A N 1
ATOM 2980 C CA . ALA A 1 379 ? -43.010 7.611 72.581 1.00 60.03 379 ALA A CA 1
ATOM 2981 C C . ALA A 1 379 ? -43.048 6.277 73.345 1.00 60.03 379 ALA A C 1
ATOM 2983 O O . ALA A 1 379 ? -42.782 5.214 72.786 1.00 60.03 379 ALA A O 1
ATOM 2984 N N . GLY A 1 380 ? -43.461 6.332 74.615 1.00 59.22 380 GLY A N 1
ATOM 2985 C CA . GLY A 1 380 ? -43.800 5.156 75.418 1.00 59.22 380 GLY A CA 1
ATOM 2986 C C . GLY A 1 380 ? -45.285 4.801 75.299 1.00 59.22 380 GLY A C 1
ATOM 2987 O O . GLY A 1 380 ? -46.143 5.603 75.662 1.00 59.22 380 GLY A O 1
ATOM 2988 N N . GLY A 1 381 ? -45.599 3.599 74.805 1.00 69.88 381 GLY A N 1
ATOM 2989 C CA . GLY A 1 381 ? -46.966 3.067 74.729 1.00 69.88 381 GLY A CA 1
ATOM 2990 C C . GLY A 1 381 ? -47.227 2.220 73.479 1.00 69.88 381 GLY A C 1
ATOM 2991 O O . GLY A 1 381 ? -46.503 2.319 72.492 1.00 69.88 381 GLY A O 1
ATOM 2992 N N . LYS A 1 382 ? -48.301 1.415 73.491 1.00 67.06 382 LYS A N 1
ATOM 2993 C CA . LYS A 1 382 ? -48.599 0.411 72.442 1.00 67.06 382 LYS A CA 1
ATOM 2994 C C . LYS A 1 382 ? -48.671 0.966 71.008 1.00 67.06 382 LYS A C 1
ATOM 2996 O O . LYS A 1 382 ? -48.246 0.296 70.076 1.00 67.06 382 LYS A O 1
ATOM 3001 N N . GLN A 1 383 ? -49.151 2.202 70.818 1.00 63.69 383 GLN A N 1
ATOM 3002 C CA . GLN A 1 383 ? -49.175 2.846 69.490 1.00 63.69 383 GLN A CA 1
ATOM 3003 C C . GLN A 1 383 ? -47.783 3.253 68.964 1.00 63.69 383 GLN A C 1
ATOM 3005 O O . GLN A 1 383 ? -47.646 3.562 67.781 1.00 63.69 383 GLN A O 1
ATOM 3010 N N . SER A 1 384 ? -46.761 3.288 69.823 1.00 69.81 384 SER A N 1
ATOM 3011 C CA . SER A 1 384 ? -45.365 3.489 69.422 1.00 69.81 384 SER A CA 1
ATOM 3012 C C . SER A 1 384 ? -44.774 2.193 68.868 1.00 69.81 384 SER A C 1
ATOM 3014 O O . SER A 1 384 ? -44.238 2.187 67.763 1.00 69.81 384 SER A O 1
ATOM 3016 N N . GLU A 1 385 ? -44.963 1.076 69.579 1.00 78.06 385 GLU A N 1
ATOM 3017 C CA . GLU A 1 385 ? -44.454 -0.248 69.187 1.00 78.06 385 GLU A CA 1
ATOM 3018 C C . GLU A 1 385 ? -44.947 -0.676 67.797 1.00 78.06 385 GLU A C 1
ATOM 3020 O O . GLU A 1 385 ? -44.167 -1.174 66.987 1.00 78.06 385 GLU A O 1
ATOM 3025 N N . GLU A 1 386 ? -46.222 -0.431 67.485 1.00 83.12 386 GLU A N 1
ATOM 3026 C CA . GLU A 1 386 ? -46.803 -0.765 66.180 1.00 83.12 386 GLU A CA 1
ATOM 3027 C C . GLU A 1 386 ? -46.197 0.071 65.035 1.00 83.12 386 GLU A C 1
ATOM 3029 O O . GLU A 1 386 ? -45.875 -0.469 63.975 1.00 83.12 386 GLU A O 1
ATOM 3034 N N . LYS A 1 387 ? -45.922 1.362 65.275 1.00 81.31 387 LYS A N 1
ATOM 3035 C CA . LYS A 1 387 ? -45.237 2.244 64.311 1.00 81.31 387 LYS A CA 1
ATOM 3036 C C . LYS A 1 387 ? -43.764 1.874 64.130 1.00 81.31 387 LYS A C 1
ATOM 3038 O O . LYS A 1 387 ? -43.288 1.847 62.998 1.00 81.31 387 LYS A O 1
ATOM 3043 N N . VAL A 1 388 ? -43.053 1.547 65.214 1.00 83.81 388 VAL A N 1
ATOM 3044 C CA . VAL A 1 388 ? -41.670 1.034 65.156 1.00 83.81 388 VAL A CA 1
ATOM 3045 C C . VAL A 1 388 ? -41.612 -0.237 64.313 1.00 83.81 388 VAL A C 1
ATOM 3047 O O . VAL A 1 388 ? -40.733 -0.369 63.461 1.00 83.81 388 VAL A O 1
ATOM 3050 N N . LYS A 1 389 ? -42.566 -1.153 64.511 1.00 87.12 389 LYS A N 1
ATOM 3051 C CA . LYS A 1 389 ? -42.653 -2.407 63.760 1.00 87.12 389 LYS A CA 1
ATOM 3052 C C . LYS A 1 389 ? -42.903 -2.166 62.269 1.00 87.12 389 LYS A C 1
ATOM 3054 O O . LYS A 1 389 ? -42.165 -2.699 61.450 1.00 87.12 389 LYS A O 1
ATOM 3059 N N . GLN A 1 390 ? -43.855 -1.298 61.922 1.00 87.56 390 GLN A N 1
ATOM 3060 C CA . GLN A 1 390 ? -44.148 -0.952 60.527 1.00 87.56 390 GLN A CA 1
ATOM 3061 C C . GLN A 1 390 ? -42.939 -0.321 59.812 1.00 87.56 390 GLN A C 1
ATOM 3063 O O . GLN A 1 390 ? -42.571 -0.755 58.722 1.00 87.56 390 GLN A O 1
ATOM 3068 N N . VAL A 1 391 ? -42.267 0.647 60.451 1.00 86.44 391 VAL A N 1
ATOM 3069 C CA . VAL A 1 391 ? -41.041 1.262 59.911 1.00 86.44 391 VAL A CA 1
ATOM 3070 C C . VAL A 1 391 ? -39.934 0.220 59.738 1.00 86.44 391 VAL A C 1
ATOM 3072 O O . VAL A 1 391 ? -39.278 0.187 58.696 1.00 86.44 391 VAL A O 1
ATOM 3075 N N . LYS A 1 392 ? -39.737 -0.663 60.723 1.00 87.94 392 LYS A N 1
ATOM 3076 C CA . LYS A 1 392 ? -38.743 -1.736 60.639 1.00 87.94 392 LYS A CA 1
ATOM 3077 C C . LYS A 1 392 ? -39.011 -2.658 59.445 1.00 87.94 392 LYS A C 1
ATOM 3079 O O . LYS A 1 392 ? -38.087 -2.894 58.668 1.00 87.94 392 LYS A O 1
ATOM 3084 N N . ASP A 1 393 ? -40.248 -3.122 59.276 1.00 89.50 393 ASP A N 1
ATOM 3085 C CA . ASP A 1 393 ? -40.640 -4.036 58.198 1.00 89.50 393 ASP A CA 1
ATOM 3086 C C . ASP A 1 393 ? -40.419 -3.409 56.806 1.00 89.50 393 ASP A C 1
ATOM 3088 O O . ASP A 1 393 ? -39.957 -4.083 55.883 1.00 89.50 393 ASP A O 1
ATOM 3092 N N . ASP A 1 394 ? -40.692 -2.111 56.636 1.00 88.06 394 ASP A N 1
ATOM 3093 C CA . ASP A 1 394 ? -40.509 -1.422 55.351 1.00 88.06 394 ASP A CA 1
ATOM 3094 C C . ASP A 1 394 ? -39.031 -1.161 55.009 1.00 88.06 394 ASP A C 1
ATOM 3096 O O . ASP A 1 394 ? -38.610 -1.370 53.864 1.00 88.06 394 ASP A O 1
ATOM 3100 N N . TYR A 1 395 ? -38.204 -0.796 55.995 1.00 89.31 395 TYR A N 1
ATOM 3101 C CA . TYR A 1 395 ? -36.751 -0.708 55.801 1.00 89.31 395 TYR A CA 1
ATOM 3102 C C . TYR A 1 395 ? -36.120 -2.095 55.574 1.00 89.31 395 TYR A C 1
ATOM 3104 O O . TYR A 1 395 ? -35.215 -2.226 54.747 1.00 89.31 395 TYR A O 1
ATOM 3112 N N . GLU A 1 396 ? -36.614 -3.154 56.224 1.00 89.12 396 GLU A N 1
ATOM 3113 C CA . GLU A 1 396 ? -36.136 -4.526 56.004 1.00 89.12 396 GLU A CA 1
ATOM 3114 C C . GLU A 1 396 ? -36.503 -5.065 54.614 1.00 89.12 396 GLU A C 1
ATOM 3116 O O . GLU A 1 396 ? -35.644 -5.679 53.975 1.00 89.12 396 GLU A O 1
ATOM 3121 N N . LYS A 1 397 ? -37.690 -4.751 54.071 1.00 91.62 397 LYS A N 1
ATOM 3122 C CA . LYS A 1 397 ? -38.023 -5.024 52.655 1.00 91.62 397 LYS A CA 1
ATOM 3123 C C . LYS A 1 397 ? -37.050 -4.328 51.697 1.00 91.62 397 LYS A C 1
ATOM 3125 O O . LYS A 1 397 ? -36.564 -4.959 50.759 1.00 91.62 397 LYS A O 1
ATOM 3130 N N . LYS A 1 398 ? -36.730 -3.052 51.946 1.00 89.94 398 LYS A N 1
ATOM 3131 C CA . LYS A 1 398 ? -35.836 -2.237 51.098 1.00 89.94 398 LYS A CA 1
ATOM 3132 C C . LYS A 1 398 ? -34.372 -2.695 51.155 1.00 89.94 398 LYS A C 1
ATOM 3134 O O . LYS A 1 398 ? -33.676 -2.690 50.145 1.00 89.94 398 LYS A O 1
ATOM 3139 N N . ILE A 1 399 ? -33.911 -3.154 52.319 1.00 88.62 399 ILE A N 1
ATOM 3140 C CA . ILE A 1 399 ? -32.619 -3.844 52.467 1.00 88.62 399 ILE A CA 1
ATOM 3141 C C . ILE A 1 399 ? -32.664 -5.220 51.780 1.00 88.62 399 ILE A C 1
ATOM 3143 O O . ILE A 1 399 ? -31.673 -5.650 51.191 1.00 88.62 399 ILE A O 1
ATOM 3147 N N . GLY A 1 400 ? -33.806 -5.911 51.833 1.00 88.12 400 GLY A N 1
ATOM 3148 C CA . GLY A 1 400 ? -34.044 -7.187 51.163 1.00 88.12 400 GLY A CA 1
ATOM 3149 C C . GLY A 1 400 ? -33.878 -7.108 49.645 1.00 88.12 400 GLY A C 1
ATOM 3150 O O . GLY A 1 400 ? -33.123 -7.902 49.087 1.00 88.12 400 GLY A O 1
ATOM 3151 N N . SER A 1 401 ? -34.506 -6.128 48.983 1.00 89.88 401 SER A N 1
ATOM 3152 C CA . SER A 1 401 ? -34.376 -5.942 47.529 1.00 89.88 401 SER A CA 1
ATOM 3153 C C . SER A 1 401 ? -32.936 -5.627 47.111 1.00 89.88 401 SER A C 1
ATOM 3155 O O . SER A 1 401 ? -32.399 -6.293 46.227 1.00 89.88 401 SER A O 1
ATOM 3157 N N . LEU A 1 402 ? -32.253 -4.715 47.814 1.00 89.19 402 LEU A N 1
ATOM 3158 C CA . LEU A 1 402 ? -30.843 -4.398 47.546 1.00 89.19 402 LEU A CA 1
ATOM 3159 C C . LEU A 1 402 ? -29.913 -5.604 47.770 1.00 89.19 402 LEU A C 1
ATOM 3161 O O . LEU A 1 402 ? -28.954 -5.794 47.025 1.00 89.19 402 LEU A O 1
ATOM 3165 N N . LYS A 1 403 ? -30.204 -6.473 48.749 1.00 89.50 403 LYS A N 1
ATOM 3166 C CA . LYS A 1 403 ? -29.466 -7.736 48.951 1.00 89.50 403 LYS A CA 1
ATOM 3167 C C . LYS A 1 403 ? -29.691 -8.750 47.823 1.00 89.50 403 LYS A C 1
ATOM 3169 O O . LYS A 1 403 ? -28.802 -9.566 47.576 1.00 89.50 403 LYS A O 1
ATOM 3174 N N . VAL A 1 404 ? -30.842 -8.726 47.146 1.00 92.25 404 VAL A N 1
ATOM 3175 C CA . VAL A 1 404 ? -31.093 -9.548 45.948 1.00 92.25 404 VAL A CA 1
ATOM 3176 C C . VAL A 1 404 ? -30.293 -9.013 44.759 1.00 92.25 404 VAL A C 1
ATOM 3178 O O . VAL A 1 404 ? -29.605 -9.795 44.103 1.00 92.25 404 VAL A O 1
ATOM 3181 N N . GLU A 1 405 ? -30.283 -7.697 44.534 1.00 87.75 405 GLU A N 1
ATOM 3182 C CA . GLU A 1 405 ? -29.443 -7.063 43.504 1.00 87.75 405 GLU A CA 1
ATOM 3183 C C . GLU A 1 405 ? -27.950 -7.341 43.738 1.00 87.75 405 GLU A C 1
ATOM 3185 O O . GLU A 1 405 ? -27.261 -7.813 42.835 1.00 87.75 405 GLU A O 1
ATOM 3190 N N . PHE A 1 406 ? -27.467 -7.164 44.970 1.00 90.06 406 PHE A N 1
ATOM 3191 C CA . PHE A 1 406 ? -26.093 -7.486 45.371 1.00 90.06 406 PHE A CA 1
ATOM 3192 C C . PHE A 1 406 ? -25.727 -8.951 45.071 1.00 90.06 406 PHE A C 1
ATOM 3194 O O . PHE A 1 406 ? -24.649 -9.235 44.551 1.00 90.06 406 PHE A O 1
ATOM 3201 N N . LYS A 1 407 ? -26.630 -9.904 45.351 1.00 90.12 407 LYS A N 1
ATOM 3202 C CA . LYS A 1 407 ? -26.419 -11.321 45.004 1.00 90.12 407 LYS A CA 1
ATOM 3203 C C . LYS A 1 407 ? -26.361 -11.552 43.491 1.00 90.12 407 LYS A C 1
ATOM 3205 O O . LYS A 1 407 ? -25.559 -12.376 43.062 1.00 90.12 407 LYS A O 1
ATOM 3210 N N . LYS A 1 408 ? -27.170 -10.837 42.700 1.00 89.88 408 LYS A N 1
ATOM 3211 C CA . LYS A 1 408 ? -27.157 -10.920 41.230 1.00 89.88 408 LYS A CA 1
ATOM 3212 C C . LYS A 1 408 ? -25.810 -10.458 40.670 1.00 89.88 408 LYS A C 1
ATOM 3214 O O . LYS A 1 408 ? -25.163 -11.221 39.958 1.00 89.88 408 LYS A O 1
ATOM 3219 N N . TYR A 1 409 ? -25.344 -9.269 41.055 1.00 86.31 409 TYR A N 1
ATOM 3220 C CA . TYR A 1 409 ? -24.040 -8.754 40.618 1.00 86.31 409 TYR A CA 1
ATOM 3221 C C . TYR A 1 409 ? -22.870 -9.640 41.082 1.00 86.31 409 TYR A C 1
ATOM 3223 O O . TYR A 1 409 ? -21.975 -9.917 40.291 1.00 86.31 409 TYR A O 1
ATOM 3231 N N . LYS A 1 410 ? -22.931 -10.207 42.295 1.00 86.75 410 LYS A N 1
ATOM 3232 C CA . LYS A 1 410 ? -21.946 -11.190 42.788 1.00 86.75 410 LYS A CA 1
ATOM 3233 C C . LYS A 1 410 ? -21.958 -12.538 42.042 1.00 86.75 410 LYS A C 1
ATOM 3235 O O . LYS A 1 410 ? -20.991 -13.295 42.118 1.00 86.75 410 LYS A O 1
ATOM 3240 N N . SER A 1 411 ? -23.044 -12.876 41.343 1.00 87.88 411 SER A N 1
ATOM 3241 C CA . SER A 1 411 ? -23.071 -14.040 40.443 1.00 87.88 411 SER A CA 1
ATOM 3242 C C . SER A 1 411 ? -22.354 -13.721 39.132 1.00 87.88 411 SER A C 1
ATOM 3244 O O . SER A 1 411 ? -21.460 -14.462 38.728 1.00 87.88 411 SER A O 1
ATOM 3246 N N . ILE A 1 412 ? -22.669 -12.560 38.548 1.00 85.75 412 ILE A N 1
ATOM 3247 C CA . ILE A 1 412 ? -22.048 -12.042 37.321 1.00 85.75 412 ILE A CA 1
ATOM 3248 C C . ILE A 1 412 ? -20.530 -11.866 37.507 1.00 85.75 412 ILE A C 1
ATOM 3250 O O . ILE A 1 412 ? -19.752 -12.243 36.638 1.00 85.75 412 ILE A O 1
ATOM 3254 N N . GLU A 1 413 ? -20.086 -11.385 38.672 1.00 83.69 413 GLU A N 1
ATOM 3255 C CA . GLU A 1 413 ? -18.667 -11.290 39.055 1.00 83.69 413 GLU A CA 1
ATOM 3256 C C . GLU A 1 413 ? -17.930 -12.641 38.928 1.00 83.69 413 GLU A C 1
ATOM 3258 O O . GLU A 1 413 ? -16.821 -12.705 38.396 1.00 83.69 413 GLU A O 1
ATOM 3263 N N . LYS A 1 414 ? -18.550 -13.750 39.356 1.00 85.19 414 LYS A N 1
ATOM 3264 C CA . LYS A 1 414 ? -17.946 -15.093 39.267 1.00 85.19 414 LYS A CA 1
ATOM 3265 C C . LYS A 1 414 ? -17.869 -15.621 37.837 1.00 85.19 414 LYS A C 1
ATOM 3267 O O . LYS A 1 414 ? -16.921 -16.328 37.498 1.00 85.19 414 LYS A O 1
ATOM 3272 N N . GLU A 1 415 ? -18.856 -15.314 37.003 1.00 83.56 415 GLU A N 1
ATOM 3273 C CA . GLU A 1 415 ? -18.816 -15.623 35.568 1.00 83.56 415 GLU A CA 1
ATOM 3274 C C . GLU A 1 415 ? -17.744 -14.794 34.862 1.00 83.56 415 GLU A C 1
ATOM 3276 O O . GLU A 1 415 ? -16.972 -15.327 34.065 1.00 83.56 415 GLU A O 1
ATOM 3281 N N . HIS A 1 416 ? -17.610 -13.525 35.242 1.00 83.44 416 HIS A N 1
ATOM 3282 C CA . HIS A 1 416 ? -16.564 -12.644 34.749 1.00 83.44 416 HIS A CA 1
ATOM 3283 C C . HIS A 1 416 ? -15.161 -13.160 35.114 1.00 83.44 416 HIS A C 1
ATOM 3285 O O . HIS A 1 416 ? -14.304 -13.254 34.240 1.00 83.44 416 HIS A O 1
ATOM 3291 N N . GLN A 1 417 ? -14.942 -13.614 36.356 1.00 80.56 417 GLN A N 1
ATOM 3292 C CA . GLN A 1 417 ? -13.687 -14.265 36.772 1.00 80.56 417 GLN A CA 1
ATOM 3293 C C . GLN A 1 417 ? -13.381 -15.543 35.966 1.00 80.56 417 GLN A C 1
ATOM 3295 O O . GLN A 1 417 ? -12.221 -15.811 35.646 1.00 80.56 417 GLN A O 1
ATOM 3300 N N . ARG A 1 418 ? -14.399 -16.327 35.580 1.00 83.88 418 ARG A N 1
ATOM 3301 C CA . ARG A 1 418 ? -14.215 -17.489 34.687 1.00 83.88 418 ARG A CA 1
ATOM 3302 C C . ARG A 1 418 ? -13.813 -17.062 33.273 1.00 83.88 418 ARG A C 1
ATOM 3304 O O . ARG A 1 418 ? -12.868 -17.627 32.726 1.00 83.88 418 ARG A O 1
ATOM 3311 N N . MET A 1 419 ? -14.471 -16.047 32.706 1.00 80.06 419 MET A N 1
ATOM 3312 C CA . MET A 1 419 ? -14.077 -15.487 31.406 1.00 80.06 419 MET A CA 1
ATOM 3313 C C . MET A 1 419 ? -12.670 -14.880 31.441 1.00 80.06 419 MET A C 1
ATOM 3315 O O . MET A 1 419 ? -11.914 -15.052 30.491 1.00 80.06 419 MET A O 1
ATOM 3319 N N . GLN A 1 420 ? -12.269 -14.258 32.549 1.00 79.44 420 GLN A N 1
ATOM 3320 C CA . GLN A 1 420 ? -10.927 -13.708 32.738 1.00 79.44 420 GLN A CA 1
ATOM 3321 C C . GLN A 1 420 ? -9.836 -14.795 32.714 1.00 79.44 420 GLN A C 1
ATOM 3323 O O . GLN A 1 420 ? -8.789 -14.602 32.099 1.00 79.44 420 GLN A O 1
ATOM 3328 N N . MET A 1 421 ? -10.090 -15.984 33.277 1.00 82.81 421 MET A N 1
ATOM 3329 C CA . MET A 1 421 ? -9.169 -17.127 33.141 1.00 82.81 421 MET A CA 1
ATOM 3330 C C . MET A 1 421 ? -9.029 -17.610 31.688 1.00 82.81 421 MET A C 1
ATOM 3332 O O . MET A 1 421 ? -7.943 -18.026 31.282 1.00 82.81 421 MET A O 1
ATOM 3336 N N . GLN A 1 422 ? -10.100 -17.544 30.892 1.00 81.38 422 GLN A N 1
ATOM 3337 C CA . GLN A 1 422 ? -10.051 -17.850 29.458 1.00 81.38 422 GLN A CA 1
ATOM 3338 C C . GLN A 1 422 ? -9.337 -16.740 28.667 1.00 81.38 422 GLN A C 1
ATOM 3340 O O . GLN A 1 422 ? -8.540 -17.038 27.776 1.00 81.38 422 GLN A O 1
ATOM 3345 N N . GLN A 1 423 ? -9.547 -15.474 29.033 1.00 80.62 423 GLN A N 1
ATOM 3346 C CA . GLN A 1 423 ? -8.881 -14.321 28.428 1.00 80.62 423 GLN A CA 1
ATOM 3347 C C . GLN A 1 423 ? -7.372 -14.302 28.716 1.00 80.62 423 GLN A C 1
ATOM 3349 O O . GLN A 1 423 ? -6.600 -13.948 27.832 1.00 80.62 423 GLN A O 1
ATOM 3354 N N . ASN A 1 424 ? -6.919 -14.783 29.879 1.00 83.88 424 ASN A N 1
ATOM 3355 C CA . ASN A 1 424 ? -5.487 -14.954 30.155 1.00 83.88 424 ASN A CA 1
ATOM 3356 C C . ASN A 1 424 ? -4.793 -15.904 29.159 1.00 83.88 424 ASN A C 1
ATOM 3358 O O . ASN A 1 424 ? -3.620 -15.705 28.856 1.00 83.88 424 ASN A O 1
ATOM 3362 N N . ARG A 1 425 ? -5.502 -16.896 28.592 1.00 85.75 425 ARG A N 1
ATOM 3363 C CA . ARG A 1 425 ? -4.960 -17.723 27.494 1.00 85.75 425 ARG A CA 1
ATOM 3364 C C . ARG A 1 425 ? -4.866 -16.923 26.195 1.00 85.75 425 ARG A C 1
ATOM 3366 O O . ARG A 1 425 ? -3.809 -16.893 25.581 1.00 85.75 425 ARG A O 1
ATOM 3373 N N . GLN A 1 426 ? -5.919 -16.181 25.846 1.00 83.38 426 GLN A N 1
ATOM 3374 C CA . GLN A 1 426 ? -5.908 -15.278 24.684 1.00 83.38 426 GLN A CA 1
ATOM 3375 C C . GLN A 1 426 ? -4.819 -14.194 24.789 1.00 83.38 426 GLN A C 1
ATOM 3377 O O . GLN A 1 426 ? -4.284 -13.762 23.775 1.00 83.38 426 GLN A O 1
ATOM 3382 N N . MET A 1 427 ? -4.453 -13.779 26.005 1.00 83.75 427 MET A N 1
ATOM 3383 C CA . MET A 1 427 ? -3.347 -12.854 26.268 1.00 83.75 427 MET A CA 1
ATOM 3384 C C . MET A 1 427 ? -1.973 -13.501 26.020 1.00 83.75 427 MET A C 1
ATOM 3386 O O . MET A 1 427 ? -1.091 -12.850 25.464 1.00 83.75 427 MET A O 1
ATOM 3390 N N . GLN A 1 428 ? -1.797 -14.781 26.366 1.00 89.62 428 GLN A N 1
ATOM 3391 C CA . GLN A 1 428 ? -0.596 -15.554 26.013 1.00 89.62 428 GLN A CA 1
ATOM 3392 C C . GLN A 1 428 ? -0.499 -15.784 24.497 1.00 89.62 428 GLN A C 1
ATOM 3394 O O . GLN A 1 428 ? 0.580 -15.658 23.919 1.00 89.62 428 GLN A O 1
ATOM 3399 N N . ASP A 1 429 ? -1.624 -16.059 23.833 1.00 85.88 429 ASP A N 1
ATOM 3400 C CA . ASP A 1 429 ? -1.678 -16.184 22.374 1.00 85.88 429 ASP A CA 1
ATOM 3401 C C . ASP A 1 429 ? -1.389 -14.839 21.683 1.00 85.88 429 ASP A C 1
ATOM 3403 O O . ASP A 1 429 ? -0.633 -14.798 20.717 1.00 85.88 429 ASP A O 1
ATOM 3407 N N . MET A 1 430 ? -1.883 -13.719 22.224 1.00 88.12 430 MET A N 1
ATOM 3408 C CA . MET A 1 430 ? -1.530 -12.370 21.766 1.00 88.12 430 MET A CA 1
ATOM 3409 C C . MET A 1 430 ? -0.023 -12.101 21.884 1.00 88.12 430 MET A C 1
ATOM 3411 O O . MET A 1 430 ? 0.565 -11.598 20.932 1.00 88.12 430 MET A O 1
ATOM 3415 N N . GLN A 1 431 ? 0.616 -12.465 23.003 1.00 90.00 431 GLN A N 1
ATOM 3416 C CA . GLN A 1 431 ? 2.072 -12.336 23.167 1.00 90.00 431 GLN A CA 1
ATOM 3417 C C . GLN A 1 431 ? 2.844 -13.197 22.155 1.00 90.00 431 GLN A C 1
ATOM 3419 O O . GLN A 1 431 ? 3.850 -12.750 21.604 1.00 90.00 431 GLN A O 1
ATOM 3424 N N . ARG A 1 432 ? 2.357 -14.409 21.855 1.00 91.88 432 ARG A N 1
ATOM 3425 C CA . ARG A 1 432 ? 2.931 -15.263 20.803 1.00 91.88 432 ARG A CA 1
ATOM 3426 C C . ARG A 1 432 ? 2.836 -14.591 19.431 1.00 91.88 432 ARG A C 1
ATOM 3428 O O . ARG A 1 432 ? 3.852 -14.463 18.759 1.00 91.88 432 ARG A O 1
ATOM 3435 N N . ILE A 1 433 ? 1.655 -14.091 19.061 1.00 87.94 433 ILE A N 1
ATOM 3436 C CA . ILE A 1 433 ? 1.431 -13.393 17.786 1.00 87.94 433 ILE A CA 1
ATOM 3437 C C . ILE A 1 433 ? 2.280 -12.112 17.704 1.00 87.94 433 ILE A C 1
ATOM 3439 O O . ILE A 1 433 ? 2.826 -11.815 16.647 1.00 87.94 433 ILE A O 1
ATOM 3443 N N . GLN A 1 434 ? 2.462 -11.376 18.805 1.00 89.44 434 GLN A N 1
ATOM 3444 C CA . GLN A 1 434 ? 3.362 -10.216 18.857 1.00 89.44 434 GLN A CA 1
ATOM 3445 C C . GLN A 1 434 ? 4.824 -10.601 18.581 1.00 89.44 434 GLN A C 1
ATOM 3447 O O . GLN A 1 434 ? 5.489 -9.923 17.799 1.00 89.44 434 GLN A O 1
ATOM 3452 N N . ASN A 1 435 ? 5.310 -11.707 19.150 1.00 92.12 435 ASN A N 1
ATOM 3453 C CA . ASN A 1 435 ? 6.655 -12.214 18.863 1.00 92.12 435 ASN A CA 1
ATOM 3454 C C . ASN A 1 435 ? 6.796 -12.673 17.400 1.00 92.12 435 ASN A C 1
ATOM 3456 O O . ASN A 1 435 ? 7.790 -12.344 16.757 1.00 92.12 435 ASN A O 1
ATOM 3460 N N . GLU A 1 436 ? 5.782 -13.347 16.847 1.00 92.12 436 GLU A N 1
ATOM 3461 C CA . GLU A 1 436 ? 5.740 -13.706 15.422 1.00 92.12 436 GLU A CA 1
ATOM 3462 C C . GLU A 1 436 ? 5.747 -12.462 14.513 1.00 92.12 436 GLU A C 1
ATOM 3464 O O . GLU A 1 436 ? 6.425 -12.459 13.491 1.00 92.12 436 GLU A O 1
ATOM 3469 N N . ILE A 1 437 ? 5.050 -11.376 14.877 1.00 87.19 437 ILE A N 1
ATOM 3470 C CA . ILE A 1 437 ? 5.103 -10.097 14.141 1.00 87.19 437 ILE A CA 1
ATOM 3471 C C . ILE A 1 437 ? 6.517 -9.508 14.158 1.00 87.19 437 ILE A C 1
ATOM 3473 O O . ILE A 1 437 ? 6.985 -9.042 13.120 1.00 87.19 437 ILE A O 1
ATOM 3477 N N . LEU A 1 438 ? 7.215 -9.539 15.298 1.00 88.06 438 LEU A N 1
ATOM 3478 C CA . LEU A 1 438 ? 8.603 -9.070 15.385 1.00 88.06 438 LEU A CA 1
ATOM 3479 C C . LEU A 1 438 ? 9.546 -9.909 14.508 1.00 88.06 438 LEU A C 1
ATOM 3481 O O . LEU A 1 438 ? 10.410 -9.352 13.835 1.00 88.06 438 LEU A O 1
ATOM 3485 N N . GLU A 1 439 ? 9.363 -11.229 14.465 1.00 92.38 439 GLU A N 1
ATOM 3486 C CA . GLU A 1 439 ? 10.140 -12.126 13.603 1.00 92.38 439 GLU A CA 1
ATOM 3487 C C . GLU A 1 439 ? 9.862 -11.878 12.110 1.00 92.38 439 GLU A C 1
ATOM 3489 O O . GLU A 1 439 ? 10.794 -11.656 11.338 1.00 92.38 439 GLU A O 1
ATOM 3494 N N . MET A 1 440 ? 8.592 -11.791 11.703 1.00 87.38 440 MET A N 1
ATOM 3495 C CA . MET A 1 440 ? 8.221 -11.447 10.323 1.00 87.38 440 MET A CA 1
ATOM 3496 C C . MET A 1 440 ? 8.747 -10.065 9.906 1.00 87.38 440 MET A C 1
ATOM 3498 O O . MET A 1 440 ? 9.178 -9.899 8.765 1.00 87.38 440 MET A O 1
ATOM 3502 N N . LYS A 1 441 ? 8.762 -9.077 10.815 1.00 84.75 441 LYS A N 1
ATOM 3503 C CA . LYS A 1 441 ? 9.353 -7.753 10.551 1.00 84.75 441 LYS A CA 1
ATOM 3504 C C . LYS A 1 441 ? 10.857 -7.844 10.275 1.00 84.75 441 LYS A C 1
ATOM 3506 O O . LYS A 1 441 ? 11.306 -7.218 9.321 1.00 84.75 441 LYS A O 1
ATOM 3511 N N . ARG A 1 442 ? 11.617 -8.671 11.007 1.00 90.19 442 ARG A N 1
ATOM 3512 C CA . ARG A 1 442 ? 13.040 -8.939 10.695 1.00 90.19 442 ARG A CA 1
ATOM 3513 C C . ARG A 1 442 ? 13.207 -9.615 9.332 1.00 90.19 442 ARG A C 1
ATOM 3515 O O . ARG A 1 442 ? 13.993 -9.145 8.515 1.00 90.19 442 ARG A O 1
ATOM 3522 N N . ASN A 1 443 ? 12.414 -10.647 9.043 1.00 87.19 443 ASN A N 1
ATOM 3523 C CA . ASN A 1 443 ? 12.468 -11.356 7.757 1.00 87.19 443 ASN A CA 1
ATOM 3524 C C . ASN A 1 443 ? 12.151 -10.415 6.576 1.00 87.19 443 ASN A C 1
ATOM 3526 O O . ASN A 1 443 ? 12.770 -10.500 5.514 1.00 87.19 443 ASN A O 1
ATOM 3530 N N . LYS A 1 444 ? 11.241 -9.452 6.778 1.00 80.19 444 LYS A N 1
ATOM 3531 C CA . LYS A 1 444 ? 10.950 -8.385 5.814 1.00 80.19 444 LYS A CA 1
ATOM 3532 C C . LYS A 1 444 ? 12.136 -7.425 5.612 1.00 80.19 444 LYS A C 1
ATOM 3534 O O . LYS A 1 444 ? 12.364 -7.030 4.469 1.00 80.19 444 LYS A O 1
ATOM 3539 N N . VAL A 1 445 ? 12.896 -7.051 6.653 1.00 81.81 445 VAL A N 1
ATOM 3540 C CA . VAL A 1 445 ? 14.162 -6.292 6.484 1.00 81.81 445 VAL A CA 1
ATOM 3541 C C . VAL A 1 445 ? 15.119 -7.077 5.594 1.00 81.81 445 VAL A C 1
ATOM 3543 O O . VAL A 1 445 ? 15.657 -6.534 4.632 1.00 81.81 445 VAL A O 1
ATOM 3546 N N . GLU A 1 446 ? 15.305 -8.366 5.881 1.00 85.94 446 GLU A N 1
ATOM 3547 C CA . GLU A 1 446 ? 16.261 -9.200 5.156 1.00 85.94 446 GLU A CA 1
ATOM 3548 C C . GLU A 1 446 ? 15.895 -9.339 3.668 1.00 85.94 446 GLU A C 1
ATOM 3550 O O . GLU A 1 446 ? 16.766 -9.230 2.802 1.00 85.94 446 GLU A O 1
ATOM 3555 N N . LEU A 1 447 ? 14.605 -9.499 3.351 1.00 80.31 447 LEU A N 1
ATOM 3556 C CA . LEU A 1 447 ? 14.112 -9.515 1.970 1.00 80.31 447 LEU A CA 1
ATOM 3557 C C . LEU A 1 447 ? 14.196 -8.142 1.291 1.00 80.31 447 LEU A C 1
ATOM 3559 O O . LEU A 1 447 ? 14.597 -8.084 0.131 1.00 80.31 447 LEU A O 1
ATOM 3563 N N . MET A 1 448 ? 13.906 -7.038 1.994 1.00 78.12 448 MET A N 1
ATOM 3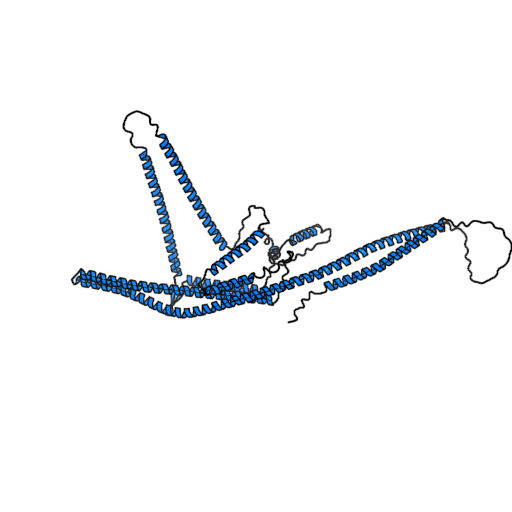564 C CA . MET A 1 448 ? 14.159 -5.681 1.478 1.00 78.12 448 MET A CA 1
ATOM 3565 C C . MET A 1 448 ? 15.640 -5.496 1.122 1.00 78.12 448 MET A C 1
ATOM 3567 O O . MET A 1 448 ? 15.949 -4.937 0.070 1.00 78.12 448 MET A O 1
ATOM 3571 N N . ARG A 1 449 ? 16.560 -5.978 1.970 1.00 84.25 449 ARG A N 1
ATOM 3572 C CA . ARG A 1 449 ? 18.009 -5.901 1.736 1.00 84.25 449 ARG A CA 1
ATOM 3573 C C . ARG A 1 449 ? 18.416 -6.713 0.505 1.00 84.25 449 ARG A C 1
ATOM 3575 O O . ARG A 1 449 ? 19.086 -6.171 -0.366 1.00 84.25 449 ARG A O 1
ATOM 3582 N N . LYS A 1 450 ? 17.959 -7.967 0.391 1.00 82.69 450 LYS A N 1
ATOM 3583 C CA . LYS A 1 450 ? 18.199 -8.819 -0.791 1.00 82.69 450 LYS A CA 1
ATOM 3584 C C . LYS A 1 450 ? 17.648 -8.183 -2.069 1.00 82.69 450 LYS A C 1
ATOM 3586 O O . LYS A 1 450 ? 18.350 -8.125 -3.069 1.00 82.69 450 LYS A O 1
ATOM 3591 N N . LEU A 1 451 ? 16.435 -7.626 -2.026 1.00 78.69 451 LEU A N 1
ATOM 3592 C CA . LEU A 1 451 ? 15.827 -6.951 -3.174 1.00 78.69 451 LEU A CA 1
ATOM 3593 C C . LEU A 1 451 ? 16.602 -5.689 -3.596 1.00 78.69 451 LEU A C 1
ATOM 3595 O O . LEU A 1 451 ? 16.763 -5.450 -4.791 1.00 78.69 451 LEU A O 1
ATOM 3599 N N . LYS A 1 452 ? 17.116 -4.891 -2.647 1.00 78.56 452 LYS A N 1
ATOM 3600 C CA . LYS A 1 452 ? 18.031 -3.774 -2.954 1.00 78.56 452 LYS A CA 1
ATOM 3601 C C . LYS A 1 452 ? 19.316 -4.264 -3.624 1.00 78.56 452 LYS A C 1
ATOM 3603 O O . LYS A 1 452 ? 19.730 -3.679 -4.618 1.00 78.56 452 LYS A O 1
ATOM 3608 N N . GLU A 1 453 ? 19.923 -5.320 -3.085 1.00 83.19 453 GLU A N 1
ATOM 3609 C CA . GLU A 1 453 ? 21.179 -5.894 -3.581 1.00 83.19 453 GLU A CA 1
ATOM 3610 C C . GLU A 1 453 ? 21.026 -6.409 -5.024 1.00 83.19 453 GLU A C 1
ATOM 3612 O O . GLU A 1 453 ? 21.828 -6.064 -5.889 1.00 83.19 453 GLU A O 1
ATOM 3617 N N . GLU A 1 454 ? 19.941 -7.130 -5.320 1.00 78.69 454 GLU A N 1
ATOM 3618 C CA . GLU A 1 454 ? 19.624 -7.588 -6.679 1.00 78.69 454 GLU A CA 1
ATOM 3619 C C . GLU A 1 454 ? 19.283 -6.437 -7.636 1.00 78.69 454 GLU A C 1
ATOM 3621 O O . GLU A 1 454 ? 19.705 -6.448 -8.791 1.00 78.69 454 GLU A O 1
ATOM 3626 N N . ASN A 1 455 ? 18.596 -5.390 -7.168 1.00 77.06 455 ASN A N 1
ATOM 3627 C CA . ASN A 1 455 ? 18.367 -4.191 -7.980 1.00 77.06 455 ASN A CA 1
ATOM 3628 C C . ASN A 1 455 ? 19.672 -3.420 -8.272 1.00 77.06 455 ASN A C 1
ATOM 3630 O O . ASN A 1 455 ? 19.799 -2.847 -9.353 1.00 77.06 455 ASN A O 1
ATOM 3634 N N . LYS A 1 456 ? 20.648 -3.411 -7.349 1.00 81.69 456 LYS A N 1
ATOM 3635 C CA . LYS A 1 456 ? 21.979 -2.813 -7.565 1.00 81.69 456 LYS A CA 1
ATOM 3636 C C . LYS A 1 456 ? 22.754 -3.596 -8.633 1.00 81.69 456 LYS A C 1
ATOM 3638 O O . LYS A 1 456 ? 23.127 -3.009 -9.647 1.00 81.69 456 LYS A O 1
ATOM 3643 N N . LYS A 1 457 ? 22.850 -4.926 -8.490 1.00 81.94 457 LYS A N 1
ATOM 3644 C CA . LYS A 1 457 ? 23.463 -5.827 -9.490 1.00 81.94 457 LYS A CA 1
ATOM 3645 C C . LYS A 1 457 ? 22.817 -5.696 -10.873 1.00 81.94 457 LYS A C 1
ATOM 3647 O O . LYS A 1 457 ? 23.521 -5.630 -11.878 1.00 81.94 457 LYS A O 1
ATOM 3652 N N . ALA A 1 458 ? 21.485 -5.621 -10.938 1.00 76.69 458 ALA A N 1
ATOM 3653 C CA . ALA A 1 458 ? 20.760 -5.448 -12.197 1.00 76.69 458 ALA A CA 1
ATOM 3654 C C . ALA A 1 458 ? 21.124 -4.125 -12.896 1.00 76.69 458 ALA A C 1
ATOM 3656 O O . ALA A 1 458 ? 21.413 -4.132 -14.092 1.00 76.69 458 ALA A O 1
ATOM 3657 N N . ARG A 1 459 ? 21.185 -3.011 -12.151 1.00 77.50 459 ARG A N 1
ATOM 3658 C CA . ARG A 1 459 ? 21.596 -1.697 -12.680 1.00 77.50 459 ARG A CA 1
ATOM 3659 C C . ARG A 1 459 ? 23.047 -1.681 -13.154 1.00 77.50 459 ARG A C 1
ATOM 3661 O O . ARG A 1 459 ? 23.329 -1.114 -14.204 1.00 77.50 459 ARG A O 1
ATOM 3668 N N . GLU A 1 460 ? 23.960 -2.303 -12.413 1.00 79.81 460 GLU A N 1
ATOM 3669 C CA . GLU A 1 460 ? 25.372 -2.431 -12.802 1.00 79.81 460 GLU A CA 1
ATOM 3670 C C . GLU A 1 460 ? 25.510 -3.224 -14.116 1.00 79.81 460 GLU A C 1
ATOM 3672 O O . GLU A 1 460 ? 26.123 -2.744 -15.073 1.00 79.81 460 GLU A O 1
ATOM 3677 N N . ALA A 1 461 ? 24.835 -4.374 -14.223 1.00 77.50 461 ALA A N 1
ATOM 3678 C CA . ALA A 1 461 ? 24.806 -5.183 -15.442 1.00 77.50 461 ALA A CA 1
ATOM 3679 C C . ALA A 1 461 ? 24.142 -4.467 -16.639 1.00 77.50 461 ALA A C 1
ATOM 3681 O O . ALA A 1 461 ? 24.534 -4.679 -17.791 1.00 77.50 461 ALA A O 1
ATOM 3682 N N . GLU A 1 462 ? 23.142 -3.615 -16.398 1.00 75.19 462 GLU A N 1
ATOM 3683 C CA . GLU A 1 462 ? 22.481 -2.802 -17.426 1.00 75.19 462 GLU A CA 1
ATOM 3684 C C . GLU A 1 462 ? 23.400 -1.662 -17.903 1.00 75.19 462 GLU A C 1
ATOM 3686 O O . GLU A 1 462 ? 23.625 -1.531 -19.110 1.00 75.19 462 GLU A O 1
ATOM 3691 N N . ARG A 1 463 ? 24.053 -0.936 -16.979 1.00 76.25 463 ARG A N 1
ATOM 3692 C CA . ARG A 1 463 ? 25.087 0.080 -17.273 1.00 76.25 463 ARG A CA 1
ATOM 3693 C C . ARG A 1 463 ? 26.227 -0.494 -18.121 1.00 76.25 463 ARG A C 1
ATOM 3695 O O . ARG A 1 463 ? 26.614 0.112 -19.122 1.00 76.25 463 ARG A O 1
ATOM 3702 N N . ASP A 1 464 ? 26.741 -1.675 -17.786 1.00 79.50 464 ASP A N 1
ATOM 3703 C CA . ASP A 1 464 ? 27.831 -2.297 -18.548 1.00 79.50 464 ASP A CA 1
ATOM 3704 C C . ASP A 1 464 ? 27.384 -2.828 -19.921 1.00 79.50 464 ASP A C 1
ATOM 3706 O O . ASP A 1 464 ? 28.132 -2.724 -20.902 1.00 79.50 464 ASP A O 1
ATOM 3710 N N . ASN A 1 465 ? 26.140 -3.300 -20.053 1.00 73.50 465 ASN A N 1
ATOM 3711 C CA . ASN A 1 465 ? 25.568 -3.615 -21.363 1.00 73.50 465 ASN A CA 1
ATOM 3712 C C . ASN A 1 465 ? 25.407 -2.365 -22.245 1.00 73.50 465 ASN A C 1
ATOM 3714 O O . ASN A 1 465 ? 25.737 -2.432 -23.431 1.00 73.50 465 ASN A O 1
ATOM 3718 N N . ILE A 1 466 ? 24.977 -1.229 -21.686 1.00 77.06 466 ILE A N 1
ATOM 3719 C CA . ILE A 1 466 ? 24.884 0.054 -22.405 1.00 77.06 466 ILE A CA 1
ATOM 3720 C C . ILE A 1 466 ? 26.274 0.508 -22.875 1.00 77.06 466 ILE A C 1
ATOM 3722 O O . ILE A 1 466 ? 26.453 0.778 -24.065 1.00 77.06 466 ILE A O 1
ATOM 3726 N N . LYS A 1 467 ? 27.291 0.495 -21.997 1.00 81.25 467 LYS A N 1
ATOM 3727 C CA . LYS A 1 467 ? 28.689 0.804 -22.369 1.00 81.25 467 LYS A CA 1
ATOM 3728 C C . LYS A 1 467 ? 29.184 -0.090 -23.512 1.00 81.25 467 LYS A C 1
ATOM 3730 O O . LYS A 1 467 ? 29.802 0.401 -24.461 1.00 81.25 467 LYS A O 1
ATOM 3735 N N . ARG A 1 468 ? 28.884 -1.396 -23.462 1.00 78.06 468 ARG A N 1
ATOM 3736 C CA . ARG A 1 468 ? 29.242 -2.355 -24.521 1.00 78.06 468 ARG A CA 1
ATOM 3737 C C . ARG A 1 468 ? 28.544 -2.035 -25.846 1.00 78.06 468 ARG A C 1
ATOM 3739 O O . ARG A 1 468 ? 29.206 -2.038 -26.883 1.00 78.06 468 ARG A O 1
ATOM 3746 N N . LEU A 1 469 ? 27.245 -1.729 -25.826 1.00 74.56 469 LEU A N 1
ATOM 3747 C CA . LEU A 1 469 ? 26.480 -1.347 -27.020 1.00 74.56 469 LEU A CA 1
ATOM 3748 C C . LEU A 1 469 ? 27.008 -0.045 -27.638 1.00 74.56 469 LEU A C 1
ATOM 3750 O O . LEU A 1 469 ? 27.319 -0.028 -28.828 1.00 74.56 469 LEU A O 1
ATOM 3754 N N . ALA A 1 470 ? 27.226 0.998 -26.834 1.00 78.88 470 ALA A N 1
ATOM 3755 C CA . ALA A 1 470 ? 27.792 2.269 -27.291 1.00 78.88 470 ALA A CA 1
ATOM 3756 C C . ALA A 1 470 ? 29.207 2.105 -27.886 1.00 78.88 470 ALA A C 1
ATOM 3758 O O . ALA A 1 470 ? 29.561 2.760 -28.869 1.00 78.88 470 ALA A O 1
ATOM 3759 N N . GLY A 1 471 ? 30.021 1.196 -27.335 1.00 80.38 471 GLY A N 1
ATOM 3760 C CA . GLY A 1 471 ? 31.322 0.831 -27.902 1.00 80.38 471 GLY A CA 1
ATOM 3761 C C . GLY A 1 471 ? 31.213 0.187 -29.290 1.00 80.38 471 GLY A C 1
ATOM 3762 O O . GLY A 1 471 ? 31.965 0.547 -30.200 1.00 80.38 471 GLY A O 1
ATOM 3763 N N . MET A 1 472 ? 30.253 -0.723 -29.479 1.00 76.75 472 MET A N 1
ATOM 3764 C CA . MET A 1 472 ? 29.974 -1.357 -30.776 1.00 76.75 472 MET A CA 1
ATOM 3765 C C . MET A 1 472 ? 29.413 -0.353 -31.794 1.00 76.75 472 MET A C 1
ATOM 3767 O O . MET A 1 472 ? 29.795 -0.382 -32.966 1.00 76.75 472 MET A O 1
ATOM 3771 N N . GLU A 1 473 ? 28.570 0.582 -31.354 1.00 78.50 473 GLU A N 1
ATOM 3772 C CA . GLU A 1 473 ? 28.000 1.629 -32.204 1.00 78.50 473 GLU A CA 1
ATOM 3773 C C . GLU A 1 473 ? 29.067 2.626 -32.681 1.00 78.50 473 GLU A C 1
ATOM 3775 O O . GLU A 1 473 ? 29.189 2.848 -33.886 1.00 78.50 473 GLU A O 1
ATOM 3780 N N . LYS A 1 474 ? 29.960 3.101 -31.799 1.00 86.62 474 LYS A N 1
ATOM 3781 C CA . LYS A 1 474 ? 31.123 3.927 -32.195 1.00 86.62 474 LYS A CA 1
ATOM 3782 C C . LYS A 1 474 ? 32.023 3.224 -33.224 1.00 86.62 474 LYS A C 1
ATOM 3784 O O . LYS A 1 474 ? 32.519 3.857 -34.161 1.00 86.62 474 LYS A O 1
ATOM 3789 N N . GLN A 1 475 ? 32.223 1.905 -33.104 1.00 79.38 475 GLN A N 1
ATOM 3790 C CA . GLN A 1 475 ? 32.947 1.128 -34.122 1.00 79.38 475 GLN A CA 1
ATOM 3791 C C . GLN A 1 475 ? 32.188 1.074 -35.456 1.00 79.38 475 GLN A C 1
ATOM 3793 O O . GLN A 1 475 ? 32.799 1.245 -36.516 1.00 79.38 475 GLN A O 1
ATOM 3798 N N . LYS A 1 476 ? 30.866 0.871 -35.418 1.00 82.06 476 LYS A N 1
ATOM 3799 C CA . LYS A 1 476 ? 29.990 0.871 -36.597 1.00 82.06 476 LYS A CA 1
ATOM 3800 C C . LYS A 1 476 ? 30.033 2.220 -37.324 1.00 82.06 476 LYS A C 1
ATOM 3802 O O . LYS A 1 476 ? 30.278 2.250 -38.531 1.00 82.06 476 LYS A O 1
ATOM 3807 N N . GLU A 1 477 ? 29.887 3.329 -36.603 1.00 83.88 477 GLU A N 1
ATOM 3808 C CA . GLU A 1 477 ? 29.959 4.688 -37.155 1.00 83.88 477 GLU A CA 1
ATOM 3809 C C . GLU A 1 477 ? 31.307 4.986 -37.817 1.00 83.88 477 GLU A C 1
ATOM 3811 O O . GLU A 1 477 ? 31.344 5.499 -38.938 1.00 83.88 477 GLU A O 1
ATOM 3816 N N . SER A 1 478 ? 32.418 4.606 -37.177 1.00 84.88 478 SER A N 1
ATOM 3817 C CA . SER A 1 478 ? 33.768 4.771 -37.732 1.00 84.88 478 SER A CA 1
ATOM 3818 C C . SER A 1 478 ? 33.931 4.039 -39.075 1.00 84.88 478 SER A C 1
ATOM 3820 O O . SER A 1 478 ? 34.382 4.630 -40.065 1.00 84.88 478 SER A O 1
ATOM 3822 N N . LYS A 1 479 ? 33.466 2.783 -39.166 1.00 84.38 479 LYS A N 1
ATOM 3823 C CA . LYS A 1 479 ? 33.475 2.007 -40.422 1.00 84.38 479 LYS A CA 1
ATOM 3824 C C . LYS A 1 479 ? 32.567 2.628 -41.491 1.00 84.38 479 LYS A C 1
ATOM 3826 O O . LYS A 1 479 ? 32.977 2.744 -42.647 1.00 84.38 479 LYS A O 1
ATOM 3831 N N . VAL A 1 480 ? 31.374 3.102 -41.122 1.00 86.94 480 VAL A N 1
ATOM 3832 C CA . VAL A 1 480 ? 30.461 3.815 -42.039 1.00 86.94 480 VAL A CA 1
ATOM 3833 C C . VAL A 1 480 ? 31.082 5.122 -42.553 1.00 86.94 480 VAL A C 1
ATOM 3835 O O . VAL A 1 480 ? 30.992 5.419 -43.748 1.00 86.94 480 VAL A O 1
ATOM 3838 N N . HIS A 1 481 ? 31.764 5.885 -41.694 1.00 89.62 481 HIS A N 1
ATOM 3839 C CA . HIS A 1 481 ? 32.460 7.110 -42.085 1.00 89.62 481 HIS A CA 1
ATOM 3840 C C . HIS A 1 481 ? 33.588 6.821 -43.087 1.00 89.62 481 HIS A C 1
ATOM 3842 O O . HIS A 1 481 ? 33.679 7.486 -44.123 1.00 89.62 481 HIS A O 1
ATOM 3848 N N . LYS A 1 482 ? 34.396 5.783 -42.835 1.00 86.38 482 LYS A N 1
ATOM 3849 C CA . LYS A 1 482 ? 35.451 5.310 -43.747 1.00 86.38 482 LYS A CA 1
ATOM 3850 C C . LYS A 1 482 ? 34.885 4.930 -45.125 1.00 86.38 482 LYS A C 1
ATOM 3852 O O . LYS A 1 482 ? 35.402 5.385 -46.144 1.00 86.38 482 LYS A O 1
ATOM 3857 N N . ILE A 1 483 ? 33.771 4.191 -45.172 1.00 84.62 483 ILE A N 1
ATOM 3858 C CA . ILE A 1 483 ? 33.076 3.851 -46.429 1.00 84.62 483 ILE A CA 1
ATOM 3859 C C . ILE A 1 483 ? 32.597 5.111 -47.167 1.00 84.62 483 ILE A C 1
ATOM 3861 O O . ILE A 1 483 ? 32.769 5.207 -48.384 1.00 84.62 483 ILE A O 1
ATOM 3865 N N . ARG A 1 484 ? 32.038 6.103 -46.457 1.00 88.88 484 ARG A N 1
ATOM 3866 C CA . ARG A 1 484 ? 31.599 7.375 -47.062 1.00 88.88 484 ARG A CA 1
ATOM 3867 C C . ARG A 1 484 ? 32.771 8.159 -47.669 1.00 88.88 484 ARG A C 1
ATOM 3869 O O . ARG A 1 484 ? 32.608 8.719 -48.752 1.00 88.88 484 ARG A O 1
ATOM 3876 N N . GLN A 1 485 ? 33.942 8.174 -47.026 1.00 87.56 485 GLN A N 1
ATOM 3877 C CA . GLN A 1 485 ? 35.151 8.793 -47.591 1.00 87.56 485 GLN A CA 1
ATOM 3878 C C . GLN A 1 485 ? 35.585 8.105 -48.897 1.00 87.56 485 GLN A C 1
ATOM 3880 O O . GLN A 1 485 ? 35.816 8.787 -49.897 1.00 87.56 485 GLN A O 1
ATOM 3885 N N . ILE A 1 486 ? 35.622 6.766 -48.928 1.00 82.50 486 ILE A N 1
ATOM 3886 C CA . ILE A 1 486 ? 35.977 6.002 -50.139 1.00 82.50 486 ILE A CA 1
ATOM 3887 C C . ILE A 1 486 ? 34.981 6.297 -51.277 1.00 82.50 486 ILE A C 1
ATOM 3889 O O . ILE A 1 486 ? 35.389 6.594 -52.398 1.00 82.50 486 ILE A O 1
ATOM 3893 N N . GLN A 1 487 ? 33.675 6.338 -50.990 1.00 83.31 487 GLN A N 1
ATOM 3894 C CA . GLN A 1 487 ? 32.644 6.695 -51.979 1.00 83.31 487 GLN A CA 1
ATOM 3895 C C . GLN A 1 487 ? 32.809 8.116 -52.552 1.00 83.31 487 GLN A C 1
ATOM 3897 O O . GLN A 1 487 ? 32.507 8.351 -53.724 1.00 83.31 487 GLN A O 1
ATOM 3902 N N . GLN A 1 488 ? 33.285 9.082 -51.760 1.00 87.69 488 GLN A N 1
ATOM 3903 C CA . GLN A 1 488 ? 33.583 10.428 -52.265 1.00 87.69 488 GLN A CA 1
ATOM 3904 C C . GLN A 1 488 ? 34.773 10.413 -53.236 1.00 87.69 488 GLN A C 1
ATOM 3906 O O . GLN A 1 488 ? 34.695 11.041 -54.295 1.00 87.69 488 GLN A O 1
ATOM 3911 N N . GLN A 1 489 ? 35.827 9.650 -52.928 1.00 82.38 489 GLN A N 1
ATOM 3912 C CA . GLN A 1 489 ? 36.989 9.475 -53.808 1.00 82.38 489 GLN A CA 1
ATOM 3913 C C . GLN A 1 489 ? 36.609 8.751 -55.114 1.00 82.38 489 GLN A C 1
ATOM 3915 O O . GLN A 1 489 ? 36.930 9.246 -56.197 1.00 82.38 489 GLN A O 1
ATOM 3920 N N . GLU A 1 490 ? 35.825 7.665 -55.044 1.00 81.25 490 GLU A N 1
ATOM 3921 C CA . GLU A 1 490 ? 35.264 6.976 -56.221 1.00 81.25 490 GLU A CA 1
ATOM 3922 C C . GLU A 1 490 ? 34.530 7.953 -57.161 1.00 81.25 490 GLU A C 1
ATOM 3924 O O . GLU A 1 490 ? 34.736 7.938 -58.379 1.00 81.25 490 GLU A O 1
ATOM 3929 N N . ASN A 1 491 ? 33.683 8.827 -56.604 1.00 84.81 491 ASN A N 1
ATOM 3930 C CA . ASN A 1 491 ? 32.903 9.796 -57.375 1.00 84.81 491 ASN A CA 1
ATOM 3931 C C . ASN A 1 491 ? 33.781 10.872 -58.033 1.00 84.81 491 ASN A C 1
ATOM 3933 O O . ASN A 1 491 ? 33.561 11.200 -59.202 1.00 84.81 491 ASN A O 1
ATOM 3937 N N . GLN A 1 492 ? 34.797 11.387 -57.333 1.00 83.06 492 GLN A N 1
ATOM 3938 C CA . GLN A 1 492 ? 35.753 12.345 -57.905 1.00 83.06 492 GLN A CA 1
ATOM 3939 C C . GLN A 1 492 ? 36.538 11.728 -59.070 1.00 83.06 492 GLN A C 1
ATOM 3941 O O . GLN A 1 492 ? 36.611 12.320 -60.149 1.00 83.06 492 GLN A O 1
ATOM 3946 N N . ILE A 1 493 ? 37.067 10.510 -58.909 1.00 80.06 493 ILE A N 1
ATOM 3947 C CA . ILE A 1 493 ? 37.814 9.851 -59.989 1.00 80.06 493 ILE A CA 1
ATOM 3948 C C . ILE A 1 493 ? 36.880 9.512 -61.161 1.00 80.06 493 ILE A C 1
ATOM 3950 O O . ILE A 1 493 ? 37.267 9.679 -62.317 1.00 80.06 493 ILE A O 1
ATOM 3954 N N . ARG A 1 494 ? 35.622 9.121 -60.905 1.00 84.25 494 ARG A N 1
ATOM 3955 C CA . ARG A 1 494 ? 34.616 8.909 -61.962 1.00 84.25 494 ARG A CA 1
ATOM 3956 C C . ARG A 1 494 ? 34.365 10.178 -62.785 1.00 84.25 494 ARG A C 1
ATOM 3958 O O . ARG A 1 494 ? 34.287 10.090 -64.010 1.00 84.25 494 ARG A O 1
ATOM 3965 N N . GLN A 1 495 ? 34.295 11.350 -62.148 1.00 83.69 495 GLN A N 1
ATOM 3966 C CA . GLN A 1 495 ? 34.194 12.636 -62.851 1.00 83.69 495 GLN A CA 1
ATOM 3967 C C . GLN A 1 495 ? 35.449 12.935 -63.686 1.00 83.69 495 GLN A C 1
ATOM 3969 O O . GLN A 1 495 ? 35.325 13.301 -64.855 1.00 83.69 495 GLN A O 1
ATOM 3974 N N . LEU A 1 496 ? 36.650 12.719 -63.137 1.00 81.06 496 LEU A N 1
ATOM 3975 C CA . LEU A 1 496 ? 37.910 12.904 -63.870 1.00 81.06 496 LEU A CA 1
ATOM 3976 C C . LEU A 1 496 ? 38.016 11.968 -65.087 1.00 81.06 496 LEU A C 1
ATOM 3978 O O . LEU A 1 496 ? 38.371 12.423 -66.176 1.00 81.06 496 LEU A O 1
ATOM 3982 N N . LYS A 1 497 ? 37.630 10.690 -64.949 1.00 78.75 497 LYS A N 1
ATOM 3983 C CA . LYS A 1 497 ? 37.549 9.736 -66.070 1.00 78.75 497 LYS A CA 1
ATOM 3984 C C . LYS A 1 497 ? 36.551 10.190 -67.137 1.00 78.75 497 LYS A C 1
ATOM 3986 O O . LYS A 1 497 ? 36.874 10.139 -68.321 1.00 78.75 497 LYS A O 1
ATOM 3991 N N . ALA A 1 498 ? 35.370 10.676 -66.745 1.00 82.50 498 ALA A N 1
ATOM 3992 C CA . ALA A 1 498 ? 34.377 11.192 -67.689 1.00 82.50 498 ALA A CA 1
ATOM 3993 C C . ALA A 1 498 ? 34.904 12.412 -68.471 1.00 82.50 498 ALA A C 1
ATOM 3995 O O . ALA A 1 498 ? 34.760 12.469 -69.692 1.00 82.50 498 ALA A O 1
ATOM 3996 N N . GLN A 1 499 ? 35.590 13.346 -67.802 1.00 80.69 499 GLN A N 1
ATOM 3997 C CA . GLN A 1 499 ? 36.241 14.485 -68.460 1.00 80.69 499 GLN A CA 1
ATOM 3998 C C . GLN A 1 499 ? 37.379 14.050 -69.398 1.00 80.69 499 GLN A C 1
ATOM 4000 O O . GLN A 1 499 ? 37.523 14.605 -70.488 1.00 80.69 499 GLN A O 1
ATOM 4005 N N . ALA A 1 500 ? 38.186 13.057 -69.008 1.00 78.50 500 ALA A N 1
ATOM 4006 C CA . ALA A 1 500 ? 39.241 12.502 -69.856 1.00 78.50 500 ALA A CA 1
ATOM 4007 C C . ALA A 1 500 ? 38.661 11.826 -71.112 1.00 78.50 500 ALA A C 1
ATOM 4009 O O . ALA A 1 500 ? 39.133 12.084 -72.219 1.00 78.50 500 ALA A O 1
ATOM 4010 N N . ALA A 1 501 ? 37.586 11.043 -70.966 1.00 78.25 501 ALA A N 1
ATOM 4011 C CA . ALA A 1 501 ? 36.878 10.419 -72.082 1.00 78.25 501 ALA A CA 1
ATOM 4012 C C . ALA A 1 501 ? 36.283 11.461 -73.048 1.00 78.25 501 ALA A C 1
ATOM 4014 O O . ALA A 1 501 ? 36.489 11.358 -74.256 1.00 78.25 501 ALA A O 1
ATOM 4015 N N . GLN A 1 502 ? 35.635 12.513 -72.532 1.00 81.19 502 GLN A N 1
ATOM 4016 C CA . GLN A 1 502 ? 35.122 13.625 -73.347 1.00 81.19 502 GLN A CA 1
ATOM 4017 C C . GLN A 1 502 ? 36.238 14.343 -74.125 1.00 81.19 502 GLN A C 1
ATOM 4019 O O . GLN A 1 502 ? 36.070 14.649 -75.307 1.00 81.19 502 GLN A O 1
ATOM 4024 N N . LYS A 1 503 ? 37.400 14.582 -73.499 1.00 78.00 503 LYS A N 1
ATOM 4025 C CA . LYS A 1 503 ? 38.575 15.167 -74.172 1.00 78.00 503 LYS A CA 1
ATOM 4026 C C . LYS A 1 503 ? 39.118 14.246 -75.268 1.00 78.00 503 LYS A C 1
ATOM 4028 O O . LYS A 1 503 ? 39.375 14.719 -76.375 1.00 78.00 503 LYS A O 1
ATOM 4033 N N . ALA A 1 504 ? 39.245 12.947 -74.996 1.00 75.19 504 ALA A N 1
ATOM 4034 C CA . ALA A 1 504 ? 39.693 11.961 -75.978 1.00 75.19 504 ALA A CA 1
ATOM 4035 C C . ALA A 1 504 ? 38.728 11.857 -77.174 1.00 75.19 504 ALA A C 1
ATOM 4037 O O . ALA A 1 504 ? 39.169 11.813 -78.323 1.00 75.19 504 ALA A O 1
ATOM 4038 N N . GLU A 1 505 ? 37.415 11.895 -76.932 1.00 78.38 505 GLU A N 1
ATOM 4039 C CA . GLU A 1 505 ? 36.412 11.898 -77.999 1.00 78.38 505 GLU A CA 1
ATOM 4040 C C . GLU A 1 505 ? 36.452 13.196 -78.823 1.00 78.38 505 GLU A C 1
ATOM 4042 O O . GLU A 1 505 ? 36.380 13.150 -80.050 1.00 78.38 505 GLU A O 1
ATOM 4047 N N . ALA A 1 506 ? 36.645 14.354 -78.185 1.00 76.94 506 ALA A N 1
ATOM 4048 C CA . ALA A 1 506 ? 36.817 15.627 -78.885 1.00 76.94 506 ALA A CA 1
ATOM 4049 C C . ALA A 1 506 ? 38.074 15.640 -79.776 1.00 76.94 506 ALA A C 1
ATOM 4051 O O . ALA A 1 506 ? 38.022 16.145 -80.901 1.00 76.94 506 ALA A O 1
ATOM 4052 N N . ILE A 1 507 ? 39.183 15.047 -79.315 1.00 76.25 507 ILE A N 1
ATOM 4053 C CA . ILE A 1 507 ? 40.387 14.838 -80.133 1.00 76.25 507 ILE A CA 1
ATOM 4054 C C . ILE A 1 507 ? 40.062 13.917 -81.315 1.00 76.25 507 ILE A C 1
ATOM 4056 O O . ILE A 1 507 ? 40.360 14.281 -82.450 1.00 76.25 507 ILE A O 1
ATOM 4060 N N . LYS A 1 508 ? 39.389 12.781 -81.078 1.00 78.56 508 LYS A N 1
ATOM 4061 C CA . LYS A 1 508 ? 38.994 11.830 -82.130 1.00 78.56 508 LYS A CA 1
ATOM 4062 C C . LYS A 1 508 ? 38.114 12.480 -83.206 1.00 78.56 508 LYS A C 1
ATOM 4064 O O . LYS A 1 508 ? 38.383 12.330 -84.393 1.00 78.56 508 LYS A O 1
ATOM 4069 N N . ARG A 1 509 ? 37.105 13.265 -82.815 1.00 78.00 509 ARG A N 1
ATOM 4070 C CA . ARG A 1 509 ? 36.249 14.003 -83.762 1.00 78.00 509 ARG A CA 1
ATOM 4071 C C . ARG A 1 509 ? 37.065 14.989 -84.609 1.00 78.00 509 ARG A C 1
ATOM 4073 O O . ARG A 1 509 ? 36.868 15.047 -85.820 1.00 78.00 509 ARG A O 1
ATOM 4080 N N . LYS A 1 510 ? 38.025 15.708 -84.008 1.00 78.00 510 LYS A N 1
ATOM 4081 C CA . LYS A 1 510 ? 38.931 16.611 -84.743 1.00 78.00 510 LYS A CA 1
ATOM 4082 C C . LYS A 1 510 ? 39.907 15.872 -85.663 1.00 78.00 510 LYS A C 1
ATOM 4084 O O . LYS A 1 510 ? 40.204 16.378 -86.742 1.00 78.00 510 LYS A O 1
ATOM 4089 N N . THR A 1 511 ? 40.410 14.694 -85.288 1.00 74.25 511 THR A N 1
ATOM 4090 C CA . THR A 1 511 ? 41.277 13.904 -86.181 1.00 74.25 511 THR A CA 1
ATOM 4091 C C . THR A 1 511 ? 40.492 13.315 -87.353 1.00 74.25 511 THR A C 1
ATOM 4093 O O . THR A 1 511 ? 40.975 13.389 -88.481 1.00 74.25 511 THR A O 1
ATOM 4096 N N . GLU A 1 512 ? 39.264 12.838 -87.131 1.00 78.75 512 GLU A N 1
ATOM 4097 C CA . GLU A 1 512 ? 38.342 12.407 -88.195 1.00 78.75 512 GLU A CA 1
ATOM 4098 C C . GLU A 1 512 ? 37.959 13.562 -89.139 1.00 78.75 512 GLU A C 1
ATOM 4100 O O . GLU A 1 512 ? 37.903 13.379 -90.355 1.00 78.75 512 GLU A O 1
ATOM 4105 N N . GLU A 1 513 ? 37.736 14.770 -88.614 1.00 75.69 513 GLU A N 1
ATOM 4106 C CA . GLU A 1 513 ? 37.481 15.974 -89.414 1.00 75.69 513 GLU A CA 1
ATOM 4107 C C . GLU A 1 513 ? 38.699 16.358 -90.272 1.00 75.69 513 GLU A C 1
ATOM 4109 O O . GLU A 1 513 ? 38.575 16.504 -91.490 1.00 75.69 513 GLU A O 1
ATOM 4114 N N . CYS A 1 514 ? 39.895 16.416 -89.677 1.00 71.19 514 CYS A N 1
ATOM 4115 C CA . CYS A 1 514 ? 41.154 16.610 -90.401 1.00 71.19 514 CYS A CA 1
ATOM 4116 C C . CYS A 1 514 ? 41.385 15.537 -91.478 1.00 71.19 514 CYS A C 1
ATOM 4118 O O . CYS A 1 514 ? 41.891 15.846 -92.560 1.00 71.19 514 CYS A O 1
ATOM 4120 N N . GLN A 1 515 ? 41.008 14.284 -91.214 1.00 73.12 515 GLN A N 1
ATOM 4121 C CA . GLN A 1 515 ? 41.111 13.199 -92.185 1.00 73.12 515 GLN A CA 1
ATOM 4122 C C . GLN A 1 515 ? 40.127 13.387 -93.349 1.00 73.12 515 GLN A C 1
ATOM 4124 O O . GLN A 1 515 ? 40.555 13.341 -94.501 1.00 73.12 515 GLN A O 1
ATOM 4129 N N . ARG A 1 516 ? 38.853 13.712 -93.082 1.00 76.19 516 ARG A N 1
ATOM 4130 C CA . ARG A 1 516 ? 37.860 14.035 -94.128 1.00 76.19 516 ARG A CA 1
ATOM 4131 C C . ARG A 1 516 ? 38.278 15.231 -94.985 1.00 76.19 516 ARG A C 1
ATOM 4133 O O . ARG A 1 516 ? 38.037 15.231 -96.190 1.00 76.19 516 ARG A O 1
ATOM 4140 N N . LEU A 1 517 ? 38.907 16.248 -94.392 1.00 70.62 517 LEU A N 1
ATOM 4141 C CA . LEU A 1 517 ? 39.444 17.395 -95.132 1.00 70.62 517 LEU A CA 1
ATOM 4142 C C . LEU A 1 517 ? 40.602 16.979 -96.055 1.00 70.62 517 LEU A C 1
ATOM 4144 O O . LEU A 1 517 ? 40.603 17.354 -97.226 1.00 70.62 517 LEU A O 1
ATOM 4148 N N . ARG A 1 518 ? 41.527 16.130 -95.583 1.00 69.56 518 ARG A N 1
ATOM 4149 C CA . ARG A 1 518 ? 42.596 15.546 -96.420 1.00 69.56 518 ARG A CA 1
ATOM 4150 C C . ARG A 1 518 ? 42.061 14.634 -97.527 1.00 69.56 518 ARG A C 1
ATOM 4152 O O . ARG A 1 518 ? 42.615 14.620 -98.622 1.00 69.56 518 ARG A O 1
ATOM 4159 N N . GLU A 1 519 ? 40.994 13.883 -97.272 1.00 67.69 519 GLU A N 1
ATOM 4160 C CA . GLU A 1 519 ? 40.343 13.032 -98.276 1.00 67.69 519 GLU A CA 1
ATOM 4161 C C . GLU A 1 519 ? 39.644 13.868 -99.357 1.00 67.69 519 GLU A C 1
ATOM 4163 O O . GLU A 1 519 ? 39.826 13.589 -100.542 1.00 67.69 519 GLU A O 1
ATOM 4168 N N . LYS A 1 520 ? 38.949 14.953 -98.984 1.00 68.69 520 LYS A N 1
ATOM 4169 C CA . LYS A 1 520 ? 38.426 15.940 -99.947 1.00 68.69 520 LYS A CA 1
ATOM 4170 C C . LYS A 1 520 ? 39.543 16.591 -100.769 1.00 68.69 520 LYS A C 1
ATOM 4172 O O . LYS A 1 520 ? 39.403 16.710 -101.981 1.00 68.69 520 LYS A O 1
ATOM 4177 N N . GLN A 1 521 ? 40.666 16.942 -100.140 1.00 60.59 521 GLN A N 1
ATOM 4178 C CA . GLN A 1 521 ? 41.824 17.522 -100.829 1.00 60.59 521 GLN A CA 1
ATOM 4179 C C . GLN A 1 521 ? 42.463 16.535 -101.828 1.00 60.59 521 GLN A C 1
ATOM 4181 O O . GLN A 1 521 ? 42.771 16.902 -102.961 1.00 60.59 521 GLN A O 1
ATOM 4186 N N . ARG A 1 522 ? 42.554 15.246 -101.471 1.00 58.06 522 ARG A N 1
ATOM 4187 C CA . ARG A 1 522 ? 42.972 14.177 -102.397 1.00 58.06 522 ARG A CA 1
ATOM 4188 C C . ARG A 1 522 ? 41.992 13.949 -103.549 1.00 58.06 522 ARG A C 1
ATOM 4190 O O . ARG A 1 522 ? 42.429 13.600 -104.639 1.00 58.06 522 ARG A O 1
ATOM 4197 N N . GLN A 1 523 ? 40.691 14.146 -103.335 1.00 57.00 523 GLN A N 1
ATOM 4198 C CA . GLN A 1 523 ? 39.698 14.086 -104.414 1.00 57.00 523 GLN A CA 1
ATOM 4199 C C . GLN A 1 523 ? 39.819 15.279 -105.377 1.00 57.00 523 GLN A C 1
ATOM 4201 O O . GLN A 1 523 ? 39.585 15.106 -106.569 1.00 57.00 523 GLN A O 1
ATOM 4206 N N . THR A 1 524 ? 40.258 16.456 -104.911 1.00 54.53 524 THR A N 1
ATOM 4207 C CA . THR A 1 524 ? 40.553 17.605 -105.792 1.00 54.53 524 THR A CA 1
ATOM 4208 C C . THR A 1 524 ? 41.877 17.495 -106.557 1.00 54.53 524 THR A C 1
ATOM 4210 O O . THR A 1 524 ? 42.017 18.122 -107.601 1.00 54.53 524 THR A O 1
ATOM 4213 N N . GLU A 1 525 ? 42.828 16.673 -106.102 1.00 47.78 525 GLU A N 1
ATOM 4214 C CA . GLU A 1 525 ? 44.114 16.418 -106.786 1.00 47.78 525 GLU A CA 1
ATOM 4215 C C . GLU A 1 525 ? 44.063 15.196 -107.741 1.00 47.78 525 GLU A C 1
ATOM 4217 O O . GLU A 1 525 ? 45.071 14.781 -108.311 1.00 47.78 525 GLU A O 1
ATOM 4222 N N . GLY A 1 526 ? 42.879 14.605 -107.938 1.00 43.69 526 GLY A N 1
ATOM 4223 C CA . GLY A 1 526 ? 42.670 13.315 -108.603 1.00 43.69 526 GLY A CA 1
ATOM 4224 C C . GLY A 1 526 ? 42.477 13.322 -110.128 1.00 43.69 526 GLY A C 1
ATOM 4225 O O . GLY A 1 526 ? 41.564 12.652 -110.605 1.00 43.69 526 GLY A O 1
ATOM 4226 N N . ILE A 1 527 ? 43.322 14.006 -110.911 1.00 43.44 527 ILE A N 1
ATOM 4227 C CA . ILE A 1 527 ? 43.395 13.812 -112.380 1.00 43.44 527 ILE A CA 1
ATOM 4228 C C . ILE A 1 527 ? 44.861 13.628 -112.803 1.00 43.44 527 ILE A C 1
ATOM 4230 O O . ILE A 1 527 ? 45.558 14.598 -113.089 1.00 43.44 527 ILE A O 1
ATOM 4234 N N . GLY A 1 528 ? 45.338 12.377 -112.871 1.00 36.34 528 GLY A N 1
ATOM 4235 C CA . GLY A 1 528 ? 46.692 12.102 -113.374 1.00 36.34 528 GLY A CA 1
ATOM 4236 C C . GLY A 1 528 ? 47.259 10.696 -113.139 1.00 36.34 528 GLY A C 1
ATOM 4237 O O . GLY A 1 528 ? 47.989 10.481 -112.183 1.00 36.34 528 GLY A O 1
ATOM 4238 N N . GLY A 1 529 ? 47.025 9.780 -114.086 1.00 36.16 529 GLY A N 1
ATOM 4239 C CA . GLY A 1 529 ? 48.040 8.797 -114.517 1.00 36.16 529 GLY A CA 1
ATOM 4240 C C . GLY A 1 529 ? 48.379 7.604 -113.605 1.00 36.16 529 GLY A C 1
ATOM 4241 O O . GLY A 1 529 ? 49.206 7.682 -112.705 1.00 36.16 529 GLY A O 1
ATOM 4242 N N . ALA A 1 530 ? 47.846 6.430 -113.947 1.00 40.25 530 ALA A N 1
ATOM 4243 C CA . ALA A 1 530 ? 48.226 5.143 -113.359 1.00 40.25 530 ALA A CA 1
ATOM 4244 C C . ALA A 1 530 ? 49.635 4.651 -113.759 1.00 40.25 530 ALA A C 1
ATOM 4246 O O . ALA A 1 530 ? 50.049 4.854 -114.898 1.00 40.25 530 ALA A O 1
ATOM 4247 N N . ARG A 1 531 ? 50.249 3.790 -112.922 1.00 33.97 531 ARG A N 1
ATOM 4248 C CA . ARG A 1 531 ? 50.573 2.398 -113.328 1.00 33.97 531 ARG A CA 1
ATOM 4249 C C . ARG A 1 531 ? 50.918 1.483 -112.142 1.00 33.97 531 ARG A C 1
ATOM 4251 O O . ARG A 1 531 ? 51.786 1.799 -111.338 1.00 33.97 531 ARG A O 1
ATOM 4258 N N . ARG A 1 532 ? 50.295 0.298 -112.082 1.00 43.41 532 ARG A N 1
ATOM 4259 C CA . ARG A 1 532 ? 50.804 -0.855 -111.312 1.00 43.41 532 ARG A CA 1
ATOM 4260 C C . ARG A 1 532 ? 51.857 -1.588 -112.148 1.00 43.41 532 ARG A C 1
ATOM 4262 O O . ARG A 1 532 ? 51.575 -1.901 -113.302 1.00 43.41 532 ARG A O 1
ATOM 4269 N N . VAL A 1 533 ? 52.977 -1.967 -111.535 1.00 34.28 533 VAL A N 1
ATOM 4270 C CA . VAL A 1 533 ? 53.787 -3.130 -111.939 1.00 34.28 533 VAL A CA 1
ATOM 4271 C C . VAL A 1 533 ? 54.180 -3.885 -110.666 1.00 34.28 533 VAL A C 1
ATOM 4273 O O . VAL A 1 533 ? 54.394 -3.279 -109.620 1.00 34.28 533 VAL A O 1
ATOM 4276 N N . ASN A 1 534 ? 54.200 -5.210 -110.755 1.00 37.12 534 ASN A N 1
ATOM 4277 C CA . ASN A 1 534 ? 54.458 -6.156 -109.675 1.00 37.12 534 ASN A CA 1
ATOM 4278 C C . ASN A 1 534 ? 55.585 -7.087 -110.137 1.00 37.12 534 ASN A C 1
ATOM 4280 O O . ASN A 1 534 ? 55.411 -7.681 -111.199 1.00 37.12 534 ASN A O 1
ATOM 4284 N N . LEU A 1 535 ? 56.673 -7.240 -109.371 1.00 31.67 535 LEU A N 1
ATOM 4285 C CA . LEU A 1 535 ? 57.436 -8.496 -109.330 1.00 31.67 535 LEU A CA 1
ATOM 4286 C C . LEU A 1 535 ? 58.402 -8.579 -108.135 1.00 31.67 535 LEU A C 1
ATOM 4288 O O . LEU A 1 535 ? 58.885 -7.570 -107.628 1.00 31.67 535 LEU A O 1
ATOM 4292 N N . ASN A 1 536 ? 58.672 -9.816 -107.718 1.00 35.50 536 ASN A N 1
ATOM 4293 C CA . ASN A 1 536 ? 59.591 -10.197 -106.646 1.00 35.50 536 ASN A CA 1
ATOM 4294 C C . ASN A 1 536 ? 61.037 -10.417 -107.151 1.00 35.50 536 ASN A C 1
ATOM 4296 O O . ASN A 1 536 ? 61.265 -10.527 -108.351 1.00 35.50 536 ASN A O 1
ATOM 4300 N N . GLN A 1 537 ? 61.929 -10.673 -106.181 1.00 35.28 537 GLN A N 1
ATOM 4301 C CA . GLN A 1 537 ? 63.244 -11.348 -106.257 1.00 35.28 537 GLN A CA 1
ATOM 4302 C C . GLN A 1 537 ? 64.520 -10.481 -106.379 1.00 35.28 537 GLN A C 1
ATOM 4304 O O . GLN A 1 537 ? 64.924 -10.047 -107.447 1.00 35.28 537 GLN A O 1
ATOM 4309 N N . THR A 1 538 ? 65.147 -10.292 -105.211 1.00 31.28 538 THR A N 1
ATOM 4310 C CA . THR A 1 538 ? 66.497 -10.752 -104.804 1.00 31.28 538 THR A CA 1
ATOM 4311 C C . THR A 1 538 ? 67.722 -10.641 -105.744 1.00 31.28 538 THR A C 1
ATOM 4313 O O . THR A 1 538 ? 67.690 -11.009 -106.912 1.00 31.28 538 THR A O 1
ATOM 4316 N N . THR A 1 539 ? 68.875 -10.420 -105.083 1.00 30.25 539 THR A N 1
ATOM 4317 C CA . THR A 1 539 ? 70.254 -10.915 -105.378 1.00 30.25 539 THR A CA 1
ATOM 4318 C C . THR A 1 539 ? 71.272 -9.975 -106.077 1.00 30.25 539 THR A C 1
ATOM 4320 O O . THR A 1 539 ? 71.363 -9.894 -107.293 1.00 30.25 539 THR A O 1
ATOM 4323 N N . THR A 1 540 ? 72.148 -9.396 -105.233 1.00 31.09 540 THR A N 1
ATOM 4324 C CA . THR A 1 540 ? 73.639 -9.386 -105.306 1.00 31.09 540 THR A CA 1
ATOM 4325 C C . THR A 1 540 ? 74.481 -8.539 -106.292 1.00 31.09 540 THR A C 1
ATOM 4327 O O . THR A 1 540 ? 74.570 -8.841 -107.473 1.00 31.09 540 THR A O 1
ATOM 4330 N N . ILE A 1 541 ? 75.349 -7.721 -105.658 1.00 31.33 541 ILE A N 1
ATOM 4331 C CA . ILE A 1 541 ? 76.832 -7.642 -105.803 1.00 31.33 541 ILE A CA 1
ATOM 4332 C C . ILE A 1 541 ? 77.484 -6.692 -106.847 1.00 31.33 541 ILE A C 1
ATOM 4334 O O . ILE A 1 541 ? 77.120 -6.616 -108.012 1.00 31.33 541 ILE A O 1
ATOM 4338 N N . SER A 1 542 ? 78.578 -6.067 -106.368 1.00 29.67 542 SER A N 1
ATOM 4339 C CA . SER A 1 542 ? 79.743 -5.445 -107.046 1.00 29.67 542 SER A CA 1
ATOM 4340 C C . SER A 1 542 ? 79.673 -4.018 -107.640 1.00 29.67 542 SER A C 1
ATOM 4342 O O . SER A 1 542 ? 79.089 -3.757 -108.682 1.00 29.67 542 SER A O 1
ATOM 4344 N N . HIS A 1 543 ? 80.409 -3.113 -106.975 1.00 31.75 543 HIS A N 1
ATOM 4345 C CA . HIS A 1 543 ? 81.182 -1.979 -107.537 1.00 31.75 543 HIS A CA 1
ATOM 4346 C C . HIS A 1 543 ? 82.468 -2.504 -108.250 1.00 31.75 543 HIS A C 1
ATOM 4348 O O . HIS A 1 543 ? 82.693 -3.714 -108.144 1.00 31.75 543 HIS A O 1
ATOM 4354 N N . PRO A 1 544 ? 83.380 -1.695 -108.864 1.00 52.16 544 PRO A N 1
ATOM 4355 C CA . PRO A 1 544 ? 83.504 -0.219 -108.967 1.00 52.16 544 PRO A CA 1
ATOM 4356 C C . PRO A 1 544 ? 83.654 0.253 -110.455 1.00 52.16 544 PRO A C 1
ATOM 4358 O O . PRO A 1 544 ? 83.083 -0.411 -111.309 1.00 52.16 544 PRO A O 1
ATOM 4361 N N . MET A 1 545 ? 84.315 1.341 -110.913 1.00 32.53 545 MET A N 1
ATOM 4362 C CA . MET A 1 545 ? 85.195 2.396 -110.347 1.00 32.53 545 MET A CA 1
ATOM 4363 C C . MET A 1 545 ? 85.193 3.655 -111.262 1.00 32.53 545 MET A C 1
ATOM 4365 O O . MET A 1 545 ? 85.240 3.477 -112.472 1.00 32.53 545 MET A O 1
ATOM 4369 N N . ASN A 1 546 ? 85.308 4.871 -110.691 1.00 31.30 546 ASN A N 1
ATOM 4370 C CA . ASN A 1 546 ? 85.767 6.143 -111.318 1.00 31.30 546 ASN A CA 1
ATOM 4371 C C . ASN A 1 546 ? 84.998 6.725 -112.549 1.00 31.30 546 ASN A C 1
ATOM 4373 O O . ASN A 1 546 ? 84.479 6.010 -113.389 1.00 31.30 546 ASN A O 1
ATOM 4377 N N . THR A 1 547 ? 84.887 8.052 -112.756 1.00 30.38 547 THR A N 1
ATOM 4378 C CA . THR A 1 547 ? 85.848 9.131 -112.425 1.00 30.38 547 THR A CA 1
ATOM 4379 C C . THR A 1 547 ? 85.186 10.530 -112.298 1.00 30.38 547 THR A C 1
ATOM 4381 O O . THR A 1 547 ? 84.239 10.831 -113.014 1.00 30.38 547 THR A O 1
ATOM 4384 N N . THR A 1 548 ? 85.790 11.392 -111.466 1.00 32.75 548 THR A N 1
ATOM 4385 C CA . THR A 1 548 ? 85.853 12.882 -111.514 1.00 32.75 548 THR A CA 1
ATOM 4386 C C . THR A 1 548 ? 84.623 13.784 -111.220 1.00 32.75 548 THR A C 1
ATOM 4388 O O . THR A 1 548 ? 83.654 13.875 -111.961 1.00 32.75 548 THR A O 1
ATOM 4391 N N . MET A 1 549 ? 84.808 14.552 -110.136 1.00 36.69 549 MET A N 1
ATOM 4392 C CA . MET A 1 549 ? 84.122 15.740 -109.572 1.00 36.69 549 MET A CA 1
ATOM 4393 C C . MET A 1 549 ? 84.031 16.972 -110.528 1.00 36.69 549 MET A C 1
ATOM 4395 O O . MET A 1 549 ? 84.821 17.020 -111.469 1.00 36.69 549 MET A O 1
ATOM 4399 N N . PRO A 1 550 ? 83.139 17.985 -110.321 1.00 43.56 550 PRO A N 1
ATOM 4400 C CA . PRO A 1 550 ? 83.136 18.853 -109.125 1.00 43.56 550 PRO A CA 1
ATOM 4401 C C . PRO A 1 550 ? 81.781 19.194 -108.468 1.00 43.56 550 PRO A C 1
ATOM 4403 O O . PRO A 1 550 ? 80.701 19.005 -109.017 1.00 43.56 550 PRO A O 1
ATOM 4406 N N . GLN A 1 551 ? 81.890 19.715 -107.241 1.00 44.81 551 GLN A N 1
ATOM 4407 C CA . GLN A 1 551 ? 80.802 20.069 -106.323 1.00 44.81 551 GLN A CA 1
ATOM 4408 C C . GLN A 1 551 ? 79.971 21.283 -106.773 1.00 44.81 551 GLN A C 1
ATOM 4410 O O . GLN A 1 551 ? 80.542 22.309 -107.136 1.00 44.81 551 GLN A O 1
ATOM 4415 N N . GLN A 1 552 ? 78.657 21.242 -106.521 1.00 35.50 552 GLN A N 1
ATOM 4416 C CA . GLN A 1 552 ? 77.894 22.391 -106.006 1.00 35.50 552 GLN A CA 1
ATOM 4417 C C . GLN A 1 552 ? 76.879 21.922 -104.944 1.00 35.50 552 GLN A C 1
ATOM 4419 O O . GLN A 1 552 ? 76.356 20.812 -105.019 1.00 35.50 552 GLN A O 1
ATOM 4424 N N . ASN A 1 553 ? 76.656 22.757 -103.924 1.00 37.72 553 ASN A N 1
ATOM 4425 C CA . ASN A 1 553 ? 75.817 22.476 -102.751 1.00 37.72 553 ASN A CA 1
ATOM 4426 C C . ASN A 1 553 ? 74.391 23.052 -102.884 1.00 37.72 553 ASN A C 1
ATOM 4428 O O . ASN A 1 553 ? 74.162 23.968 -103.667 1.00 37.72 553 ASN A O 1
ATOM 4432 N N . PHE A 1 554 ? 73.516 22.609 -101.968 1.00 34.31 554 PHE A N 1
ATOM 4433 C CA . PHE A 1 554 ? 72.138 23.065 -101.691 1.00 34.31 554 PHE A CA 1
ATOM 4434 C C . PHE A 1 554 ? 71.048 22.607 -102.691 1.00 34.31 554 PHE A C 1
ATOM 4436 O O . PHE A 1 554 ? 71.289 22.490 -103.882 1.00 34.31 554 PHE A O 1
ATOM 4443 N N . CYS A 1 555 ? 69.813 22.303 -102.260 1.00 36.72 555 CYS A N 1
ATOM 4444 C CA . CYS A 1 555 ? 69.187 22.592 -100.960 1.00 36.72 555 CYS A CA 1
ATOM 4445 C C . CYS A 1 555 ? 68.302 21.446 -100.419 1.00 36.72 555 CYS A C 1
ATOM 4447 O O . CYS A 1 555 ? 67.442 20.925 -101.126 1.00 36.72 555 CYS A O 1
ATOM 4449 N N . ASN A 1 556 ? 68.440 21.134 -99.124 1.00 48.00 556 ASN A N 1
ATOM 4450 C CA . ASN A 1 556 ? 67.471 20.335 -98.366 1.00 48.00 556 ASN A CA 1
ATOM 4451 C C . ASN A 1 556 ? 66.273 21.219 -97.962 1.00 48.00 556 ASN A C 1
ATOM 4453 O O . ASN A 1 556 ? 66.295 21.853 -96.909 1.00 48.00 556 ASN A O 1
ATOM 4457 N N . CYS A 1 557 ? 65.203 21.235 -98.758 1.00 38.81 557 CYS A N 1
ATOM 4458 C CA . CYS A 1 557 ? 63.941 21.889 -98.386 1.00 38.81 557 CYS A CA 1
ATOM 4459 C C . CYS A 1 557 ? 62.951 20.915 -97.722 1.00 38.81 557 CYS A C 1
ATOM 4461 O O . CYS A 1 557 ? 61.849 20.690 -98.219 1.00 38.81 557 CYS A O 1
ATOM 4463 N N . PHE A 1 558 ? 63.314 20.378 -96.553 1.00 43.25 558 PHE A N 1
ATOM 4464 C CA . PHE A 1 558 ? 62.312 19.856 -95.618 1.00 43.25 558 PHE A CA 1
ATOM 4465 C C . PHE A 1 558 ? 61.682 21.054 -94.897 1.00 43.25 558 PHE A C 1
ATOM 4467 O O . PHE A 1 558 ? 62.394 21.831 -94.260 1.00 43.25 558 PHE A O 1
ATOM 4474 N N . SER A 1 559 ? 60.368 21.267 -95.028 1.00 49.16 559 SER A N 1
ATOM 4475 C CA . SER A 1 559 ? 59.765 22.493 -94.490 1.00 49.16 559 SER A CA 1
ATOM 4476 C C . SER A 1 559 ? 59.807 22.517 -92.954 1.00 49.16 559 SER A C 1
ATOM 4478 O O . SER A 1 559 ? 59.437 21.546 -92.288 1.00 49.16 559 SER A O 1
ATOM 4480 N N . SER A 1 560 ? 60.203 23.662 -92.385 1.00 51.91 560 SER A N 1
ATOM 4481 C CA . SER A 1 560 ? 60.242 23.899 -90.929 1.00 51.91 560 SER A CA 1
ATOM 4482 C C . SER A 1 560 ? 58.882 23.631 -90.251 1.00 51.91 560 SER A C 1
ATOM 4484 O O . SER A 1 560 ? 58.817 23.181 -89.108 1.00 51.91 560 SER A O 1
ATOM 4486 N N . SER A 1 561 ? 57.782 23.806 -90.995 1.00 48.44 561 SER A N 1
ATOM 4487 C CA . SER A 1 561 ? 56.419 23.506 -90.541 1.00 48.44 561 SER A CA 1
ATOM 4488 C C . SER A 1 561 ? 56.191 22.008 -90.276 1.00 48.44 561 SER A C 1
ATOM 4490 O O . SER A 1 561 ? 55.587 21.648 -89.265 1.00 48.44 561 SER A O 1
ATOM 4492 N N . CYS A 1 562 ? 56.737 21.116 -91.114 1.00 49.31 562 CYS A N 1
ATOM 4493 C CA . CYS A 1 562 ? 56.618 19.667 -90.917 1.00 49.31 562 CYS A CA 1
ATOM 4494 C C . CYS A 1 562 ? 57.415 19.173 -89.701 1.00 49.31 562 CYS A C 1
ATOM 4496 O O . CYS A 1 562 ? 56.900 18.366 -88.931 1.00 49.31 562 CYS A O 1
ATOM 4498 N N . GLN A 1 563 ? 58.638 19.675 -89.488 1.00 53.28 563 GLN A N 1
ATOM 4499 C CA . GLN A 1 563 ? 59.424 19.327 -88.296 1.00 53.28 563 GLN A CA 1
ATOM 4500 C C . GLN A 1 563 ? 58.742 19.793 -87.006 1.00 53.28 563 GLN A C 1
ATOM 4502 O O . GLN A 1 563 ? 58.679 19.029 -86.044 1.00 53.28 563 GLN A O 1
ATOM 4507 N N . LYS A 1 564 ? 58.173 21.006 -86.997 1.00 53.00 564 LYS A N 1
ATOM 4508 C CA . LYS A 1 564 ? 57.457 21.532 -85.829 1.00 53.00 564 LYS A CA 1
ATOM 4509 C C . LYS A 1 564 ? 56.206 20.706 -85.507 1.00 53.00 564 LYS A C 1
ATOM 4511 O O . LYS A 1 564 ?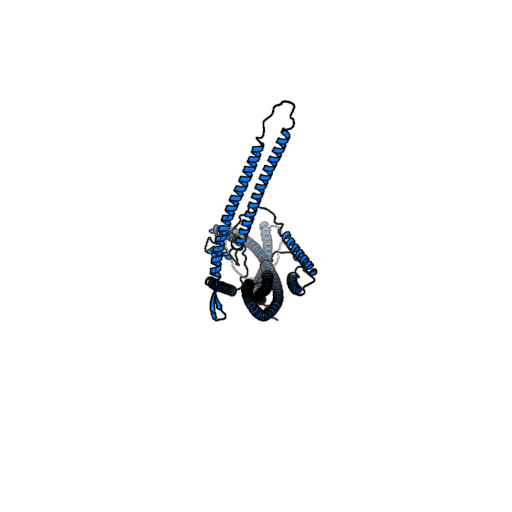 56.040 20.287 -84.370 1.00 53.00 564 LYS A O 1
ATOM 4516 N N . ALA A 1 565 ? 55.406 20.351 -86.516 1.00 54.06 565 ALA A N 1
ATOM 4517 C CA . ALA A 1 565 ? 54.220 19.510 -86.335 1.00 54.06 565 ALA A CA 1
ATOM 4518 C C . ALA A 1 565 ? 54.534 18.092 -85.810 1.00 54.06 565 ALA A C 1
ATOM 4520 O O . ALA A 1 565 ? 53.767 17.560 -85.007 1.00 54.06 565 ALA A O 1
ATOM 4521 N N . VAL A 1 566 ? 55.653 17.486 -86.232 1.00 53.53 566 VAL A N 1
ATOM 4522 C CA . VAL A 1 566 ? 56.115 16.180 -85.720 1.00 53.53 566 VAL A CA 1
ATOM 4523 C C . VAL A 1 566 ? 56.619 16.296 -84.278 1.00 53.53 566 VAL A C 1
ATOM 4525 O O . VAL A 1 566 ? 56.293 15.444 -83.455 1.00 53.53 566 VAL A O 1
ATOM 4528 N N . PHE A 1 567 ? 57.352 17.361 -83.944 1.00 52.22 567 PHE A N 1
ATOM 4529 C CA . PHE A 1 567 ? 57.829 17.613 -82.580 1.00 52.22 567 PHE A CA 1
ATOM 4530 C C . PHE A 1 567 ? 56.673 17.896 -81.603 1.00 52.22 567 PHE A C 1
ATOM 4532 O O . PHE A 1 567 ? 56.638 17.343 -80.503 1.00 52.22 567 PHE A O 1
ATOM 4539 N N . ASP A 1 568 ? 55.680 18.679 -82.034 1.00 51.81 568 ASP A N 1
ATOM 4540 C CA . ASP A 1 568 ? 54.465 18.954 -81.263 1.00 51.81 568 ASP A CA 1
ATOM 4541 C C . ASP A 1 568 ? 53.587 17.692 -81.120 1.00 51.81 568 ASP A C 1
ATOM 4543 O O . ASP A 1 568 ? 52.992 17.476 -80.065 1.00 51.81 568 ASP A O 1
ATOM 4547 N N . HIS A 1 569 ? 53.538 16.801 -82.123 1.00 55.03 569 HIS A N 1
ATOM 4548 C CA . HIS A 1 569 ? 52.931 15.468 -81.965 1.00 55.03 569 HIS A CA 1
ATOM 4549 C C . HIS A 1 569 ? 53.692 14.598 -80.957 1.00 55.03 569 HIS A C 1
ATOM 4551 O O . HIS A 1 569 ? 53.053 13.952 -80.131 1.00 55.03 569 HIS A O 1
ATOM 4557 N N . GLY A 1 570 ? 55.029 14.603 -80.986 1.00 55.62 570 GLY A N 1
ATOM 4558 C CA . GLY A 1 570 ? 55.868 13.855 -80.043 1.00 55.62 570 GLY A CA 1
ATOM 4559 C C . GLY A 1 570 ? 55.626 14.272 -78.592 1.00 55.62 570 GLY A C 1
ATOM 4560 O O . GLY A 1 570 ? 55.279 13.433 -77.764 1.00 55.62 570 GLY A O 1
ATOM 4561 N N . LYS A 1 571 ? 55.683 15.579 -78.300 1.00 54.41 571 LYS A N 1
ATOM 4562 C CA . LYS A 1 571 ? 55.379 16.105 -76.957 1.00 54.41 571 LYS A CA 1
ATOM 4563 C C . LYS A 1 571 ? 53.951 15.810 -76.500 1.00 54.41 571 LYS A C 1
ATOM 4565 O O . LYS A 1 571 ? 53.741 15.499 -75.331 1.00 54.41 571 LYS A O 1
ATOM 4570 N N . ASN A 1 572 ? 52.969 15.891 -77.399 1.00 55.47 572 ASN A N 1
ATOM 4571 C CA . ASN A 1 572 ? 51.587 15.545 -77.059 1.00 55.47 572 ASN A CA 1
ATOM 4572 C C . ASN A 1 572 ? 51.407 14.034 -76.819 1.00 55.47 572 ASN A C 1
ATOM 4574 O O . ASN A 1 572 ? 50.602 13.660 -75.971 1.00 55.47 572 ASN A O 1
ATOM 4578 N N . ALA A 1 573 ? 52.166 13.171 -77.502 1.00 57.12 573 ALA A N 1
ATOM 4579 C CA . ALA A 1 573 ? 52.148 11.726 -77.280 1.00 57.12 573 ALA A CA 1
ATOM 4580 C C . ALA A 1 573 ? 52.815 11.326 -75.950 1.00 57.12 573 ALA A C 1
ATOM 4582 O O . ALA A 1 573 ? 52.260 10.504 -75.226 1.00 57.12 573 ALA A O 1
ATOM 4583 N N . GLU A 1 574 ? 53.942 11.942 -75.577 1.00 55.69 574 GLU A N 1
ATOM 4584 C CA . GLU A 1 574 ? 54.554 11.758 -74.248 1.00 55.69 574 GLU A CA 1
ATOM 4585 C C . GLU A 1 574 ? 53.635 12.266 -73.122 1.00 55.69 574 GLU A C 1
ATOM 4587 O O . GLU A 1 574 ? 53.507 11.629 -72.072 1.00 55.69 574 GLU A O 1
ATOM 4592 N N . LEU A 1 575 ? 52.936 13.385 -73.346 1.00 61.91 575 LEU A N 1
ATOM 4593 C CA . LEU A 1 575 ? 51.955 13.914 -72.398 1.00 61.91 575 LEU A CA 1
ATOM 4594 C C . LEU A 1 575 ? 50.726 12.993 -72.264 1.00 61.91 575 LEU A C 1
ATOM 4596 O O . LEU A 1 575 ? 50.272 12.750 -71.149 1.00 61.91 575 LEU A O 1
ATOM 4600 N N . ASP A 1 576 ? 50.214 12.427 -73.362 1.00 63.59 576 ASP A N 1
ATOM 4601 C CA . ASP A 1 576 ? 49.121 11.442 -73.324 1.00 63.59 576 ASP A CA 1
ATOM 4602 C C . ASP A 1 576 ? 49.575 10.123 -72.669 1.00 63.59 576 ASP A C 1
ATOM 4604 O O . ASP A 1 576 ? 48.847 9.541 -71.869 1.00 63.59 576 ASP A O 1
ATOM 4608 N N . GLN A 1 577 ? 50.810 9.671 -72.914 1.00 69.50 577 GLN A N 1
ATOM 4609 C CA . GLN A 1 577 ? 51.371 8.471 -72.285 1.00 69.50 577 GLN A CA 1
ATOM 4610 C C . GLN A 1 577 ? 51.565 8.642 -70.770 1.00 69.50 577 GLN A C 1
ATOM 4612 O O . GLN A 1 577 ? 51.194 7.752 -70.002 1.00 69.50 577 GLN A O 1
ATOM 4617 N N . THR A 1 578 ? 52.093 9.782 -70.318 1.00 70.56 578 THR A N 1
ATOM 4618 C CA . THR A 1 578 ? 52.242 10.084 -68.881 1.00 70.56 578 THR A CA 1
ATOM 4619 C C . THR A 1 578 ? 50.889 10.288 -68.193 1.00 70.56 578 THR A C 1
ATOM 4621 O O . THR A 1 578 ? 50.699 9.815 -67.069 1.00 70.56 578 THR A O 1
ATOM 4624 N N . GLN A 1 579 ? 49.902 10.885 -68.872 1.00 70.25 579 GLN A N 1
ATOM 4625 C CA . GLN A 1 579 ? 48.521 10.949 -68.376 1.00 70.25 579 GLN A CA 1
ATOM 4626 C C . GLN A 1 579 ? 47.880 9.557 -68.277 1.00 70.25 579 GLN A C 1
ATOM 4628 O O . GLN A 1 579 ? 47.318 9.235 -67.233 1.00 70.25 579 GLN A O 1
ATOM 4633 N N . ARG A 1 580 ? 48.030 8.687 -69.285 1.00 69.69 580 ARG A N 1
ATOM 4634 C CA . ARG A 1 580 ? 47.553 7.289 -69.238 1.00 69.69 580 ARG A CA 1
ATOM 4635 C C . ARG A 1 580 ? 48.206 6.481 -68.123 1.00 69.69 580 ARG A C 1
ATOM 4637 O O . ARG A 1 580 ? 47.505 5.761 -67.425 1.00 69.69 580 ARG A O 1
ATOM 4644 N N . GLN A 1 581 ? 49.516 6.615 -67.916 1.00 73.44 581 GLN A N 1
ATOM 4645 C CA . GLN A 1 581 ? 50.213 5.951 -66.806 1.00 73.44 581 GLN A CA 1
ATOM 4646 C C . GLN A 1 581 ? 49.736 6.461 -65.440 1.00 73.44 581 GLN A C 1
ATOM 4648 O O . GLN A 1 581 ? 49.610 5.676 -64.504 1.00 73.44 581 GLN A O 1
ATOM 4653 N N . THR A 1 582 ? 49.435 7.757 -65.327 1.00 73.25 582 THR A N 1
ATOM 4654 C CA . THR A 1 582 ? 48.856 8.340 -64.107 1.00 73.25 582 THR A CA 1
ATOM 4655 C C . THR A 1 582 ? 47.446 7.801 -63.859 1.00 73.25 582 THR A C 1
ATOM 4657 O O . THR A 1 582 ? 47.151 7.370 -62.749 1.00 73.25 582 THR A O 1
ATOM 4660 N N . ILE A 1 583 ? 46.604 7.738 -64.898 1.00 72.56 583 ILE A N 1
ATOM 4661 C CA . ILE A 1 583 ? 45.257 7.153 -64.822 1.00 72.56 583 ILE A CA 1
ATOM 4662 C C . ILE A 1 583 ? 45.334 5.668 -64.441 1.00 72.56 583 ILE A C 1
ATOM 4664 O O . ILE A 1 583 ? 44.674 5.278 -63.490 1.00 72.56 583 ILE A O 1
ATOM 4668 N N . SER A 1 584 ? 46.190 4.867 -65.083 1.00 74.19 584 SER A N 1
ATOM 4669 C CA . SER A 1 584 ? 46.363 3.435 -64.774 1.00 74.19 584 SER A CA 1
ATOM 4670 C C . SER A 1 584 ? 46.753 3.199 -63.310 1.00 74.19 584 SER A C 1
ATOM 4672 O O . SER A 1 584 ? 46.204 2.318 -62.656 1.00 74.19 584 SER A O 1
ATOM 4674 N N . LYS A 1 585 ? 47.646 4.028 -62.750 1.00 75.62 585 LYS A N 1
ATOM 4675 C CA . LYS A 1 585 ? 48.003 3.965 -61.322 1.00 75.62 585 LYS A CA 1
ATOM 4676 C C . LYS A 1 585 ? 46.839 4.362 -60.410 1.00 75.62 585 LYS A C 1
ATOM 4678 O O . LYS A 1 585 ? 46.651 3.747 -59.366 1.00 75.62 585 LYS A O 1
ATOM 4683 N N . MET A 1 586 ? 46.036 5.355 -60.802 1.00 72.88 586 MET A N 1
ATOM 4684 C CA . MET A 1 586 ? 44.799 5.704 -60.089 1.00 72.88 586 MET A CA 1
ATOM 4685 C C . MET A 1 586 ? 43.730 4.604 -60.191 1.00 72.88 586 MET A C 1
ATOM 4687 O O . MET A 1 586 ? 42.899 4.487 -59.297 1.00 72.88 586 MET A O 1
ATOM 4691 N N . GLU A 1 587 ? 43.735 3.797 -61.254 1.00 72.94 587 GLU A N 1
ATOM 4692 C CA . GLU A 1 587 ? 42.841 2.645 -61.424 1.00 72.94 587 GLU A CA 1
ATOM 4693 C C . GLU A 1 587 ? 43.247 1.475 -60.520 1.00 72.94 587 GLU A C 1
ATOM 4695 O O . GLU A 1 587 ? 42.408 0.969 -59.781 1.00 72.94 587 GLU A O 1
ATOM 4700 N N . GLU A 1 588 ? 44.534 1.127 -60.469 1.00 78.00 588 GLU A N 1
ATOM 4701 C CA . GLU A 1 588 ? 45.067 0.110 -59.546 1.00 78.00 588 GLU A CA 1
ATOM 4702 C C . GLU A 1 588 ? 44.895 0.477 -58.060 1.00 78.00 588 GLU A C 1
ATOM 4704 O O . GLU A 1 588 ? 44.780 -0.406 -57.204 1.00 78.00 588 GLU A O 1
ATOM 4709 N N . GLU A 1 589 ? 44.909 1.773 -57.733 1.00 77.56 589 GLU A N 1
ATOM 4710 C CA . GLU A 1 589 ? 44.629 2.271 -56.383 1.00 77.56 589 GLU A CA 1
ATOM 4711 C C . GLU A 1 589 ? 43.120 2.249 -56.082 1.00 77.56 589 GLU A C 1
ATOM 4713 O O . GLU A 1 589 ? 42.715 1.786 -55.017 1.00 77.56 589 GLU A O 1
ATOM 4718 N N . MET A 1 590 ? 42.270 2.643 -57.041 1.00 73.31 590 MET A N 1
ATOM 4719 C CA . MET A 1 590 ? 40.809 2.538 -56.918 1.00 73.31 590 MET A CA 1
ATOM 4720 C C . MET A 1 590 ? 40.366 1.089 -56.692 1.00 73.31 590 MET A C 1
ATOM 4722 O O . MET A 1 590 ? 39.574 0.832 -55.791 1.00 73.31 590 MET A O 1
ATOM 4726 N N . ASP A 1 591 ? 40.899 0.128 -57.449 1.00 77.12 591 ASP A N 1
ATOM 4727 C CA . ASP A 1 591 ? 40.560 -1.291 -57.292 1.00 77.12 591 ASP A CA 1
ATOM 4728 C C . ASP A 1 591 ? 40.995 -1.853 -55.927 1.00 77.12 591 ASP A C 1
ATOM 4730 O O . ASP A 1 591 ? 40.376 -2.790 -55.412 1.00 77.12 591 ASP A O 1
ATOM 4734 N N . ARG A 1 592 ? 42.032 -1.277 -55.301 1.00 82.56 592 ARG A N 1
ATOM 4735 C CA . ARG A 1 592 ? 42.402 -1.571 -53.907 1.00 82.56 592 ARG A CA 1
ATOM 4736 C C . ARG A 1 592 ? 41.410 -0.958 -52.916 1.00 82.56 592 ARG A C 1
ATOM 4738 O O . ARG A 1 592 ? 40.923 -1.678 -52.047 1.00 82.56 592 ARG A O 1
ATOM 4745 N N . GLN A 1 593 ? 41.036 0.308 -53.087 1.00 73.19 593 GLN A N 1
ATOM 4746 C CA . GLN A 1 593 ? 40.052 0.983 -52.228 1.00 73.19 593 GLN A CA 1
ATOM 4747 C C . GLN A 1 593 ? 38.648 0.358 -52.308 1.00 73.19 593 GLN A C 1
ATOM 4749 O O . GLN A 1 593 ? 37.962 0.236 -51.295 1.00 73.19 593 GLN A O 1
ATOM 4754 N N . VAL A 1 594 ? 38.222 -0.105 -53.488 1.00 76.25 594 VAL A N 1
ATOM 4755 C CA . VAL A 1 594 ? 36.944 -0.815 -53.671 1.00 76.25 594 VAL A CA 1
ATOM 4756 C C . VAL A 1 594 ? 36.945 -2.155 -52.925 1.00 76.25 594 VAL A C 1
ATOM 4758 O O . VAL A 1 594 ? 35.933 -2.514 -52.322 1.00 76.25 594 VAL A O 1
ATOM 4761 N N . LYS A 1 595 ? 38.079 -2.870 -52.888 1.00 82.38 595 LYS A N 1
ATOM 4762 C CA . LYS A 1 595 ? 38.238 -4.091 -52.075 1.00 82.38 595 LYS A CA 1
ATOM 4763 C C . LYS A 1 595 ? 38.243 -3.788 -50.574 1.00 82.38 595 LYS A C 1
ATOM 4765 O O . LYS A 1 595 ? 37.557 -4.481 -49.831 1.00 82.38 595 LYS A O 1
ATOM 4770 N N . GLU A 1 596 ? 38.939 -2.737 -50.129 1.00 79.94 596 GLU A N 1
ATOM 4771 C CA . GLU A 1 596 ? 38.898 -2.272 -48.728 1.00 79.94 596 GLU A CA 1
ATOM 4772 C C . GLU A 1 596 ? 37.457 -1.953 -48.299 1.00 79.94 596 GLU A C 1
ATOM 4774 O O . GLU A 1 596 ? 36.991 -2.421 -47.262 1.00 79.94 596 GLU A O 1
ATOM 4779 N N . ARG A 1 597 ? 36.700 -1.242 -49.144 1.00 80.44 597 ARG A N 1
ATOM 4780 C CA . ARG A 1 597 ? 35.276 -0.965 -48.926 1.00 80.44 597 ARG A CA 1
ATOM 4781 C C . ARG A 1 597 ? 34.434 -2.240 -48.831 1.00 80.44 597 ARG A C 1
ATOM 4783 O O . ARG A 1 597 ? 33.565 -2.301 -47.966 1.00 80.44 597 ARG A O 1
ATOM 4790 N N . GLN A 1 598 ? 34.651 -3.231 -49.699 1.00 83.00 598 GLN A N 1
ATOM 4791 C CA . GLN A 1 598 ? 33.922 -4.506 -49.644 1.00 83.00 598 GLN A CA 1
ATOM 4792 C C . GLN A 1 598 ? 34.181 -5.246 -48.325 1.00 83.00 598 GLN A C 1
ATOM 4794 O O . GLN A 1 598 ? 33.227 -5.697 -47.697 1.00 83.00 598 GLN A O 1
ATOM 4799 N N . LEU A 1 599 ? 35.435 -5.285 -47.859 1.00 86.25 599 LEU A N 1
ATOM 4800 C CA . LEU A 1 599 ? 35.802 -5.874 -46.566 1.00 86.25 599 LEU A CA 1
ATOM 4801 C C . LEU A 1 599 ? 35.146 -5.131 -45.392 1.00 86.25 599 LEU A C 1
ATOM 4803 O O . LEU A 1 599 ? 34.512 -5.761 -44.551 1.00 86.25 599 LEU A O 1
ATOM 4807 N N . LEU A 1 600 ? 35.204 -3.794 -45.369 1.00 80.12 600 LEU A N 1
ATOM 4808 C CA . LEU A 1 600 ? 34.531 -2.977 -44.347 1.00 80.12 600 LEU A CA 1
ATOM 4809 C C . LEU A 1 600 ? 33.007 -3.182 -44.341 1.00 80.12 600 LEU A C 1
ATOM 4811 O O . LEU A 1 600 ? 32.377 -3.154 -43.285 1.00 80.12 600 LEU A O 1
ATOM 4815 N N . GLN A 1 601 ? 32.408 -3.397 -45.514 1.00 76.88 601 GLN A N 1
ATOM 4816 C CA . GLN A 1 601 ? 30.976 -3.646 -45.665 1.00 76.88 601 GLN A CA 1
ATOM 4817 C C . GLN A 1 601 ? 30.588 -5.068 -45.212 1.00 76.88 601 GLN A C 1
ATOM 4819 O O . GLN A 1 601 ? 29.529 -5.245 -44.612 1.00 76.88 601 GLN A O 1
ATOM 4824 N N . GLU A 1 602 ? 31.456 -6.063 -45.413 1.00 83.31 602 GLU A N 1
ATOM 4825 C CA . GLU A 1 602 ? 31.302 -7.415 -44.859 1.00 83.31 602 GLU A CA 1
ATOM 4826 C C . GLU A 1 602 ? 31.489 -7.434 -43.329 1.00 83.31 602 GLU A C 1
ATOM 4828 O O . GLU A 1 602 ? 30.752 -8.114 -42.618 1.00 83.31 602 GLU A O 1
ATOM 4833 N N . GLU A 1 603 ? 32.427 -6.650 -42.794 1.00 80.38 603 GLU A N 1
ATOM 4834 C CA . GLU A 1 603 ? 32.599 -6.476 -41.347 1.00 80.38 603 GLU A CA 1
ATOM 4835 C C . GLU A 1 603 ? 31.413 -5.767 -40.684 1.00 80.38 603 GLU A C 1
ATOM 4837 O O . GLU A 1 603 ? 31.038 -6.133 -39.572 1.00 80.38 603 GLU A O 1
ATOM 4842 N N . LEU A 1 604 ? 30.800 -4.782 -41.350 1.00 77.44 604 LEU A N 1
ATOM 4843 C CA . LEU A 1 604 ? 29.555 -4.164 -40.883 1.00 77.44 604 LEU A CA 1
ATOM 4844 C C . LEU A 1 604 ? 28.408 -5.176 -40.846 1.00 77.44 604 LEU A C 1
ATOM 4846 O O . LEU A 1 604 ? 27.713 -5.258 -39.840 1.00 77.44 604 LEU A O 1
ATOM 4850 N N . LEU A 1 605 ? 28.257 -5.998 -41.890 1.00 77.75 605 LEU A N 1
ATOM 4851 C CA . LEU A 1 605 ? 27.266 -7.079 -41.900 1.00 77.75 605 LEU A CA 1
ATOM 4852 C C . LEU A 1 605 ? 27.513 -8.098 -40.779 1.00 77.75 605 LEU A C 1
ATOM 4854 O O . LEU A 1 605 ? 26.555 -8.578 -40.183 1.00 77.75 605 LEU A O 1
ATOM 4858 N N . LYS A 1 606 ? 28.776 -8.393 -40.440 1.00 77.38 606 LYS A N 1
ATOM 4859 C CA . LYS A 1 606 ? 29.116 -9.253 -39.293 1.00 77.38 606 LYS A CA 1
ATOM 4860 C C . LYS A 1 606 ? 28.684 -8.624 -37.966 1.00 77.38 606 LYS A C 1
ATOM 4862 O O . LYS A 1 606 ? 28.020 -9.310 -37.194 1.00 77.38 606 LYS A O 1
ATOM 4867 N N . LEU A 1 607 ? 28.978 -7.339 -37.747 1.00 69.62 607 LEU A N 1
ATOM 4868 C CA . LEU A 1 607 ? 28.554 -6.577 -36.559 1.00 69.62 607 LEU A CA 1
ATOM 4869 C C . LEU A 1 607 ? 27.023 -6.446 -36.443 1.00 69.62 607 LEU A C 1
ATOM 4871 O O . LEU A 1 607 ? 26.491 -6.498 -35.340 1.00 69.62 607 LEU A O 1
ATOM 4875 N N . ASP A 1 608 ? 26.313 -6.332 -37.567 1.00 64.44 608 ASP A N 1
ATOM 4876 C CA . ASP A 1 608 ? 24.842 -6.316 -37.600 1.00 64.44 608 ASP A CA 1
ATOM 4877 C C . ASP A 1 608 ? 24.225 -7.720 -37.439 1.00 64.44 608 ASP A C 1
ATOM 4879 O O . ASP A 1 608 ? 23.059 -7.845 -37.068 1.00 64.44 608 ASP A O 1
ATOM 4883 N N . SER A 1 609 ? 24.993 -8.783 -37.711 1.00 58.28 609 SER A N 1
ATOM 4884 C CA . SER A 1 609 ? 24.540 -10.178 -37.610 1.00 58.28 609 SER A CA 1
ATOM 4885 C C . SER A 1 609 ? 24.820 -10.848 -36.266 1.00 58.28 609 SER A C 1
ATOM 4887 O O . SER A 1 609 ? 24.206 -11.875 -35.981 1.00 58.28 609 SER A O 1
ATOM 4889 N N . THR A 1 610 ? 25.731 -10.310 -35.445 1.00 49.66 610 THR A N 1
ATOM 4890 C CA . THR A 1 610 ? 25.961 -10.809 -34.084 1.00 49.66 610 THR A CA 1
ATOM 4891 C C . THR A 1 610 ? 24.716 -10.557 -33.239 1.00 49.66 610 THR A C 1
ATOM 4893 O O . THR A 1 610 ? 24.428 -9.396 -32.941 1.00 49.66 610 THR A O 1
ATOM 4896 N N . PRO A 1 611 ? 23.969 -11.596 -32.816 1.00 43.31 611 PRO A N 1
ATOM 4897 C CA . PRO A 1 611 ? 22.858 -11.390 -31.904 1.00 43.31 611 PRO A CA 1
ATOM 4898 C C . PRO A 1 611 ? 23.411 -10.901 -30.566 1.00 43.31 611 PRO A C 1
ATOM 4900 O O . PRO A 1 611 ? 24.481 -11.345 -30.141 1.00 43.31 611 PRO A O 1
ATOM 4903 N N . CYS A 1 612 ? 22.642 -10.089 -29.840 1.00 43.12 612 CYS A N 1
ATOM 4904 C CA . CYS A 1 612 ? 22.805 -9.986 -28.391 1.00 43.12 612 CYS A CA 1
ATOM 4905 C C . CYS A 1 612 ? 22.446 -11.339 -27.759 1.00 43.12 612 CYS A C 1
ATOM 4907 O O . CYS A 1 612 ? 21.341 -11.527 -27.256 1.00 43.12 612 CYS A O 1
ATOM 4909 N N . SER A 1 613 ? 23.365 -12.307 -27.809 1.00 37.56 613 SER A N 1
ATOM 4910 C CA . SER A 1 613 ? 23.229 -13.543 -27.054 1.00 37.56 613 SER A CA 1
ATOM 4911 C C . SER A 1 613 ? 23.469 -13.227 -25.582 1.00 37.56 613 SER A C 1
ATOM 4913 O O . SER A 1 613 ? 24.613 -13.133 -25.134 1.00 37.56 613 SER A O 1
ATOM 4915 N N . THR A 1 614 ? 22.379 -13.078 -24.838 1.00 43.22 614 THR A N 1
ATOM 4916 C CA . THR A 1 614 ? 22.335 -13.315 -23.394 1.00 43.22 614 THR A CA 1
ATOM 4917 C C . THR A 1 614 ? 22.696 -14.782 -23.156 1.00 43.22 614 THR A C 1
ATOM 4919 O O . THR A 1 614 ? 21.830 -15.653 -23.185 1.00 43.22 614 THR A O 1
ATOM 4922 N N . ASN A 1 615 ? 23.991 -15.066 -23.031 1.00 38.22 615 ASN A N 1
ATOM 4923 C CA . ASN A 1 615 ? 24.542 -16.418 -22.952 1.00 38.22 615 ASN A CA 1
ATOM 4924 C C . ASN A 1 615 ? 25.437 -16.571 -21.713 1.00 38.22 615 ASN A C 1
ATOM 4926 O O . ASN A 1 615 ? 26.538 -17.093 -21.807 1.00 38.22 615 ASN A O 1
ATOM 4930 N N . ASP A 1 616 ? 24.913 -16.155 -20.558 1.00 37.50 616 ASP A N 1
ATOM 4931 C CA . ASP A 1 616 ? 25.496 -16.394 -19.229 1.00 37.50 616 ASP A CA 1
ATOM 4932 C C . ASP A 1 616 ? 24.449 -16.997 -18.263 1.00 37.50 616 ASP A C 1
ATOM 4934 O O . ASP A 1 616 ? 24.425 -16.714 -17.074 1.00 37.50 616 ASP A O 1
ATOM 4938 N N . GLU A 1 617 ? 23.569 -17.875 -18.768 1.00 39.72 617 GLU A N 1
ATOM 4939 C CA . GLU A 1 617 ? 22.666 -18.718 -17.948 1.00 39.72 617 GLU A CA 1
ATOM 4940 C C . GLU A 1 617 ? 23.261 -20.136 -17.717 1.00 39.72 617 GLU A C 1
ATOM 4942 O O . GLU A 1 617 ? 22.537 -21.111 -17.505 1.00 39.72 617 GLU A O 1
ATOM 4947 N N . LYS A 1 618 ? 24.596 -20.292 -17.822 1.00 38.44 618 LYS A N 1
ATOM 4948 C CA . LYS A 1 618 ? 25.302 -21.580 -17.644 1.00 38.44 618 LYS A CA 1
ATOM 4949 C C . LYS A 1 618 ? 26.707 -21.469 -17.029 1.00 38.44 618 LYS A C 1
ATOM 4951 O O . LYS A 1 618 ? 27.675 -21.835 -17.694 1.00 38.44 618 LYS A O 1
ATOM 4956 N N . GLN A 1 619 ? 26.805 -21.117 -15.745 1.00 35.19 619 GLN A N 1
ATOM 4957 C CA . GLN A 1 619 ? 27.613 -21.873 -14.764 1.00 35.19 619 GLN A CA 1
ATOM 4958 C C . GLN A 1 619 ? 27.456 -21.328 -13.335 1.00 35.19 619 GLN A C 1
ATOM 4960 O O . GLN A 1 619 ? 27.434 -20.117 -13.151 1.00 35.19 619 GLN A O 1
ATOM 4965 N N . CYS A 1 620 ? 27.445 -22.266 -12.374 1.00 30.77 620 CYS A N 1
ATOM 4966 C CA . CYS A 1 620 ? 27.239 -22.106 -10.924 1.00 30.77 620 CYS A CA 1
ATOM 4967 C C . CYS A 1 620 ? 25.816 -21.713 -10.503 1.00 30.77 620 CYS A C 1
ATOM 4969 O O . CYS A 1 620 ? 25.547 -20.508 -10.342 1.00 30.77 620 CYS A O 1
#

Foldseek 3Di:
DDDPLPPDPVSVVCVCVQAHADDHDDDQDADPDPVCVVVNVVSVVVVVVSVPGDHDHDDPPDPPVVVVVVVVVVVVVVVVVVVVVVVVVCLCVFPFDQDPVRDTDGHVVNVVVVVVVVVVVVVVVVVVVVVVVVVVVVVVVVVVVVVVVVVVVVVVVDDDDDDDDDDDDDPPDPVVVVVVVVVVVVVVVVVVVVVVVVVVVVVVVVVVVVVVVVVVVCVVDVDDDDDDDDDDDDDDPCPVVVVVVVVVVVVVVVVVVVVVVVVPPDDVVVVVVVVLVVVVVCLVPVVVPPDPPDDDPPPPPPDDDDDDDPVLVVLVVVLVVLVVVLVVLVVVLVVLVVVVVVLVVVLVVLVVVLVVLVVVLVVLVVVLVVVLVVLVVPDDDDVSVVVNVVSNVVSVVVSVVSVVVSVVSVVVNVVSVVVVVVSVVVVVVSVVSVVVSVVSSVVSSVSVSVSVVVVVVSVVVVVVVVVVVVVLVVVLVVLVVLLVVLVVVVVVLVVVVVVVVVVVVVVVVVVVVVVVVVVVVVVVVPDDDDDDDDDDDDDYDDDDDDDDDDDDDDDDPPDPVVVVVVVVVVVVVVVVVVVVVVSVVVVVVSVVSVVVSVVSVVVSVVSVPDDPPPPPPDDD

Organism: NCBI:txid166011

pLDDT: mean 70.15, std 18.56, range [28.41, 96.56]

Secondary structure (DSSP, 8-state):
----GGGSHHHHHSTTTTTSS------------GGGHHHHHHHHHHHHHHTT----------HHHHHHHHHHHHHHHHHHHHHHHHHHHHHHH-EEEE-TTS-EEEE-HHHHHHHHHHHHHHHHHHHHHHHHHHHHHHHHHHHHHHHHHHHHHHHTTS---------S--TTHHHHHHHHHHHHHHHHHHHHHHHHHHHHHHHHHHHHHHHHHHHHHHHH-----PPPPPP----TTSHHHHHHHHHHHHHHHHHHHHHHHHH--S-HHHHHHHHHHHHHHHTTTTTTTS--S--------SS------HHHHHHHHHHHHHHHHHHHHHHHHHHHHHHHHHHHHHHHHHHHHHHHHHHHHHHHHHHHHHHHHHHHHH--SHHHHHHHHHHHHHHHHHHHHHHHHHHHHHHHHHHHHHHHHHHHHHHHHHHHHHHHHHHHHHHHHHHHHHHHHHHHHHHHHHHHHHHHHHHHHHHHHHHHHHHHHHHHHHHHHHHHHHHHHHHHHHHHHHHHHHHHHHHHHHHHT--S-------------------------------HHHHHHHHHHHHHHHHHHHHHHHHHHHHHHHHHHHHHHHHHHHHHHHHHHS-------S--

Sequence (620 aa):
MHVPYRDSKLTRLLQDSLGGNSRTLMIACASPSDVDFVETLNTLNYANRAKNIKNKATFLQCYGLCLILQIKFSSELRGRIAALEAELNEYKQGKKLTGEDGQEIVNDQYLENVSLQHENNRLRTRIKALDETIDILRTRSIQLQQNLEMAKLGELGTAQEGGDNPSSNGEGAEKGSSITSAIRGYIEELEGLRVQLIEARSTNEELRKQNQRYRSHAAESGNSVPTSPCMINSTTAANNNTTSLIKAAKREIRQQKKLAAMQANGEESSNTHILIEEEYEEALEEDDMEDAADEEEDEEDEAVELVISKERDQLCNDLASLQEDISIKEMLVAEIQQKDRRLKQMQQDYERKMIELTERISNIAAERDKIIADITSKAGGKQSEEKVKQVKDDYEKKIGSLKVEFKKYKSIEKEHQRMQMQQNRQMQDMQRIQNEILEMKRNKVELMRKLKEENKKAREAERDNIKRLAGMEKQKESKVHKIRQIQQQENQIRQLKAQAAQKAEAIKRKTEECQRLREKQRQTEGIGGARRVNLNQTTTISHPMNTTMPQQNFCNCFSSSCQKAVFDHGKNAELDQTQRQTISKMEEEMDRQVKERQLLQEELLKLDSTPCSTNDEKQC

InterPro domains:
  IPR001752 Kinesin motor domain [PF00225] (2-53)
  IPR001752 Kinesin motor domain [PS50067] (1-53)
  IPR027417 P-loop containing nucleoside triphosphate hydrolase [SSF52540] (2-60)
  IPR027640 Kinesin-like protein [PTHR47969] (2-609)
  IPR056533 KIF21A/B, first helical domain [PF23204] (104-209)